Protein AF-A0A844XWA2-F1 (afdb_monomer)

Sequence (388 aa):
MDAYKNSPLNLEEAHKFVAALAAVVGSGAPRELLNRSEANLIAVPEGEELGLHEEGYTCERDVVAADLRPGADSADQAGHSSNRHDISSSEDRLRPEISSLKRAKARRLDQFYTRGDVVKALLDWYRVKRIEHDLCRFQRTRIIEPSAGTGAFLRMLPLGSVGYDLDPKASKIVQGDFLAMPLPADEPLLVIGNPPFGKNASMAIRFFNHAAAAASVIAFIVPLTFQKVSVQNRLDFSFYLLDEIPVPKDAFIFEGERKHVPAVFQIWVRQSSPRQKLTLPTSHPDFEFLPAGQANKANFAIQRVGANAGMVHRNFNLSSSSHYFIKATSTVEAIMRELDLASIARRTSGNPSLSKGELVESYAKAISGKRSSIRNHALNSGRLCDHG

InterPro domains:
  IPR029063 S-adenosyl-L-methionine-dependent methyltransferase superfamily [G3DSA:3.40.50.150] (112-269)
  IPR029063 S-adenosyl-L-methionine-dependent methyltransferase superfamily [SSF53335] (102-226)

pLDDT: mean 77.45, std 26.2, range [23.78, 98.81]

Organism: NCBI:txid291985

Foldseek 3Di:
DDDDPPDPCPLVNLVVLVVVLCVVQDPDDDPVVVPPLPPDDDDDDDDDDDDDDDDDDDDDDDDDDDDDDDDDDDDDDDDDDDPPPDPPVVVVVCVVVVLVVVQVVCVVQVVWDFDLVLLVSLVSNVVSLCVSVVVCVLVPEAEEAQACAAVSNVVVDDPNHAYEHCDHPDPRHHNDHSLPDDDDQPGAYEHEEEFRQPDQRVRVQSNQQSCVVHHQKYKYWYWLCCPPLVNVLSGWQQKDWDDKDWRHAQRTAGSNDGDGFGIMTTMIGGDPDGHDRDDFDLDDPQKDFDDPPCLVQAPWKAFFWAPRHLDIGNDSVDDPVGMTGMHGDPVLSVLSNVDPRQVVQPSGRDIRGDHSRNSVRSSVVSVVVVVVVVVVVVVVVVVPPPDD

Nearest PDB structures (foldseek):
  5dm4-assembly1_A  TM=4.636E-01  e=1.257E-01  Bacillus pumilus ATCC 7061
  5dm2-assembly1_A  TM=3.972E-01  e=7.240E-01  Bacillus pumilus ATCC 7061
  3ajv-assembly1_D  TM=3.657E-01  e=5.641E+00  Aeropyrum pernix

Structure (mmCIF, N/CA/C/O backbone):
data_AF-A0A844XWA2-F1
#
_entry.id   AF-A0A844XWA2-F1
#
loop_
_atom_site.group_PDB
_atom_site.id
_atom_site.type_symbol
_atom_site.label_atom_id
_atom_site.label_alt_id
_atom_site.label_comp_id
_atom_site.label_asym_id
_atom_site.label_entity_id
_atom_site.label_seq_id
_atom_site.pdbx_PDB_ins_code
_atom_site.Cartn_x
_atom_site.Cartn_y
_atom_site.Cartn_z
_atom_site.occupancy
_atom_site.B_iso_or_equiv
_atom_site.auth_seq_id
_atom_site.auth_comp_id
_atom_site.auth_asym_id
_atom_site.auth_atom_id
_atom_site.pdbx_PDB_model_num
ATOM 1 N N . MET A 1 1 ? -6.014 2.072 45.622 1.00 31.03 1 MET A N 1
ATOM 2 C CA . MET A 1 1 ? -5.111 0.901 45.642 1.00 31.03 1 MET A CA 1
ATOM 3 C C . MET A 1 1 ? -4.462 0.820 44.283 1.00 31.03 1 MET A C 1
ATOM 5 O O . MET A 1 1 ? -5.067 0.371 43.317 1.00 31.03 1 MET A O 1
ATOM 9 N N . ASP A 1 2 ? -3.276 1.402 44.239 1.00 32.50 2 ASP A N 1
ATOM 10 C CA . ASP A 1 2 ? -2.465 1.667 43.065 1.00 32.50 2 ASP A CA 1
ATOM 11 C C . ASP A 1 2 ? -1.896 0.390 42.455 1.00 32.50 2 ASP A C 1
ATOM 13 O O . ASP A 1 2 ? -1.192 -0.367 43.119 1.00 32.50 2 ASP A O 1
ATOM 17 N N . ALA A 1 3 ? -2.160 0.184 41.166 1.00 26.64 3 ALA A N 1
ATOM 18 C CA . ALA A 1 3 ? -1.445 -0.792 40.349 1.00 26.64 3 ALA A CA 1
ATOM 19 C C . ALA A 1 3 ? -1.490 -0.424 38.858 1.00 26.64 3 ALA A C 1
ATOM 21 O O . ALA A 1 3 ? -1.821 -1.253 38.024 1.00 26.64 3 ALA A O 1
ATOM 22 N N . TYR A 1 4 ? -1.151 0.818 38.508 1.00 28.36 4 TYR A N 1
ATOM 23 C CA . TYR A 1 4 ? -0.714 1.156 37.147 1.00 28.36 4 TYR A CA 1
ATOM 24 C C . TYR A 1 4 ? 0.455 2.139 37.208 1.00 28.36 4 TYR A C 1
ATOM 26 O O . TYR A 1 4 ? 0.414 3.250 36.687 1.00 28.36 4 TYR A O 1
ATOM 34 N N . LYS A 1 5 ? 1.554 1.692 37.823 1.00 29.06 5 LYS A N 1
ATOM 35 C CA . LYS A 1 5 ? 2.864 2.116 37.335 1.00 29.06 5 LYS A CA 1
ATOM 36 C C . LYS A 1 5 ? 3.010 1.464 35.965 1.00 29.06 5 LYS A C 1
ATOM 38 O O . LYS A 1 5 ? 3.179 0.250 35.884 1.00 29.06 5 LYS A O 1
ATOM 43 N N . ASN A 1 6 ? 2.887 2.256 34.902 1.00 34.34 6 ASN A N 1
ATOM 44 C CA . ASN A 1 6 ? 3.457 1.894 33.611 1.00 34.34 6 ASN A CA 1
ATOM 45 C C . ASN A 1 6 ? 4.923 1.556 33.879 1.00 34.34 6 ASN A C 1
ATOM 47 O O . ASN A 1 6 ? 5.735 2.449 34.111 1.00 34.34 6 ASN A O 1
ATOM 51 N N . SER A 1 7 ? 5.235 0.264 33.952 1.00 33.88 7 SER A N 1
ATOM 52 C CA . SER A 1 7 ? 6.616 -0.180 33.965 1.00 33.88 7 SER A CA 1
ATOM 53 C C . SER A 1 7 ? 7.214 0.312 32.647 1.00 33.88 7 SER A C 1
ATOM 55 O O . SER A 1 7 ? 6.617 0.042 31.596 1.00 33.88 7 SER A O 1
ATOM 57 N N . PRO A 1 8 ? 8.300 1.104 32.664 1.00 39.12 8 PRO A N 1
ATOM 58 C CA . PRO A 1 8 ? 8.988 1.439 31.436 1.00 39.12 8 PRO A CA 1
ATOM 59 C C . PRO A 1 8 ? 9.454 0.110 30.851 1.00 39.12 8 PRO A C 1
ATOM 61 O O . PRO A 1 8 ? 10.333 -0.538 31.413 1.00 39.12 8 PRO A O 1
ATOM 64 N N . LEU A 1 9 ? 8.818 -0.325 29.760 1.00 47.38 9 LEU A N 1
ATOM 65 C CA . LEU A 1 9 ? 9.377 -1.369 28.913 1.00 47.38 9 LEU A CA 1
ATOM 66 C C . LEU A 1 9 ? 10.792 -0.904 28.591 1.00 47.38 9 LEU A C 1
ATOM 68 O O . LEU A 1 9 ? 10.972 0.126 27.938 1.00 47.38 9 LEU A O 1
ATOM 72 N N . ASN A 1 10 ? 11.775 -1.609 29.149 1.00 48.31 10 ASN A N 1
ATOM 73 C CA . ASN A 1 10 ? 13.174 -1.289 28.961 1.00 48.31 10 ASN A CA 1
ATOM 74 C C . ASN A 1 10 ? 13.417 -1.278 27.446 1.00 48.31 10 ASN A C 1
ATOM 76 O O . ASN A 1 10 ? 13.049 -2.224 26.746 1.00 48.31 10 ASN A O 1
ATOM 80 N N . LEU A 1 11 ? 14.007 -0.202 26.925 1.00 44.97 11 LEU A N 1
ATOM 81 C CA . LEU A 1 11 ? 14.340 -0.067 25.507 1.00 44.97 11 LEU A CA 1
ATOM 82 C C . LEU A 1 11 ? 15.147 -1.286 25.006 1.00 44.97 11 LEU A C 1
ATOM 84 O O . LEU A 1 11 ? 15.016 -1.713 23.863 1.00 44.97 11 LEU A O 1
ATOM 88 N N . GLU A 1 12 ? 15.910 -1.920 25.898 1.00 45.53 12 GLU A N 1
ATOM 89 C CA . GLU A 1 12 ? 16.630 -3.168 25.661 1.00 45.53 12 GLU A CA 1
ATOM 90 C C . GLU A 1 12 ? 15.709 -4.391 25.470 1.00 45.53 12 GLU A C 1
ATOM 92 O O . GLU A 1 12 ? 15.981 -5.244 24.625 1.00 45.53 12 GLU A O 1
ATOM 97 N N . GLU A 1 13 ? 14.597 -4.486 26.204 1.00 47.88 13 GLU A N 1
ATOM 98 C CA . GLU A 1 13 ? 13.580 -5.534 26.019 1.00 47.88 13 GLU A CA 1
ATOM 99 C C . GLU A 1 13 ? 12.799 -5.323 24.719 1.00 47.88 13 GLU A C 1
ATOM 101 O O . GLU A 1 13 ? 12.552 -6.281 23.982 1.00 47.88 13 GLU A O 1
ATOM 106 N N . ALA A 1 14 ? 12.488 -4.066 24.389 1.00 46.69 14 ALA A N 1
ATOM 107 C CA . ALA A 1 14 ? 11.901 -3.682 23.109 1.00 46.69 14 ALA A CA 1
ATOM 108 C C . ALA A 1 14 ? 12.812 -4.066 21.926 1.00 46.69 14 ALA A C 1
ATOM 110 O O . ALA A 1 14 ? 12.354 -4.696 20.970 1.00 46.69 14 ALA A O 1
ATOM 111 N N . HIS A 1 15 ? 14.115 -3.778 22.007 1.00 52.34 15 HIS A N 1
ATOM 112 C CA . HIS A 1 15 ? 15.090 -4.157 20.979 1.00 52.34 15 HIS A CA 1
ATOM 113 C C . HIS A 1 15 ? 15.285 -5.676 20.865 1.00 52.34 15 HIS A C 1
ATOM 115 O O . HIS A 1 15 ? 15.299 -6.208 19.750 1.00 52.34 15 HIS A O 1
ATOM 121 N N . LYS A 1 16 ? 15.372 -6.404 21.990 1.00 53.75 16 LYS A N 1
ATOM 122 C CA . LYS A 1 16 ? 15.432 -7.881 21.996 1.00 53.75 16 LYS A CA 1
ATOM 123 C C . LYS A 1 16 ? 14.195 -8.492 21.333 1.00 53.75 16 LYS A C 1
ATOM 125 O O . LYS A 1 16 ? 14.308 -9.472 20.595 1.00 53.75 16 LYS A O 1
ATOM 130 N N . PHE A 1 17 ? 13.027 -7.884 21.530 1.00 49.28 17 PHE A N 1
ATOM 131 C CA . PHE A 1 17 ? 11.782 -8.319 20.910 1.00 49.28 17 PHE A CA 1
ATOM 132 C C . PHE A 1 17 ? 11.738 -8.047 19.395 1.00 49.28 17 PHE A C 1
ATOM 134 O O . PHE A 1 17 ? 11.340 -8.923 18.629 1.00 49.28 17 PHE A O 1
ATOM 141 N N . VAL A 1 18 ? 12.206 -6.881 18.931 1.00 50.59 18 VAL A N 1
ATOM 142 C CA . VAL A 1 18 ? 12.316 -6.566 17.490 1.00 50.59 18 VAL A CA 1
ATOM 143 C C . VAL A 1 18 ? 13.299 -7.507 16.787 1.00 50.59 18 VAL A C 1
ATOM 145 O O . VAL A 1 18 ? 13.008 -7.987 15.690 1.00 50.59 18 VAL A O 1
ATOM 148 N N . ALA A 1 19 ? 14.421 -7.843 17.429 1.00 52.91 19 ALA A N 1
ATOM 149 C CA . ALA A 1 19 ? 15.372 -8.829 16.915 1.00 52.91 19 ALA A CA 1
ATOM 150 C C . ALA A 1 19 ? 14.745 -10.232 16.796 1.00 52.91 19 ALA A C 1
ATOM 152 O O . ALA A 1 19 ? 14.939 -10.917 15.789 1.00 52.91 19 ALA A O 1
ATOM 153 N N . ALA A 1 20 ? 13.925 -10.637 17.772 1.00 47.94 20 ALA A N 1
ATOM 154 C CA . ALA A 1 20 ? 13.150 -11.874 17.696 1.00 47.94 20 ALA A CA 1
ATOM 155 C C . ALA A 1 20 ? 12.091 -11.827 16.575 1.00 47.94 20 ALA A C 1
ATOM 157 O O . ALA A 1 20 ? 11.886 -12.822 15.880 1.00 47.94 20 ALA A O 1
ATOM 158 N N . LEU A 1 21 ? 11.469 -10.668 16.328 1.00 46.19 21 LEU A N 1
ATOM 159 C CA . LEU A 1 21 ? 10.532 -10.478 15.218 1.00 46.19 21 LEU A CA 1
ATOM 160 C C . LEU A 1 21 ? 11.226 -10.610 13.856 1.00 46.19 21 LEU A C 1
ATOM 162 O O . LEU A 1 21 ? 10.720 -11.294 12.969 1.00 46.19 21 LEU A O 1
ATOM 166 N N . ALA A 1 22 ? 12.408 -10.010 13.702 1.00 48.91 22 ALA A N 1
ATOM 167 C CA . ALA A 1 22 ? 13.226 -10.132 12.496 1.00 48.91 22 ALA A CA 1
ATOM 168 C C . ALA A 1 22 ? 13.642 -11.591 12.224 1.00 48.91 22 ALA A C 1
ATOM 170 O O . ALA A 1 22 ? 13.708 -12.006 11.066 1.00 48.91 22 ALA A O 1
ATOM 171 N N . ALA A 1 23 ? 13.850 -12.388 13.278 1.00 42.59 23 ALA A N 1
ATOM 172 C CA . ALA A 1 23 ? 14.108 -13.823 13.168 1.00 42.59 23 ALA A CA 1
ATOM 173 C C . ALA A 1 23 ? 12.864 -14.631 12.737 1.00 42.59 23 ALA A C 1
ATOM 175 O O . ALA A 1 23 ? 12.996 -15.589 11.976 1.00 42.59 23 ALA A O 1
ATOM 176 N N . VAL A 1 24 ? 11.656 -14.232 13.157 1.00 40.31 24 VAL A N 1
ATOM 177 C CA . VAL A 1 24 ? 10.382 -14.885 12.781 1.00 40.31 24 VAL A CA 1
ATOM 178 C C . VAL A 1 24 ? 9.916 -14.504 11.367 1.00 40.31 24 VAL A C 1
ATOM 180 O O . VAL A 1 24 ? 9.304 -15.319 10.679 1.00 40.31 24 VAL A O 1
ATOM 183 N N . VAL A 1 25 ? 10.218 -13.289 10.899 1.00 44.78 25 VAL A N 1
ATOM 184 C CA . VAL A 1 25 ? 9.805 -12.780 9.573 1.00 44.78 25 VAL A CA 1
ATOM 185 C C . VAL A 1 25 ? 10.623 -13.389 8.416 1.00 44.78 25 VAL A C 1
ATOM 187 O O . VAL A 1 25 ? 10.232 -13.276 7.254 1.00 44.78 25 VAL A O 1
ATOM 190 N N . GLY A 1 26 ? 11.689 -14.136 8.718 1.00 35.25 26 GLY A N 1
ATOM 191 C CA . GLY A 1 26 ? 12.548 -14.771 7.722 1.00 35.25 26 GLY A CA 1
ATOM 192 C C . GLY A 1 26 ? 13.524 -13.770 7.104 1.00 35.25 26 GLY A C 1
ATOM 193 O O . GLY A 1 26 ? 13.165 -12.664 6.704 1.00 35.25 26 GLY A O 1
ATOM 194 N N . SER A 1 27 ? 14.793 -14.168 7.041 1.00 35.44 27 SER A N 1
ATOM 195 C CA . SER A 1 27 ? 15.925 -13.387 6.540 1.00 35.44 27 SER A CA 1
ATOM 196 C C . SER A 1 27 ? 15.689 -12.847 5.121 1.00 35.44 27 SER A C 1
ATOM 198 O O . SER A 1 27 ? 15.942 -13.530 4.128 1.00 35.44 27 SER A O 1
ATOM 200 N N . GLY A 1 28 ? 15.198 -11.614 5.022 1.00 33.69 28 GLY A N 1
ATOM 201 C CA . GLY A 1 28 ? 15.003 -10.920 3.747 1.00 33.69 28 GLY A CA 1
ATOM 202 C C . GLY A 1 28 ? 14.828 -9.404 3.858 1.00 33.69 28 GLY A C 1
ATOM 203 O O . GLY A 1 28 ? 14.548 -8.757 2.852 1.00 33.69 28 GLY A O 1
ATOM 204 N N . ALA A 1 29 ? 14.982 -8.819 5.050 1.00 34.22 29 ALA A N 1
ATOM 205 C CA . ALA A 1 29 ? 14.946 -7.370 5.219 1.00 34.22 29 ALA A CA 1
ATOM 206 C C . ALA A 1 29 ? 16.299 -6.750 4.797 1.00 34.22 29 ALA A C 1
ATOM 208 O O . ALA A 1 29 ? 17.346 -7.224 5.252 1.00 34.22 29 ALA A O 1
ATOM 209 N N . PRO A 1 30 ? 16.322 -5.709 3.942 1.00 34.28 30 PRO A N 1
ATOM 210 C CA . PRO A 1 30 ? 17.555 -5.027 3.563 1.00 34.28 30 PRO A CA 1
ATOM 211 C C . PRO A 1 30 ? 18.238 -4.397 4.785 1.00 34.28 30 PRO A C 1
ATOM 213 O O . PRO A 1 30 ? 17.600 -3.687 5.561 1.00 34.28 30 PRO A O 1
ATOM 216 N N . ARG A 1 31 ? 19.557 -4.600 4.908 1.00 31.28 31 ARG A N 1
ATOM 217 C CA . ARG A 1 31 ? 20.438 -4.037 5.956 1.00 31.28 31 ARG A CA 1
ATOM 218 C C . ARG A 1 31 ? 20.356 -2.506 6.122 1.00 31.28 31 ARG A C 1
ATOM 220 O O . ARG A 1 31 ? 20.836 -1.990 7.123 1.00 31.28 31 ARG A O 1
ATOM 227 N N . GLU A 1 32 ? 19.739 -1.777 5.193 1.00 34.09 32 GLU A N 1
ATOM 228 C CA . GLU A 1 32 ? 19.611 -0.312 5.238 1.00 34.09 32 GLU A CA 1
ATOM 229 C C . GLU A 1 32 ? 18.649 0.223 6.316 1.00 34.09 32 GLU A C 1
ATOM 231 O O . GLU A 1 32 ? 18.755 1.392 6.681 1.00 34.09 32 GLU A O 1
ATOM 236 N N . LEU A 1 33 ? 17.747 -0.601 6.868 1.00 35.47 33 LEU A N 1
ATOM 237 C CA . LEU A 1 33 ? 16.828 -0.180 7.942 1.00 35.47 33 LEU A CA 1
ATOM 238 C C . LEU A 1 33 ? 17.495 -0.079 9.327 1.00 35.47 33 LEU A C 1
ATOM 240 O O . LEU A 1 33 ? 16.961 0.594 10.200 1.00 35.47 33 LEU A O 1
ATOM 244 N N . LEU A 1 34 ? 18.666 -0.696 9.521 1.00 34.69 34 LEU A N 1
ATOM 245 C CA . LEU A 1 34 ? 19.387 -0.684 10.802 1.00 34.69 34 LEU A CA 1
ATOM 246 C C . LEU A 1 34 ? 20.281 0.555 10.984 1.00 34.69 34 LEU A C 1
ATOM 248 O O . LEU A 1 34 ? 20.520 0.966 12.109 1.00 34.69 34 LEU A O 1
ATOM 252 N N . ASN A 1 35 ? 20.731 1.197 9.901 1.00 30.64 35 ASN A N 1
ATOM 253 C CA . ASN A 1 35 ? 21.728 2.277 9.982 1.00 30.64 35 ASN A CA 1
ATOM 254 C C . ASN A 1 35 ? 21.138 3.687 10.170 1.00 30.64 35 ASN A C 1
ATOM 256 O O . ASN A 1 35 ? 21.888 4.657 10.235 1.00 30.64 35 ASN A O 1
ATOM 260 N N . ARG A 1 36 ? 19.808 3.845 10.220 1.00 34.16 36 ARG A N 1
ATOM 261 C CA . ARG A 1 36 ? 19.173 5.170 10.378 1.00 34.16 36 ARG A CA 1
ATOM 262 C C . ARG A 1 36 ? 18.931 5.582 11.835 1.00 34.16 36 ARG A C 1
ATOM 264 O O . ARG A 1 36 ? 18.615 6.746 12.060 1.00 34.16 36 ARG A O 1
ATOM 271 N N . SER A 1 37 ? 19.097 4.681 12.805 1.00 37.78 37 SER A N 1
ATOM 272 C CA . SER A 1 37 ? 18.830 4.952 14.227 1.00 37.78 37 SER A CA 1
ATOM 273 C C . SER A 1 37 ? 19.954 5.695 14.958 1.00 37.78 37 SER A C 1
ATOM 275 O O . SER A 1 37 ? 19.703 6.252 16.018 1.00 37.78 37 SER A O 1
ATOM 277 N N . GLU A 1 38 ? 21.174 5.746 14.416 1.00 30.81 38 GLU A N 1
ATOM 278 C CA . GLU A 1 38 ? 22.322 6.355 15.117 1.00 30.81 38 GLU A CA 1
ATOM 279 C C . GLU A 1 38 ? 22.514 7.856 14.831 1.00 30.81 38 GLU A C 1
ATOM 281 O O . GLU A 1 38 ? 23.256 8.529 15.540 1.00 30.81 38 GLU A O 1
ATOM 286 N N . ALA A 1 39 ? 21.847 8.416 13.817 1.00 29.67 39 ALA A N 1
ATOM 287 C CA . ALA A 1 39 ? 22.174 9.753 13.307 1.00 29.67 39 ALA A CA 1
ATOM 288 C C . ALA A 1 39 ? 21.398 10.928 13.943 1.00 29.67 39 ALA A C 1
ATOM 290 O O . ALA A 1 39 ? 21.670 12.071 13.591 1.00 29.67 39 ALA A O 1
ATOM 291 N N . ASN A 1 40 ? 20.459 10.689 14.866 1.00 30.69 40 ASN A N 1
ATOM 292 C CA . ASN A 1 40 ? 19.667 11.750 15.507 1.00 30.69 40 ASN A CA 1
ATOM 293 C C . ASN A 1 40 ? 19.758 11.674 17.039 1.00 30.69 40 ASN A C 1
ATOM 295 O O . ASN A 1 40 ? 18.784 11.383 17.726 1.00 30.69 40 ASN A O 1
ATOM 299 N N . LEU A 1 41 ? 20.939 11.974 17.575 1.00 27.31 41 LEU A N 1
ATOM 300 C CA . LEU A 1 41 ? 21.107 12.383 18.969 1.00 27.31 41 LEU A CA 1
ATOM 301 C C . LEU A 1 41 ? 21.506 13.861 18.964 1.00 27.31 41 LEU A C 1
ATOM 303 O O . LEU A 1 41 ? 22.679 14.199 18.830 1.00 27.31 41 LEU A O 1
ATOM 307 N N . ILE A 1 42 ? 20.514 14.749 19.058 1.00 29.91 42 ILE A N 1
ATOM 308 C CA . ILE A 1 42 ? 20.729 16.159 19.397 1.00 29.91 42 ILE A CA 1
ATOM 309 C C . ILE A 1 42 ? 20.273 16.344 20.845 1.00 29.91 42 ILE A C 1
ATOM 311 O O . ILE A 1 42 ? 19.183 15.920 21.222 1.00 29.91 42 ILE A O 1
ATOM 315 N N . ALA A 1 43 ? 21.172 16.924 21.635 1.00 26.22 43 ALA A N 1
ATOM 316 C CA . ALA A 1 43 ? 21.111 17.095 23.078 1.00 26.22 43 ALA A CA 1
ATOM 317 C C . ALA A 1 43 ? 19.858 17.842 23.571 1.00 26.22 43 ALA A C 1
ATOM 319 O O . ALA A 1 43 ? 19.448 18.843 22.983 1.00 26.22 43 ALA A O 1
ATOM 320 N N . VAL A 1 44 ? 19.307 17.382 24.699 1.00 27.03 44 VAL A N 1
ATOM 321 C CA . VAL A 1 44 ? 18.295 18.092 25.496 1.00 27.03 44 VAL A CA 1
ATOM 322 C C . VAL A 1 44 ? 19.023 18.793 26.653 1.00 27.03 44 VAL A C 1
ATOM 324 O O . VAL A 1 44 ? 19.792 18.117 27.339 1.00 27.03 44 VAL A O 1
ATOM 327 N N . PRO A 1 45 ? 18.842 20.107 26.885 1.00 27.25 45 PRO A N 1
ATOM 328 C CA . PRO A 1 45 ? 19.418 20.780 28.047 1.00 27.25 45 PRO A CA 1
ATOM 329 C C . PRO A 1 45 ? 18.665 20.400 29.329 1.00 27.25 45 PRO A C 1
ATOM 331 O O . PRO A 1 45 ? 17.436 20.334 29.336 1.00 27.25 45 PRO A O 1
ATOM 334 N N . GLU A 1 46 ? 19.413 20.173 30.407 1.00 28.20 46 GLU A N 1
ATOM 335 C CA . GLU A 1 46 ? 18.895 19.992 31.765 1.00 28.20 46 GLU A CA 1
ATOM 336 C C . GLU A 1 46 ? 18.402 21.319 32.366 1.00 28.20 46 GLU A C 1
ATOM 338 O O . GLU A 1 46 ? 19.059 22.350 32.220 1.00 28.20 46 GLU A O 1
ATOM 343 N N . GLY A 1 47 ? 17.303 21.247 33.125 1.00 27.09 47 GLY A N 1
ATOM 344 C CA . GLY A 1 47 ? 16.970 22.210 34.178 1.00 27.09 47 GLY A CA 1
ATOM 345 C C . GLY A 1 47 ? 15.692 23.019 33.955 1.00 27.09 47 GLY A C 1
ATOM 346 O O . GLY A 1 47 ? 15.681 23.948 33.161 1.00 27.09 47 GLY A O 1
ATOM 347 N N . GLU A 1 48 ? 14.641 22.691 34.712 1.00 26.34 48 GLU A N 1
ATOM 348 C CA . GLU A 1 48 ? 13.980 23.626 35.641 1.00 26.34 48 GLU A CA 1
ATOM 349 C C . GLU A 1 48 ? 12.917 22.869 36.458 1.00 26.34 48 GLU A C 1
ATOM 351 O O . GLU A 1 48 ? 11.899 22.407 35.940 1.00 26.34 48 GLU A O 1
ATOM 356 N N . GLU A 1 49 ? 13.188 22.709 37.757 1.00 29.98 49 GLU A N 1
ATOM 357 C CA . GLU A 1 49 ? 12.207 22.309 38.766 1.00 29.98 49 GLU A CA 1
ATOM 358 C C . GLU A 1 49 ? 11.222 23.459 38.998 1.00 29.98 49 GLU A C 1
ATOM 360 O O . GLU A 1 49 ? 11.606 24.540 39.439 1.00 29.98 49 GLU A O 1
ATOM 365 N N . LEU A 1 50 ? 9.934 23.201 38.781 1.00 29.05 50 LEU A N 1
ATOM 366 C CA . LEU A 1 50 ? 8.854 24.010 39.339 1.00 29.05 50 LEU A CA 1
ATOM 367 C C . LEU A 1 50 ? 7.895 23.073 40.070 1.00 29.05 50 LEU A C 1
ATOM 369 O O . LEU A 1 50 ? 7.077 22.380 39.466 1.00 29.05 50 LEU A O 1
ATOM 373 N N . GLY A 1 51 ? 8.056 23.022 41.391 1.00 24.69 51 GLY A N 1
ATOM 374 C CA . GLY A 1 51 ? 7.147 22.326 42.287 1.00 24.69 51 GLY A CA 1
ATOM 375 C C . GLY A 1 51 ? 5.829 23.073 42.422 1.00 24.69 51 GLY A C 1
ATOM 376 O O . GLY A 1 51 ? 5.835 24.292 42.536 1.00 24.69 51 GLY A O 1
ATOM 377 N N . LEU A 1 52 ? 4.716 22.339 42.473 1.00 27.05 52 LEU A N 1
ATOM 378 C CA . LEU A 1 52 ? 3.454 22.821 43.029 1.00 27.05 52 LEU A CA 1
ATOM 379 C C . LEU A 1 52 ? 2.668 21.656 43.656 1.00 27.05 52 LEU A C 1
ATOM 381 O O . LEU A 1 52 ? 2.207 20.754 42.965 1.00 27.05 52 LEU A O 1
ATOM 385 N N . HIS A 1 53 ? 2.576 21.742 44.984 1.00 27.31 53 HIS A N 1
ATOM 386 C CA . HIS A 1 53 ? 1.436 21.477 45.865 1.00 27.31 53 HIS A CA 1
ATOM 387 C C . HIS A 1 53 ? 0.595 20.199 45.706 1.00 27.31 53 HIS A C 1
ATOM 389 O O . HIS A 1 53 ? -0.214 20.040 44.795 1.00 27.31 53 HIS A O 1
ATOM 395 N N . GLU A 1 54 ? 0.711 19.362 46.741 1.00 28.36 54 GLU A N 1
ATOM 396 C CA . GLU A 1 54 ? -0.301 18.406 47.180 1.00 28.36 54 GLU A CA 1
ATOM 397 C C . GLU A 1 54 ? -1.592 19.131 47.590 1.00 28.36 54 GLU A C 1
ATOM 399 O O . GLU A 1 54 ? -1.568 19.996 48.465 1.00 28.36 54 GLU A O 1
ATOM 404 N N . GLU A 1 55 ? -2.730 18.709 47.039 1.00 27.98 55 GLU A N 1
ATOM 405 C CA . GLU A 1 55 ? -4.015 18.803 47.731 1.00 27.98 55 GLU A CA 1
ATOM 406 C C . GLU A 1 55 ? -4.717 17.447 47.651 1.00 27.98 55 GLU A C 1
ATOM 408 O O . GLU A 1 55 ? -5.034 16.927 46.579 1.00 27.98 55 GLU A O 1
ATOM 413 N N . GLY A 1 56 ? -4.898 16.845 48.825 1.00 23.78 56 GLY A N 1
ATOM 414 C CA . GLY A 1 56 ? -5.628 15.606 49.007 1.00 23.78 56 GLY A CA 1
ATOM 415 C C . GLY A 1 56 ? -7.134 15.833 48.980 1.00 23.78 56 GLY A C 1
ATOM 416 O O . GLY A 1 56 ? -7.639 16.784 49.563 1.00 23.78 56 GLY A O 1
ATOM 417 N N . TYR A 1 57 ? -7.849 14.890 48.376 1.00 26.28 57 TYR A N 1
ATOM 418 C CA . TYR A 1 57 ? -9.254 14.644 48.674 1.00 26.28 57 TYR A CA 1
ATOM 419 C C . TYR A 1 57 ? -9.469 13.139 48.804 1.00 26.28 57 TYR A C 1
ATOM 421 O O . TYR A 1 57 ? -9.350 12.374 47.847 1.00 26.28 57 TYR A O 1
ATOM 429 N N . THR A 1 58 ? -9.761 12.717 50.029 1.00 24.30 58 THR A N 1
ATOM 430 C CA . THR A 1 58 ? -10.347 11.422 50.351 1.00 24.30 58 THR A CA 1
ATOM 431 C C . THR A 1 58 ? -11.845 11.478 50.050 1.00 24.30 58 THR A C 1
ATOM 433 O O . THR A 1 58 ? -12.517 12.452 50.379 1.00 24.30 58 THR A O 1
ATOM 436 N N . CYS A 1 59 ? -12.396 10.424 49.450 1.00 25.52 59 CYS A N 1
ATOM 437 C CA . CYS A 1 59 ? -13.831 10.175 49.508 1.00 25.52 59 CYS A CA 1
ATOM 438 C C . CYS A 1 59 ? -14.067 8.681 49.720 1.00 25.52 59 CYS A C 1
ATOM 440 O O . CYS A 1 59 ? -13.552 7.830 48.988 1.00 25.52 59 CYS A O 1
ATOM 442 N N . GLU A 1 60 ? -14.766 8.407 50.813 1.00 27.23 60 GLU A N 1
ATOM 443 C CA . GLU A 1 60 ? -15.134 7.099 51.313 1.00 27.23 60 GLU A CA 1
ATOM 444 C C . GLU A 1 60 ? -16.245 6.445 50.484 1.00 27.23 60 GLU A C 1
ATOM 446 O O . GLU A 1 60 ? -16.947 7.054 49.683 1.00 27.23 60 GLU A O 1
ATOM 451 N N . ARG A 1 61 ? -16.324 5.138 50.719 1.00 27.30 61 ARG A N 1
ATOM 452 C CA . ARG A 1 61 ? -17.294 4.137 50.283 1.00 27.30 61 ARG A CA 1
ATOM 453 C C . ARG A 1 61 ? -18.743 4.629 50.314 1.00 27.30 61 ARG A C 1
ATOM 455 O O . ARG A 1 61 ? -19.148 5.228 51.295 1.00 27.30 61 ARG A O 1
ATOM 462 N N . ASP A 1 62 ? -19.539 4.134 49.366 1.00 26.48 62 ASP A N 1
ATOM 463 C CA . ASP A 1 62 ? -20.790 3.480 49.745 1.00 26.48 62 ASP A CA 1
ATOM 464 C C . ASP A 1 62 ? -21.125 2.294 48.839 1.00 26.48 62 ASP A C 1
ATOM 466 O O . ASP A 1 62 ? -20.972 2.305 47.617 1.00 26.48 62 ASP A O 1
ATOM 470 N N . VAL A 1 63 ? -21.512 1.224 49.523 1.00 25.81 63 VAL A N 1
ATOM 471 C CA . VAL A 1 63 ? -21.797 -0.120 49.043 1.00 25.81 63 VAL A CA 1
ATOM 472 C C . VAL A 1 63 ? -23.311 -0.264 49.048 1.00 25.81 63 VAL A C 1
ATOM 474 O O . VAL A 1 63 ? -23.920 -0.122 50.102 1.00 25.81 63 VAL A O 1
ATOM 477 N N . VAL A 1 64 ? -23.922 -0.624 47.920 1.00 27.88 64 VAL A N 1
ATOM 478 C CA . VAL A 1 64 ? -25.265 -1.220 47.934 1.00 27.88 64 VAL A CA 1
ATOM 479 C C . VAL A 1 64 ? -25.253 -2.433 47.013 1.00 27.88 64 VAL A C 1
ATOM 481 O O . VAL A 1 64 ? -25.423 -2.338 45.800 1.00 27.88 64 VAL A O 1
ATOM 484 N N . ALA A 1 65 ? -24.980 -3.588 47.616 1.00 27.11 65 ALA A N 1
ATOM 485 C CA . ALA A 1 65 ? -25.241 -4.891 47.032 1.00 27.11 65 ALA A CA 1
ATOM 486 C C . ALA A 1 65 ? -26.735 -5.200 47.209 1.00 27.11 65 ALA A C 1
ATOM 488 O O . ALA A 1 65 ? -27.238 -5.186 48.330 1.00 27.11 65 ALA A O 1
ATOM 489 N N . ALA A 1 66 ? -27.436 -5.470 46.109 1.00 28.66 66 ALA A N 1
ATOM 490 C CA . ALA A 1 66 ? -28.775 -6.042 46.143 1.00 28.66 66 ALA A CA 1
ATOM 491 C C . ALA A 1 66 ? -28.666 -7.555 45.919 1.00 28.66 66 ALA A C 1
ATOM 493 O O . ALA A 1 66 ? -28.303 -8.016 44.836 1.00 28.66 66 ALA A O 1
ATOM 494 N N . ASP A 1 67 ? -28.952 -8.295 46.987 1.00 28.61 67 ASP A N 1
ATOM 495 C CA . ASP A 1 67 ? -29.172 -9.736 47.025 1.00 28.61 67 ASP A CA 1
ATOM 496 C C . ASP A 1 67 ? -30.363 -10.130 46.136 1.00 28.61 67 ASP A C 1
ATOM 498 O O . ASP A 1 67 ? -31.482 -9.655 46.328 1.00 28.61 67 ASP A O 1
ATOM 502 N N . LEU A 1 68 ? -30.149 -11.073 45.217 1.00 29.77 68 LEU A N 1
ATOM 503 C CA . LEU A 1 68 ? -31.212 -11.893 44.638 1.00 29.77 68 LEU A CA 1
ATOM 504 C C . LEU A 1 68 ? -30.758 -13.352 44.697 1.00 29.77 68 LEU A C 1
ATOM 506 O O . LEU A 1 68 ? -29.896 -13.786 43.933 1.00 29.77 68 LEU A O 1
ATOM 510 N N . ARG A 1 69 ? -31.336 -14.109 45.634 1.00 31.19 69 ARG A N 1
ATOM 511 C CA . ARG A 1 69 ? -31.289 -15.577 45.641 1.00 31.19 69 ARG A CA 1
ATOM 512 C C . ARG A 1 69 ? -32.545 -16.154 44.974 1.00 31.19 69 ARG A C 1
ATOM 514 O O . ARG A 1 69 ? -33.573 -15.479 44.940 1.00 31.19 69 ARG A O 1
ATOM 521 N N . PRO A 1 70 ? -32.463 -17.384 44.435 1.00 33.62 70 PRO A N 1
ATOM 522 C CA . PRO A 1 70 ? -33.415 -17.908 43.466 1.00 33.62 70 PRO A CA 1
ATOM 523 C C . PRO A 1 70 ? -34.537 -18.718 44.125 1.00 33.62 70 PRO A C 1
ATOM 525 O O . PRO A 1 70 ? -34.299 -19.480 45.062 1.00 33.62 70 PRO A O 1
ATOM 528 N N . GLY A 1 71 ? -35.751 -18.589 43.586 1.00 28.70 71 GLY A N 1
ATOM 529 C CA . GLY A 1 71 ? -36.855 -19.507 43.851 1.00 28.70 71 GLY A CA 1
ATOM 530 C C . GLY A 1 71 ? -36.759 -20.729 42.940 1.00 28.70 71 GLY A C 1
ATOM 531 O O . GLY A 1 71 ? -36.712 -20.594 41.718 1.00 28.70 71 GLY A O 1
ATOM 532 N N . ALA A 1 72 ? -36.707 -21.907 43.552 1.00 30.20 72 ALA A N 1
ATOM 533 C CA . ALA A 1 72 ? -36.999 -23.182 42.918 1.00 30.20 72 ALA A CA 1
ATOM 534 C C . ALA A 1 72 ? -38.517 -23.404 42.946 1.00 30.20 72 ALA A C 1
ATOM 536 O O . ALA A 1 72 ? -39.133 -23.057 43.948 1.00 30.20 72 ALA A O 1
ATOM 537 N N . ASP A 1 73 ? -39.095 -23.980 41.887 1.00 30.59 73 ASP A N 1
ATOM 538 C CA . ASP A 1 73 ? -40.008 -25.118 42.042 1.00 30.59 73 ASP A CA 1
ATOM 539 C C . ASP A 1 73 ? -40.492 -25.732 40.722 1.00 30.59 73 ASP A C 1
ATOM 541 O O . ASP A 1 73 ? -40.720 -25.064 39.715 1.00 30.59 73 ASP A O 1
ATOM 545 N N . SER A 1 74 ? -40.739 -27.037 40.842 1.00 31.52 74 SER A N 1
ATOM 546 C CA . SER A 1 74 ? -41.554 -27.941 40.024 1.00 31.52 74 SER A CA 1
ATOM 547 C C . SER A 1 74 ? -40.984 -28.493 38.711 1.00 31.52 74 SER A C 1
ATOM 549 O O . SER A 1 74 ? -40.908 -27.859 37.661 1.00 31.52 74 SER A O 1
ATOM 551 N N . ALA A 1 75 ? -40.637 -29.775 38.821 1.00 31.19 75 ALA A N 1
ATOM 552 C CA . ALA A 1 75 ? -40.583 -30.742 37.748 1.00 31.19 75 ALA A CA 1
ATOM 553 C C . ALA A 1 75 ? -42.003 -31.090 37.283 1.00 31.19 75 ALA A C 1
ATOM 555 O O . ALA A 1 75 ? -42.878 -31.296 38.119 1.00 31.19 75 ALA A O 1
ATOM 556 N N . ASP A 1 76 ? -42.177 -31.263 35.975 1.00 33.16 76 ASP A N 1
ATOM 557 C CA . ASP A 1 76 ? -43.274 -32.050 35.425 1.00 33.16 76 ASP A CA 1
ATOM 558 C C . ASP A 1 76 ? -42.733 -32.964 34.320 1.00 33.16 76 ASP A C 1
ATOM 560 O O . ASP A 1 76 ? -42.121 -32.527 33.341 1.00 33.16 76 ASP A O 1
ATOM 564 N N . GLN A 1 77 ? -42.912 -34.266 34.533 1.00 31.22 77 GLN A N 1
ATOM 565 C CA . GLN A 1 77 ? -42.687 -35.323 33.557 1.00 31.22 77 GLN A CA 1
ATOM 566 C C . GLN A 1 77 ? -44.016 -35.633 32.868 1.00 31.22 77 GLN A C 1
ATOM 568 O O . GLN A 1 77 ? -44.960 -36.027 33.543 1.00 31.22 77 GLN A O 1
ATOM 573 N N . ALA A 1 78 ? -44.060 -35.596 31.535 1.00 31.48 78 ALA A N 1
ATOM 574 C CA . ALA A 1 78 ? -44.908 -36.487 30.739 1.00 31.48 78 ALA A CA 1
ATOM 575 C C . ALA A 1 78 ? -44.534 -36.423 29.250 1.00 31.48 78 ALA A C 1
ATOM 577 O O . ALA A 1 78 ? -44.325 -35.347 28.699 1.00 31.48 78 ALA A O 1
ATOM 578 N N . GLY A 1 79 ? -44.541 -37.582 28.584 1.00 30.05 79 GLY A N 1
ATOM 579 C CA . GLY A 1 79 ? -44.812 -37.654 27.144 1.00 30.05 79 GLY A CA 1
ATOM 580 C C . GLY A 1 79 ? -43.662 -38.090 26.242 1.00 30.05 79 GLY A C 1
ATOM 581 O O . GLY A 1 79 ? -43.199 -37.334 25.395 1.00 30.05 79 GLY A O 1
ATOM 582 N N . HIS A 1 80 ? -43.256 -39.355 26.354 1.00 37.09 80 HIS A N 1
ATOM 583 C CA . HIS A 1 80 ? -42.541 -40.062 25.293 1.00 37.09 80 HIS A CA 1
ATOM 584 C C . HIS A 1 80 ? -43.469 -40.202 24.068 1.00 37.09 80 HIS A C 1
ATOM 586 O O . HIS A 1 80 ? -44.430 -40.965 24.096 1.00 37.09 80 HIS A O 1
ATOM 592 N N . SER A 1 81 ? -43.185 -39.470 22.992 1.00 33.34 81 SER A N 1
ATOM 593 C CA . SER A 1 81 ? -43.739 -39.715 21.656 1.00 33.34 81 SER A CA 1
ATOM 594 C C . SER A 1 81 ? -42.603 -39.547 20.652 1.00 33.34 81 SER A C 1
ATOM 596 O O . SER A 1 81 ? -42.199 -38.442 20.286 1.00 33.34 81 SER A O 1
ATOM 598 N N . SER A 1 82 ? -42.037 -40.683 20.261 1.00 40.34 82 SER A N 1
ATOM 599 C CA . SER A 1 82 ? -41.005 -40.815 19.247 1.00 40.34 82 SER A CA 1
ATOM 600 C C . SER A 1 82 ? -41.554 -40.429 17.876 1.00 40.34 82 SER A C 1
ATOM 602 O O . SER A 1 82 ? -42.131 -41.260 17.183 1.00 40.34 82 SER A O 1
ATOM 604 N N . ASN A 1 83 ? -41.309 -39.188 17.461 1.00 34.53 83 ASN A N 1
ATOM 605 C CA . ASN A 1 83 ? -41.383 -38.790 16.060 1.00 34.53 83 ASN A CA 1
ATOM 606 C C . ASN A 1 83 ? -39.972 -38.406 15.591 1.00 34.53 83 ASN A C 1
ATOM 608 O O . ASN A 1 83 ? -39.630 -37.240 15.419 1.00 34.53 83 ASN A O 1
ATOM 612 N N . ARG A 1 84 ? -39.105 -39.417 15.434 1.00 38.75 84 ARG A N 1
ATOM 613 C CA . ARG A 1 84 ? -37.833 -39.275 14.709 1.00 38.75 84 ARG A CA 1
ATOM 614 C C . ARG A 1 84 ? -38.114 -39.400 13.213 1.00 38.75 84 ARG A C 1
ATOM 616 O O . ARG A 1 84 ? -37.757 -40.394 12.592 1.00 38.75 84 ARG A O 1
ATOM 623 N N . HIS A 1 85 ? -38.762 -38.389 12.648 1.00 41.56 85 HIS A N 1
ATOM 624 C CA . HIS A 1 85 ? -38.772 -38.181 11.207 1.00 41.56 85 HIS A CA 1
ATOM 625 C C . HIS A 1 85 ? -37.781 -37.060 10.863 1.00 41.56 85 HIS A C 1
ATOM 627 O O . HIS A 1 85 ? -38.030 -35.883 11.085 1.00 41.56 85 HIS A O 1
ATOM 633 N N . ASP A 1 86 ? -36.615 -37.488 10.378 1.00 47.28 86 ASP A N 1
ATOM 634 C CA . ASP A 1 86 ? -35.911 -36.897 9.233 1.00 47.28 86 ASP A CA 1
ATOM 635 C C . ASP A 1 86 ? -35.473 -35.409 9.280 1.00 47.28 86 ASP A C 1
ATOM 637 O O . ASP A 1 86 ? -35.405 -34.743 8.251 1.00 47.28 86 ASP A O 1
ATOM 641 N N . ILE A 1 87 ? -35.096 -34.877 10.450 1.00 46.00 87 ILE A N 1
ATOM 642 C CA . ILE A 1 87 ? -34.492 -33.525 10.563 1.00 46.00 87 ILE A CA 1
ATOM 643 C C . ILE A 1 87 ? -33.049 -33.488 10.003 1.00 46.00 87 ILE A C 1
ATOM 645 O O . ILE A 1 87 ? -32.579 -32.446 9.536 1.00 46.00 87 ILE A O 1
ATOM 649 N N . SER A 1 88 ? -32.340 -34.626 9.974 1.00 49.91 88 SER A N 1
ATOM 650 C CA . SER A 1 88 ? -30.947 -34.663 9.499 1.00 49.91 88 SER A CA 1
ATOM 651 C C . SER A 1 88 ? -30.825 -34.455 7.986 1.00 49.91 88 SER A C 1
ATOM 653 O O . SER A 1 88 ? -29.843 -33.874 7.529 1.00 49.91 88 SER A O 1
ATOM 655 N N . SER A 1 89 ? -31.824 -34.862 7.192 1.00 52.38 89 SER A N 1
ATOM 656 C CA . SER A 1 89 ? -31.753 -34.756 5.729 1.00 52.38 89 SER A CA 1
ATOM 657 C C . SER A 1 89 ? -32.067 -33.356 5.187 1.00 52.38 89 SER A C 1
ATOM 659 O O . SER A 1 89 ? -31.681 -33.046 4.054 1.00 52.38 89 SER A O 1
ATOM 661 N N . SER A 1 90 ? -32.718 -32.492 5.974 1.00 52.22 90 SER A N 1
ATOM 662 C CA . SER A 1 90 ? -32.878 -31.064 5.666 1.00 52.22 90 SER A CA 1
ATOM 663 C C . SER A 1 90 ? -31.640 -30.250 6.041 1.00 52.22 90 SER A C 1
ATOM 665 O O . SER A 1 90 ? -31.212 -29.399 5.260 1.00 52.22 90 SER A O 1
ATOM 667 N N . GLU A 1 91 ? -31.013 -30.535 7.189 1.00 54.31 91 GLU A N 1
ATOM 668 C CA . GLU A 1 91 ? -29.786 -29.843 7.604 1.00 54.31 91 GLU A CA 1
ATOM 669 C C . GLU A 1 91 ? -28.617 -30.140 6.657 1.00 54.31 91 GLU A C 1
ATOM 671 O O . GLU A 1 91 ? -27.905 -29.217 6.253 1.00 54.31 91 GLU A O 1
ATOM 676 N N . ASP A 1 92 ? -28.447 -31.395 6.232 1.00 59.47 92 ASP A N 1
ATOM 677 C CA . ASP A 1 92 ? -27.374 -31.772 5.304 1.00 59.47 92 ASP A CA 1
ATOM 678 C C . ASP A 1 92 ? -27.551 -31.189 3.896 1.00 59.47 92 ASP A C 1
ATOM 680 O O . ASP A 1 92 ? -26.558 -30.904 3.223 1.00 59.47 92 ASP A O 1
ATOM 684 N N . ARG A 1 93 ? -28.790 -30.918 3.462 1.00 60.47 93 ARG A N 1
ATOM 685 C CA . ARG A 1 93 ? -29.064 -30.233 2.185 1.00 60.47 93 ARG A CA 1
ATOM 686 C C . ARG A 1 93 ? -28.864 -28.719 2.250 1.00 60.47 93 ARG A C 1
ATOM 688 O O . ARG A 1 93 ? -28.477 -28.128 1.247 1.00 60.47 93 ARG A O 1
ATOM 695 N N . LEU A 1 94 ? -29.068 -28.097 3.413 1.00 63.25 94 LEU A N 1
ATOM 696 C CA . LEU A 1 94 ? -28.888 -26.652 3.621 1.00 63.25 94 LEU A CA 1
ATOM 697 C C . LEU A 1 94 ? -27.423 -26.261 3.892 1.00 63.25 94 LEU A C 1
ATOM 699 O O . LEU A 1 94 ? -27.012 -25.133 3.607 1.00 63.25 94 LEU A O 1
ATOM 703 N N . ARG A 1 95 ? -26.596 -27.182 4.406 1.00 67.56 95 ARG A N 1
ATOM 704 C CA . ARG A 1 95 ? -25.163 -26.950 4.694 1.00 67.56 95 ARG A CA 1
ATOM 705 C C . ARG A 1 95 ? -24.351 -26.418 3.497 1.00 67.56 95 ARG A C 1
ATOM 707 O O . ARG A 1 95 ? -23.616 -25.440 3.688 1.00 67.56 95 ARG A O 1
ATOM 714 N N . PRO A 1 96 ? -24.444 -26.989 2.278 1.00 73.06 96 PRO A N 1
ATOM 715 C CA . PRO A 1 96 ? -23.705 -26.501 1.113 1.00 73.06 96 PRO A CA 1
ATOM 716 C C . PRO A 1 96 ? -24.131 -25.090 0.698 1.00 73.06 96 PRO A C 1
ATOM 718 O O . PRO A 1 96 ? -23.282 -24.261 0.362 1.00 73.06 96 PRO A O 1
ATOM 721 N N . GLU A 1 97 ? -25.429 -24.798 0.766 1.00 73.31 97 GLU A N 1
ATOM 722 C CA . GLU A 1 97 ? -26.005 -23.509 0.385 1.00 73.31 97 GLU A CA 1
ATOM 723 C C . GLU A 1 97 ? -25.604 -22.401 1.370 1.00 73.31 97 GLU A C 1
ATOM 725 O O . GLU A 1 97 ? -25.077 -21.363 0.964 1.00 73.31 97 GLU A O 1
ATOM 730 N N . ILE A 1 98 ? -25.701 -22.667 2.679 1.00 74.62 98 ILE A N 1
ATOM 731 C CA . ILE A 1 98 ? -25.223 -21.761 3.736 1.00 74.62 98 ILE A CA 1
ATOM 732 C C . ILE A 1 98 ? -23.715 -21.499 3.594 1.00 74.62 98 ILE A C 1
ATOM 734 O O . ILE A 1 98 ? -23.257 -20.362 3.735 1.00 74.62 98 ILE A O 1
ATOM 738 N N . SER A 1 99 ? -22.923 -22.533 3.293 1.00 76.12 99 SER A N 1
ATOM 739 C CA . SER A 1 99 ? -21.478 -22.404 3.050 1.00 76.12 99 SER A CA 1
ATOM 740 C C . SER A 1 99 ? -21.167 -21.559 1.805 1.00 76.12 99 SER A C 1
ATOM 742 O O . SER A 1 99 ? -20.265 -20.716 1.822 1.00 76.12 99 SER A O 1
ATOM 744 N N . SER A 1 100 ? -21.938 -21.726 0.729 1.00 79.56 100 SER A N 1
ATOM 745 C CA . SER A 1 100 ? -21.837 -20.911 -0.487 1.00 79.56 100 SER A CA 1
ATOM 746 C C . SER A 1 100 ? -22.133 -19.431 -0.213 1.00 79.56 100 SER A C 1
ATOM 748 O O . SER A 1 100 ? -21.330 -18.561 -0.560 1.00 79.56 100 SER A O 1
ATOM 750 N N . LEU A 1 101 ? -23.223 -19.138 0.502 1.00 80.56 101 LEU A N 1
ATOM 751 C CA . LEU A 1 101 ? -23.613 -17.773 0.870 1.00 80.56 101 LEU A CA 1
ATOM 752 C C . LEU A 1 101 ? -22.578 -17.095 1.779 1.00 80.56 101 LEU A C 1
ATOM 754 O O . LEU A 1 101 ? -22.243 -15.926 1.572 1.00 80.56 101 LEU A O 1
ATOM 758 N N . LYS A 1 102 ? -22.012 -17.830 2.747 1.00 75.62 102 LYS A N 1
ATOM 759 C CA . LYS A 1 102 ? -20.920 -17.335 3.602 1.00 75.62 102 LYS A CA 1
ATOM 760 C C . LYS A 1 102 ? -19.689 -16.943 2.781 1.00 75.62 102 LYS A C 1
ATOM 762 O O . LYS A 1 102 ? -19.144 -15.861 2.993 1.00 75.62 102 LYS A O 1
ATOM 767 N N . ARG A 1 103 ? -19.288 -17.768 1.809 1.00 78.00 103 ARG A N 1
ATOM 768 C CA . ARG A 1 103 ? -18.169 -17.473 0.893 1.00 78.00 103 ARG A CA 1
ATOM 769 C C . ARG A 1 103 ? -18.445 -16.262 0.000 1.00 78.00 103 ARG A C 1
ATOM 771 O O . ARG A 1 103 ? -17.612 -15.364 -0.108 1.00 78.00 103 ARG A O 1
ATOM 778 N N . ALA A 1 104 ? -19.646 -16.164 -0.569 1.00 77.62 104 ALA A N 1
ATOM 779 C CA . ALA A 1 104 ? -20.054 -14.998 -1.355 1.00 77.62 104 ALA A CA 1
ATOM 780 C C . ALA A 1 104 ? -20.009 -13.697 -0.531 1.00 77.62 104 ALA A C 1
ATOM 782 O O . ALA A 1 104 ? -19.511 -12.674 -1.009 1.00 77.62 104 ALA A O 1
ATOM 783 N N . LYS A 1 105 ? -20.463 -13.741 0.730 1.00 83.00 105 LYS A N 1
ATOM 784 C CA . LYS A 1 105 ? -20.375 -12.610 1.663 1.00 83.00 105 LYS A CA 1
ATOM 785 C C . LYS A 1 105 ? -18.922 -12.243 1.972 1.00 83.00 105 LYS A C 1
ATOM 787 O O . LYS A 1 105 ? -18.584 -11.066 1.866 1.00 83.00 105 LYS A O 1
ATOM 792 N N . ALA A 1 106 ? -18.072 -13.228 2.269 1.00 75.06 106 ALA A N 1
ATOM 793 C CA . ALA A 1 106 ? -16.653 -13.014 2.553 1.00 75.06 106 ALA A CA 1
ATOM 794 C C . ALA A 1 106 ? -15.920 -12.341 1.384 1.00 75.06 106 ALA A C 1
ATOM 796 O O . ALA A 1 106 ? -15.147 -11.412 1.601 1.00 75.06 106 ALA A O 1
ATOM 797 N N . ARG A 1 107 ? -16.220 -12.737 0.140 1.00 82.12 107 ARG A N 1
ATOM 798 C CA . ARG A 1 107 ? -15.693 -12.087 -1.074 1.00 82.12 107 ARG A CA 1
ATOM 799 C C . ARG A 1 107 ? -16.203 -10.664 -1.245 1.00 82.12 107 ARG A C 1
ATOM 801 O O . ARG A 1 107 ? -15.423 -9.768 -1.545 1.00 82.12 107 ARG A O 1
ATOM 808 N N . ARG A 1 108 ? -17.510 -10.450 -1.067 1.00 83.44 108 ARG A N 1
ATOM 809 C CA . ARG A 1 108 ? -18.141 -9.133 -1.244 1.00 83.44 108 ARG A CA 1
ATOM 810 C C . ARG A 1 108 ? -17.642 -8.111 -0.224 1.00 83.44 108 ARG A C 1
ATOM 812 O O . ARG A 1 108 ? -17.504 -6.942 -0.564 1.00 83.44 108 ARG A O 1
ATOM 819 N N . LEU A 1 109 ? -17.418 -8.553 1.010 1.00 79.81 109 LEU A N 1
ATOM 820 C CA . LEU A 1 109 ? -16.985 -7.711 2.125 1.00 79.81 109 LEU A CA 1
ATOM 821 C C . LEU A 1 109 ? -15.467 -7.725 2.346 1.00 79.81 109 LEU A C 1
ATOM 823 O O . LEU A 1 109 ? -15.001 -7.061 3.263 1.00 79.81 109 LEU A O 1
ATOM 827 N N . ASP A 1 110 ? -14.709 -8.456 1.525 1.00 81.69 110 ASP A N 1
ATOM 828 C CA . ASP A 1 110 ? -13.251 -8.562 1.634 1.00 81.69 110 ASP A CA 1
ATOM 829 C C . ASP A 1 110 ? -12.789 -9.028 3.035 1.00 81.69 110 ASP A C 1
ATOM 831 O O . ASP A 1 110 ? -11.893 -8.449 3.646 1.00 81.69 110 ASP A O 1
ATOM 835 N N . GLN A 1 111 ? -13.441 -10.071 3.573 1.00 85.38 111 GLN A N 1
ATOM 836 C CA . GLN A 1 111 ? -13.255 -10.571 4.948 1.00 85.38 111 GLN A CA 1
ATOM 837 C C . GLN A 1 111 ? -11.955 -11.373 5.119 1.00 85.38 111 GLN A C 1
ATOM 839 O O . GLN A 1 111 ? -11.966 -12.584 5.345 1.00 85.38 111 GLN A O 1
ATOM 844 N N . PHE A 1 112 ? -10.822 -10.685 5.015 1.00 90.69 112 PHE A N 1
ATOM 845 C CA . PHE A 1 112 ? -9.503 -11.211 5.348 1.00 90.69 112 PHE A CA 1
ATOM 846 C C . PHE A 1 112 ? -9.217 -10.989 6.834 1.00 90.69 112 PHE A C 1
ATOM 848 O O . PHE A 1 112 ? -8.824 -9.902 7.255 1.00 90.69 112 PHE A O 1
ATOM 855 N N . TYR A 1 113 ? -9.403 -12.027 7.647 1.00 93.38 113 TYR A N 1
ATOM 856 C CA . TYR A 1 113 ? -9.163 -11.932 9.084 1.00 93.38 113 TYR A CA 1
ATOM 857 C C . TYR A 1 113 ? -7.680 -12.097 9.399 1.00 93.38 113 TYR A C 1
ATOM 859 O O . TYR A 1 113 ? -7.068 -13.105 9.045 1.00 93.38 113 TYR A O 1
ATOM 867 N N . THR A 1 114 ? -7.096 -11.131 10.102 1.00 95.44 114 THR A N 1
ATOM 868 C CA . THR A 1 114 ? -5.699 -11.212 10.538 1.00 95.44 114 THR A CA 1
ATOM 869 C C . THR A 1 114 ? -5.560 -12.199 11.691 1.00 95.44 114 THR A C 1
ATOM 871 O O . THR A 1 114 ? -6.345 -12.189 12.642 1.00 95.44 114 THR A O 1
ATOM 874 N N . ARG A 1 115 ? -4.539 -13.054 11.632 1.00 96.12 115 ARG A N 1
ATOM 875 C CA . ARG A 1 115 ? -4.231 -13.992 12.713 1.00 96.12 115 ARG A CA 1
ATOM 876 C C . ARG A 1 115 ? -3.750 -13.264 13.970 1.00 96.12 115 ARG A C 1
ATOM 878 O O . ARG A 1 115 ? -2.989 -12.303 13.886 1.00 96.12 115 ARG A O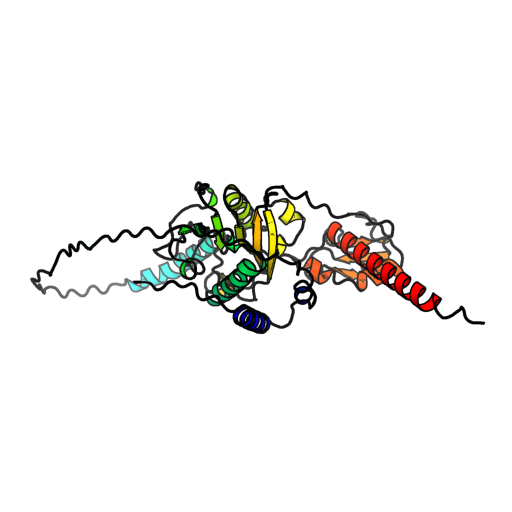 1
ATOM 885 N N . GLY A 1 116 ? -4.158 -13.756 15.140 1.00 96.00 116 GLY A N 1
ATOM 886 C CA . GLY A 1 116 ? -3.868 -13.110 16.424 1.00 96.00 116 GLY A CA 1
ATOM 887 C C . GLY A 1 116 ? -2.376 -12.991 16.752 1.00 96.00 116 GLY A C 1
ATOM 888 O O . GLY A 1 116 ? -1.956 -11.971 17.283 1.00 96.00 116 GLY A O 1
ATOM 889 N N . ASP A 1 117 ? -1.556 -13.980 16.394 1.00 95.81 117 ASP A N 1
ATOM 890 C CA . ASP A 1 117 ? -0.101 -13.918 16.586 1.00 95.81 117 ASP A CA 1
ATOM 891 C C . ASP A 1 117 ? 0.556 -12.837 15.715 1.00 95.81 117 ASP A C 1
ATOM 893 O O . ASP A 1 117 ? 1.443 -12.126 16.183 1.00 95.81 117 ASP A O 1
ATOM 897 N N . VAL A 1 118 ? 0.064 -12.646 14.486 1.00 96.81 118 VAL A N 1
ATOM 898 C CA . VAL A 1 118 ? 0.514 -11.555 13.610 1.00 96.81 118 VAL A CA 1
ATOM 899 C C . VAL A 1 118 ? 0.085 -10.202 14.167 1.00 96.81 118 VAL A C 1
ATOM 901 O O . VAL A 1 118 ? 0.895 -9.284 14.220 1.00 96.81 118 VAL A O 1
ATOM 904 N N . VAL A 1 119 ? -1.158 -10.075 14.638 1.00 97.81 119 VAL A N 1
ATOM 905 C CA . VAL A 1 119 ? -1.623 -8.845 15.299 1.00 97.81 119 VAL A CA 1
ATOM 906 C C . VAL A 1 119 ? -0.751 -8.503 16.504 1.00 97.81 119 VAL A C 1
ATOM 908 O O . VAL A 1 119 ? -0.320 -7.360 16.630 1.00 97.81 119 VAL A O 1
ATOM 911 N N . LYS A 1 120 ? -0.437 -9.487 17.356 1.00 97.06 120 LYS A N 1
ATOM 912 C CA . LYS A 1 120 ? 0.445 -9.288 18.511 1.00 97.06 120 LYS A CA 1
ATOM 913 C C . LYS A 1 120 ? 1.809 -8.744 18.077 1.00 97.06 120 LYS A C 1
ATOM 915 O O . LYS A 1 120 ? 2.242 -7.724 18.599 1.00 97.06 120 LYS A O 1
ATOM 920 N N . ALA A 1 121 ? 2.443 -9.385 17.095 1.00 96.88 121 ALA A N 1
ATOM 921 C CA . ALA A 1 121 ? 3.724 -8.954 16.537 1.00 96.88 121 ALA A CA 1
ATOM 922 C C . ALA A 1 121 ? 3.693 -7.502 16.026 1.00 96.88 121 ALA A C 1
ATOM 924 O O . ALA A 1 121 ? 4.593 -6.719 16.325 1.00 96.88 121 ALA A O 1
ATOM 925 N N . LEU A 1 122 ? 2.642 -7.132 15.288 1.00 97.69 122 LEU A N 1
ATOM 926 C CA . LEU A 1 122 ? 2.476 -5.782 14.747 1.00 97.69 122 LEU A CA 1
ATOM 927 C C . LEU A 1 122 ? 2.220 -4.738 15.839 1.00 97.69 122 LEU A C 1
ATOM 929 O O . LEU A 1 122 ? 2.764 -3.638 15.766 1.00 97.69 122 LEU A O 1
ATOM 933 N N . LEU A 1 123 ? 1.423 -5.069 16.859 1.00 96.94 123 LEU A N 1
ATOM 934 C CA . LEU A 1 123 ? 1.168 -4.180 17.994 1.00 96.94 123 LEU A CA 1
ATOM 935 C C . LEU A 1 123 ? 2.407 -3.988 18.867 1.00 96.94 123 LEU A C 1
ATOM 937 O O . LEU A 1 123 ? 2.655 -2.879 19.333 1.00 96.94 123 LEU A O 1
ATOM 941 N N . ASP A 1 124 ? 3.195 -5.039 19.072 1.00 95.56 124 ASP A N 1
ATOM 942 C CA . ASP A 1 124 ? 4.457 -4.941 19.799 1.00 95.56 124 ASP A CA 1
ATOM 943 C C . ASP A 1 124 ? 5.459 -4.070 19.030 1.00 95.56 124 ASP A C 1
ATOM 945 O O . ASP A 1 124 ? 6.023 -3.142 19.605 1.00 95.56 124 ASP A O 1
ATOM 949 N N . TRP A 1 125 ? 5.594 -4.268 17.714 1.00 96.56 125 TRP A N 1
ATOM 950 C CA . TRP A 1 125 ? 6.396 -3.381 16.867 1.00 96.56 125 TRP A CA 1
ATOM 951 C C . TRP A 1 125 ? 5.892 -1.927 16.908 1.00 96.56 125 TRP A C 1
ATOM 953 O O . TRP A 1 125 ? 6.682 -1.006 17.109 1.00 96.56 125 TRP A O 1
ATOM 963 N N . TYR A 1 126 ? 4.575 -1.707 16.817 1.00 95.69 126 TYR A N 1
ATOM 964 C CA . TYR A 1 126 ? 3.969 -0.377 16.942 1.00 95.69 126 TYR A CA 1
ATOM 965 C C . TYR A 1 126 ? 4.317 0.300 18.272 1.00 95.69 126 TYR A C 1
ATOM 967 O O . TYR A 1 126 ? 4.618 1.490 18.283 1.00 95.69 126 TYR A O 1
ATOM 975 N N . ARG A 1 127 ? 4.298 -0.433 19.395 1.00 93.31 127 ARG A N 1
ATOM 976 C CA . ARG A 1 127 ? 4.646 0.109 20.721 1.00 93.31 127 ARG A CA 1
ATOM 977 C C . ARG A 1 127 ? 6.079 0.632 20.763 1.00 93.31 127 ARG A C 1
ATOM 979 O O . ARG A 1 127 ? 6.295 1.704 21.318 1.00 93.31 127 ARG A O 1
ATOM 986 N N . VAL A 1 128 ? 7.022 -0.076 20.141 1.00 93.56 128 VAL A N 1
ATOM 987 C CA . VAL A 1 128 ? 8.415 0.382 20.018 1.00 93.56 128 VAL A CA 1
ATOM 988 C C . VAL A 1 128 ? 8.482 1.666 19.193 1.00 93.56 128 VAL A C 1
ATOM 990 O O . VAL A 1 128 ? 8.988 2.680 19.668 1.00 93.56 128 VAL A O 1
ATOM 993 N N . LYS A 1 129 ? 7.863 1.675 18.007 1.00 94.31 129 LYS A N 1
ATOM 994 C CA . LYS A 1 129 ? 7.832 2.855 17.125 1.00 94.31 129 LYS A CA 1
ATOM 995 C C . LYS A 1 129 ? 7.139 4.060 17.743 1.00 94.31 129 LYS A C 1
ATOM 997 O O . LYS A 1 129 ? 7.530 5.198 17.499 1.00 94.31 129 LYS A O 1
ATOM 1002 N N . ARG A 1 130 ? 6.138 3.824 18.588 1.00 90.44 130 ARG A N 1
ATOM 1003 C CA . ARG A 1 130 ? 5.458 4.873 19.347 1.00 90.44 130 ARG A CA 1
ATOM 1004 C C . ARG A 1 130 ? 6.422 5.607 20.284 1.00 90.44 130 ARG A C 1
ATOM 1006 O O . ARG A 1 130 ? 6.280 6.816 20.432 1.00 90.44 130 ARG A O 1
ATOM 1013 N N . ILE A 1 131 ? 7.372 4.896 20.892 1.00 90.38 131 ILE A N 1
ATOM 1014 C CA . ILE A 1 131 ? 8.395 5.476 21.772 1.00 90.38 131 ILE A CA 1
ATOM 1015 C C . ILE A 1 131 ? 9.472 6.172 20.933 1.00 90.38 131 ILE A C 1
ATOM 1017 O O . ILE A 1 131 ? 9.736 7.348 21.159 1.00 90.38 131 ILE A O 1
ATOM 1021 N N . GLU A 1 132 ? 10.032 5.485 19.931 1.00 92.44 132 GLU A N 1
ATOM 1022 C CA . GLU A 1 132 ? 11.106 6.017 19.069 1.00 92.44 132 GLU A CA 1
ATOM 1023 C C . GLU A 1 132 ? 10.734 7.340 18.385 1.00 92.44 132 GLU A C 1
ATOM 1025 O O . GLU A 1 132 ? 11.584 8.204 18.181 1.00 92.44 132 GLU A O 1
ATOM 1030 N N . HIS A 1 133 ? 9.459 7.507 18.032 1.00 89.69 133 HIS A N 1
ATOM 1031 C CA . HIS A 1 133 ? 8.964 8.686 17.327 1.00 89.69 133 HIS A CA 1
ATOM 1032 C C . HIS A 1 133 ? 8.176 9.663 18.209 1.00 89.69 133 HIS A C 1
ATOM 1034 O O . HIS A 1 133 ? 7.452 10.503 17.672 1.00 89.69 133 HIS A O 1
ATOM 1040 N N . ASP A 1 134 ? 8.265 9.535 19.537 1.00 88.19 134 ASP A N 1
ATOM 1041 C CA . ASP A 1 134 ? 7.541 10.376 20.502 1.00 88.19 134 ASP A CA 1
ATOM 1042 C C . ASP A 1 134 ? 6.038 10.531 20.173 1.00 88.19 134 ASP A C 1
ATOM 1044 O O . ASP A 1 134 ? 5.407 11.584 20.279 1.00 88.19 134 ASP A O 1
ATOM 1048 N N . LEU A 1 135 ? 5.401 9.432 19.766 1.00 87.06 135 LEU A N 1
ATOM 1049 C CA . LEU A 1 135 ? 3.943 9.379 19.634 1.00 87.06 135 LEU A CA 1
ATOM 1050 C C . LEU A 1 135 ? 3.267 9.235 21.008 1.00 87.06 135 LEU A C 1
ATOM 1052 O O . LEU A 1 135 ? 2.039 9.199 21.110 1.00 87.06 135 LEU A O 1
ATOM 1056 N N . CYS A 1 136 ? 4.052 9.161 22.085 1.00 78.19 136 CYS A N 1
ATOM 1057 C CA . CYS A 1 136 ? 3.581 9.251 23.462 1.00 78.19 136 CYS A CA 1
ATOM 1058 C C . CYS A 1 136 ? 2.945 10.608 23.772 1.00 78.19 136 CYS A C 1
ATOM 1060 O O . CYS A 1 136 ? 2.035 10.637 24.597 1.00 78.19 136 CYS A O 1
ATOM 1062 N N . ARG A 1 137 ? 3.302 11.682 23.047 1.00 78.38 137 ARG A N 1
ATOM 1063 C CA . ARG A 1 137 ? 2.645 13.001 23.131 1.00 78.38 137 ARG A CA 1
ATOM 1064 C C . ARG A 1 137 ? 1.117 12.955 23.005 1.00 78.38 137 ARG A C 1
ATOM 1066 O O . ARG A 1 137 ? 0.424 13.829 23.515 1.00 78.38 137 ARG A O 1
ATOM 1073 N N . PHE A 1 138 ? 0.567 11.900 22.405 1.00 75.75 138 PHE A N 1
ATOM 1074 C CA . PHE A 1 138 ? -0.866 11.618 22.391 1.00 75.75 138 PHE A CA 1
ATOM 1075 C C . PHE A 1 138 ? -1.296 10.816 23.647 1.00 75.75 138 PHE A C 1
ATOM 1077 O O . PHE A 1 138 ? -1.801 9.696 23.561 1.00 75.75 138 PHE A O 1
ATOM 1084 N N . GLN A 1 139 ? -1.064 11.358 24.849 1.00 58.50 139 GLN A N 1
ATOM 1085 C CA . GLN A 1 139 ? -1.203 10.629 26.128 1.00 58.50 139 GLN A CA 1
ATOM 1086 C C . GLN A 1 139 ? -2.639 10.154 26.441 1.00 58.50 139 GLN A C 1
ATOM 1088 O O . GLN A 1 139 ? -2.816 9.173 27.160 1.00 58.50 139 GLN A O 1
ATOM 1093 N N . ARG A 1 140 ? -3.660 10.799 25.857 1.00 68.88 140 ARG A N 1
ATOM 1094 C CA . ARG A 1 140 ? -5.093 10.467 25.990 1.00 68.88 140 ARG A CA 1
ATOM 1095 C C . ARG A 1 140 ? -5.700 10.114 24.635 1.00 68.88 140 ARG A C 1
ATOM 1097 O O . ARG A 1 140 ? -6.606 10.778 24.149 1.00 68.88 140 ARG A O 1
ATOM 1104 N N . THR A 1 141 ? -5.116 9.116 23.979 1.00 80.25 141 THR A N 1
ATOM 1105 C CA . THR A 1 141 ? -5.556 8.729 22.640 1.00 80.25 141 THR A CA 1
ATOM 1106 C C . THR A 1 141 ? -6.770 7.819 22.707 1.00 80.25 141 THR A C 1
ATOM 1108 O O . THR A 1 141 ? -6.672 6.697 23.208 1.00 80.25 141 THR A O 1
ATOM 1111 N N . ARG A 1 142 ? -7.886 8.257 22.126 1.00 92.31 142 ARG A N 1
ATOM 1112 C CA . ARG A 1 142 ? -8.998 7.360 21.810 1.00 92.31 142 ARG A CA 1
ATOM 1113 C C . ARG A 1 142 ? -8.564 6.407 20.703 1.00 92.31 142 ARG A C 1
ATOM 1115 O O . ARG A 1 142 ? -7.894 6.823 19.761 1.00 92.31 142 ARG A O 1
ATOM 1122 N N . ILE A 1 143 ? -8.932 5.132 20.803 1.00 95.50 143 ILE A N 1
ATOM 1123 C CA . ILE A 1 143 ? -8.516 4.109 19.836 1.00 95.50 143 ILE A CA 1
ATOM 1124 C C . ILE A 1 143 ? -9.744 3.508 19.160 1.00 95.50 143 ILE A C 1
ATOM 1126 O O . ILE A 1 143 ? -10.656 3.022 19.833 1.00 95.50 143 ILE A O 1
ATOM 1130 N N . ILE A 1 144 ? -9.742 3.523 17.827 1.00 97.12 144 ILE A N 1
ATOM 1131 C CA . ILE A 1 144 ? -10.779 2.911 16.997 1.00 97.12 144 ILE A CA 1
ATOM 1132 C C . ILE A 1 144 ? -10.172 1.820 16.110 1.00 97.12 144 ILE A C 1
ATOM 1134 O O . ILE A 1 144 ? -9.216 2.070 15.374 1.00 97.12 144 ILE A O 1
ATOM 1138 N N . GLU A 1 145 ? -10.776 0.631 16.128 1.00 97.62 145 GLU A N 1
ATOM 1139 C CA . GLU A 1 145 ? -10.606 -0.381 15.083 1.00 97.62 145 GLU A CA 1
ATOM 1140 C C . GLU A 1 145 ? -11.788 -0.295 14.098 1.00 97.62 145 GLU A C 1
ATOM 1142 O O . GLU A 1 145 ? -12.920 -0.588 14.481 1.00 97.62 145 GLU A O 1
ATOM 1147 N N . PRO A 1 146 ? -11.575 0.111 12.833 1.00 97.19 146 PRO A N 1
ATOM 1148 C CA . PRO A 1 146 ? -12.669 0.508 11.940 1.00 97.19 146 PRO A CA 1
ATOM 1149 C C . PRO A 1 146 ? -13.380 -0.658 11.225 1.00 97.19 146 PRO A C 1
ATOM 1151 O O . PRO A 1 146 ? -14.396 -0.451 10.567 1.00 97.19 146 PRO A O 1
ATOM 1154 N N . SER A 1 147 ? -12.826 -1.867 11.288 1.00 96.75 147 SER A N 1
ATOM 1155 C CA . SER A 1 147 ? -13.326 -3.066 10.596 1.00 96.75 147 SER A CA 1
ATOM 1156 C C . SER A 1 147 ? -12.903 -4.316 11.364 1.00 96.75 147 SER A C 1
ATOM 1158 O O . SER A 1 147 ? -12.055 -5.098 10.925 1.00 96.75 147 SER A O 1
ATOM 1160 N N . ALA A 1 148 ? -13.414 -4.429 12.585 1.00 96.56 148 ALA A N 1
ATOM 1161 C CA . ALA A 1 148 ? -12.852 -5.294 13.607 1.00 96.56 148 ALA A CA 1
ATOM 1162 C C . ALA A 1 148 ? -13.004 -6.791 13.321 1.00 96.56 148 ALA A C 1
ATOM 1164 O O . ALA A 1 148 ? -12.241 -7.600 13.844 1.00 96.56 148 ALA A O 1
ATOM 1165 N N . GLY A 1 149 ? -13.959 -7.195 12.485 1.00 94.19 149 GLY A N 1
ATOM 1166 C CA . GLY A 1 149 ? -14.168 -8.571 12.056 1.00 94.19 149 GLY A CA 1
ATOM 1167 C C . GLY A 1 149 ? -14.302 -9.535 13.233 1.00 94.19 149 GLY A C 1
ATOM 1168 O O . GLY A 1 149 ? -15.312 -9.553 13.937 1.00 94.19 149 GLY A O 1
ATOM 1169 N N . THR A 1 150 ? -13.271 -10.357 13.450 1.00 94.31 150 THR A N 1
ATOM 1170 C CA . THR A 1 150 ? -13.180 -11.289 14.588 1.00 94.31 150 THR A CA 1
ATOM 1171 C C . THR A 1 150 ? -12.669 -10.662 15.878 1.00 94.31 150 THR A C 1
ATOM 1173 O O . THR A 1 150 ? -12.618 -11.363 16.881 1.00 94.31 150 THR A O 1
ATOM 1176 N N . GLY A 1 151 ? -12.298 -9.384 15.891 1.00 95.75 151 GLY A N 1
ATOM 1177 C CA . GLY A 1 151 ? -11.801 -8.629 17.045 1.00 95.75 151 GLY A CA 1
ATOM 1178 C C . GLY A 1 151 ? -10.349 -8.938 17.402 1.00 95.75 151 GLY A C 1
ATOM 1179 O O . GLY A 1 151 ? -9.989 -8.892 18.579 1.00 95.75 151 GLY A O 1
ATOM 1180 N N . ALA A 1 152 ? -9.535 -9.345 16.422 1.00 96.31 152 ALA A N 1
ATOM 1181 C CA . ALA A 1 152 ? -8.150 -9.745 16.657 1.00 96.31 152 ALA A CA 1
ATOM 1182 C C . ALA A 1 152 ? -7.296 -8.590 17.205 1.00 96.31 152 ALA A C 1
ATOM 1184 O O . ALA A 1 152 ? -6.595 -8.807 18.191 1.00 96.31 152 ALA A O 1
ATOM 1185 N N . PHE A 1 153 ? -7.402 -7.382 16.631 1.00 97.31 153 PHE A N 1
ATOM 1186 C CA . PHE A 1 153 ? -6.791 -6.182 17.213 1.00 97.31 153 PHE A CA 1
ATOM 1187 C C . PHE A 1 153 ? -7.524 -5.765 18.484 1.00 97.31 153 PHE A C 1
ATOM 1189 O O . PHE A 1 153 ? -6.874 -5.679 19.520 1.00 97.31 153 PHE A O 1
ATOM 1196 N N . LEU A 1 154 ? -8.852 -5.585 18.450 1.00 96.50 154 LEU A N 1
ATOM 1197 C CA . LEU A 1 154 ? -9.636 -5.044 19.567 1.00 96.50 154 LEU A CA 1
ATOM 1198 C C . LEU A 1 154 ? -9.328 -5.702 20.913 1.00 96.50 154 LEU A C 1
ATOM 1200 O O . LEU A 1 154 ? -9.175 -5.011 21.913 1.00 96.50 154 LEU A O 1
ATOM 1204 N N . ARG A 1 155 ? -9.197 -7.035 20.951 1.00 95.69 155 ARG A N 1
ATOM 1205 C CA . ARG A 1 155 ? -8.893 -7.770 22.192 1.00 95.69 155 ARG A CA 1
ATOM 1206 C C . ARG A 1 155 ? -7.504 -7.492 22.774 1.00 95.69 155 ARG A C 1
ATOM 1208 O O . ARG A 1 155 ? -7.285 -7.795 23.941 1.00 95.69 155 ARG A O 1
ATOM 1215 N N . MET A 1 156 ? -6.569 -7.005 21.964 1.00 95.81 156 MET A N 1
ATOM 1216 C CA . MET A 1 156 ? -5.183 -6.710 22.346 1.00 95.81 156 MET A CA 1
ATOM 1217 C C . MET A 1 156 ? -4.917 -5.207 22.504 1.00 95.81 156 MET A C 1
ATOM 1219 O O . MET A 1 156 ? -3.826 -4.816 22.929 1.00 95.81 156 MET A O 1
ATOM 1223 N N . LEU A 1 157 ? -5.892 -4.368 22.147 1.00 94.31 157 LEU A N 1
ATOM 1224 C CA . LEU A 1 157 ? -5.844 -2.928 22.356 1.00 94.31 157 LEU A CA 1
ATOM 1225 C C . LEU A 1 157 ? -6.230 -2.577 23.808 1.00 94.31 157 LEU A C 1
ATOM 1227 O O . LEU A 1 157 ? -6.899 -3.368 24.478 1.00 94.31 157 LEU A O 1
ATOM 1231 N N . PRO A 1 158 ? -5.807 -1.405 24.317 1.00 92.06 158 PRO A N 1
ATOM 1232 C CA . PRO A 1 158 ? -6.184 -0.928 25.646 1.00 92.06 158 PRO A CA 1
ATOM 1233 C C . PRO A 1 158 ? -7.697 -0.936 25.900 1.00 92.06 158 PRO A C 1
ATOM 1235 O O . PRO A 1 158 ? -8.502 -0.742 24.984 1.00 92.06 158 PRO A O 1
ATOM 1238 N N . LEU A 1 159 ? -8.084 -1.097 27.168 1.00 89.12 159 LEU A N 1
ATOM 1239 C CA . LEU A 1 159 ? -9.474 -0.937 27.597 1.00 89.12 159 LEU A CA 1
ATOM 1240 C C . LEU A 1 159 ? -10.008 0.444 27.186 1.00 89.12 159 LEU A C 1
ATOM 1242 O O . LEU A 1 159 ? -9.286 1.436 27.238 1.00 89.12 159 LEU A O 1
ATOM 1246 N N . GLY A 1 160 ? -11.270 0.491 26.757 1.00 90.31 160 GLY A N 1
ATOM 1247 C CA . GLY A 1 160 ? -11.893 1.697 26.199 1.00 90.31 160 GLY A CA 1
ATOM 1248 C C . GLY A 1 160 ? -11.721 1.861 24.683 1.00 90.31 160 GLY A C 1
ATOM 1249 O O . GLY A 1 160 ? -12.356 2.736 24.102 1.00 90.31 160 GLY A O 1
ATOM 1250 N N . SER A 1 161 ? -10.929 1.007 24.022 1.00 94.88 161 SER A N 1
ATOM 1251 C CA . SER A 1 161 ? -10.895 0.948 22.553 1.00 94.88 161 SER A CA 1
ATOM 1252 C C . SER A 1 161 ? -12.245 0.497 21.992 1.00 94.88 161 SER A C 1
ATOM 1254 O O . SER A 1 161 ? -12.881 -0.404 22.544 1.00 94.88 161 SER A O 1
ATOM 1256 N N . VAL A 1 162 ? -12.662 1.083 20.868 1.00 95.62 162 VAL A N 1
ATOM 1257 C CA . VAL A 1 162 ? -13.939 0.767 20.211 1.00 95.62 162 VAL A CA 1
ATOM 1258 C C . VAL A 1 162 ? -13.679 0.103 18.865 1.00 95.62 162 VAL A C 1
ATOM 1260 O O . VAL A 1 162 ? -12.925 0.622 18.047 1.00 95.62 162 VAL A O 1
ATOM 1263 N N . GLY A 1 163 ? -14.305 -1.047 18.625 1.00 96.88 163 GLY A N 1
ATOM 1264 C CA . GLY A 1 163 ? -14.268 -1.717 17.328 1.00 96.88 163 GLY A CA 1
ATOM 1265 C C . GLY A 1 163 ? -15.601 -1.588 16.609 1.00 96.88 163 GLY A C 1
ATOM 1266 O O . GLY A 1 163 ? -16.636 -1.865 17.214 1.00 96.88 163 GLY A O 1
ATOM 1267 N N . TYR A 1 164 ? -15.564 -1.233 15.328 1.00 97.38 164 TYR A N 1
ATOM 1268 C CA . TYR A 1 164 ? -16.720 -1.218 14.434 1.00 97.38 164 TYR A CA 1
ATOM 1269 C C . TYR A 1 164 ? -16.586 -2.306 13.376 1.00 97.38 164 TYR A C 1
ATOM 1271 O O . TYR A 1 164 ? -15.482 -2.582 12.914 1.00 97.38 164 TYR A O 1
ATOM 1279 N N . ASP A 1 165 ? -17.692 -2.923 12.973 1.00 97.38 165 ASP A N 1
ATOM 1280 C CA . ASP A 1 165 ? -17.718 -3.804 11.804 1.00 97.38 165 ASP A CA 1
ATOM 1281 C C . ASP A 1 165 ? -19.118 -3.863 11.177 1.00 97.38 165 ASP A C 1
ATOM 1283 O O . ASP A 1 165 ? -20.126 -3.794 11.878 1.00 97.38 165 ASP A O 1
ATOM 1287 N N . LEU A 1 166 ? -19.205 -4.039 9.856 1.00 94.81 166 LEU A N 1
ATOM 1288 C CA . LEU A 1 166 ? -20.488 -4.228 9.162 1.00 94.81 166 LEU A CA 1
ATOM 1289 C C . LEU A 1 166 ? -21.141 -5.584 9.484 1.00 94.81 166 LEU A C 1
ATOM 1291 O O . LEU A 1 166 ? -22.354 -5.748 9.349 1.00 94.81 166 LEU A O 1
ATOM 1295 N N . ASP A 1 167 ? -20.334 -6.576 9.849 1.00 93.06 167 ASP A N 1
ATOM 1296 C CA . ASP A 1 167 ? -20.709 -7.964 10.089 1.00 93.06 167 ASP A CA 1
ATOM 1297 C C . ASP A 1 167 ? -19.869 -8.556 11.242 1.00 93.06 167 ASP A C 1
ATOM 1299 O O . ASP A 1 167 ? -19.084 -9.494 11.025 1.00 93.06 167 ASP A O 1
ATOM 1303 N N . PRO A 1 168 ? -20.015 -8.017 12.469 1.00 93.31 168 PRO A N 1
ATOM 1304 C CA . PRO A 1 168 ? -19.160 -8.356 13.600 1.00 93.31 168 PRO A CA 1
ATOM 1305 C C . PRO A 1 168 ? -19.204 -9.851 13.925 1.00 93.31 168 PRO A C 1
ATOM 1307 O O . PRO A 1 168 ? -20.252 -10.497 13.866 1.00 93.31 168 PRO A O 1
ATOM 1310 N N . LYS A 1 169 ? -18.051 -10.414 14.303 1.00 91.81 169 LYS A N 1
ATOM 1311 C CA . LYS A 1 169 ? -17.915 -11.823 14.728 1.00 91.81 169 LYS A CA 1
ATOM 1312 C C . LYS A 1 169 ? -17.616 -11.975 16.218 1.00 91.81 169 LYS A C 1
ATOM 1314 O O . LYS A 1 169 ? -17.294 -13.072 16.667 1.00 91.81 169 LYS A O 1
ATOM 1319 N N . ALA A 1 170 ? -17.717 -10.889 16.981 1.00 90.81 170 ALA A N 1
ATOM 1320 C CA . ALA A 1 170 ? -17.589 -10.882 18.432 1.00 90.81 170 ALA A CA 1
ATOM 1321 C C . ALA A 1 170 ? -18.568 -9.871 19.048 1.00 90.81 170 ALA A C 1
ATOM 1323 O O . ALA A 1 170 ? -18.780 -8.797 18.494 1.00 90.81 170 ALA A O 1
ATOM 1324 N N . SER A 1 171 ? -19.122 -10.197 20.217 1.00 87.44 171 SER A N 1
ATOM 1325 C CA . SER A 1 171 ? -20.183 -9.419 20.880 1.00 87.44 171 SER A CA 1
ATOM 1326 C C . SER A 1 171 ? -19.769 -8.021 21.351 1.00 87.44 171 SER A C 1
ATOM 1328 O O . SER A 1 171 ? -20.627 -7.172 21.551 1.00 87.44 171 SER A O 1
ATOM 1330 N N . LYS A 1 172 ? -18.467 -7.767 21.530 1.00 90.94 172 LYS A N 1
ATOM 1331 C CA . LYS A 1 172 ? -17.931 -6.457 21.946 1.00 90.94 172 LYS A CA 1
ATOM 1332 C C . LYS A 1 172 ? -17.694 -5.489 20.779 1.00 90.94 172 LYS A C 1
ATOM 1334 O O . LYS A 1 172 ? -17.221 -4.381 21.006 1.00 90.94 172 LYS A O 1
ATOM 1339 N N . ILE A 1 173 ? -17.954 -5.919 19.544 1.00 96.75 173 ILE A N 1
ATOM 1340 C CA . ILE A 1 173 ? -17.782 -5.095 18.346 1.00 96.75 173 ILE A CA 1
ATOM 1341 C C . ILE A 1 173 ? -19.118 -4.429 18.032 1.00 96.75 173 ILE A C 1
ATOM 1343 O O . ILE A 1 173 ? -20.144 -5.101 17.928 1.00 96.75 173 ILE A O 1
ATOM 1347 N N . VAL A 1 174 ? -19.091 -3.113 17.858 1.00 96.50 174 VAL A N 1
ATOM 1348 C CA . VAL A 1 174 ? -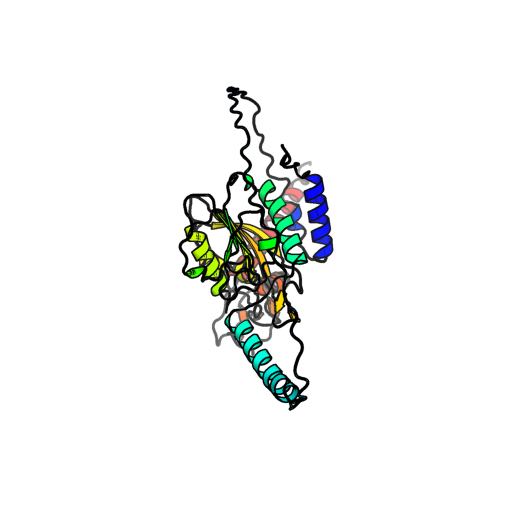20.258 -2.329 17.469 1.00 96.50 174 VAL A CA 1
ATOM 1349 C C . VAL A 1 174 ? -20.565 -2.605 16.001 1.00 96.50 174 VAL A C 1
ATOM 1351 O O . VAL A 1 174 ? -19.716 -2.413 15.130 1.00 96.50 174 VAL A O 1
ATOM 1354 N N . GLN A 1 175 ? -21.784 -3.053 15.706 1.00 97.00 175 GLN A N 1
ATOM 1355 C CA . GLN A 1 175 ? -22.213 -3.202 14.321 1.00 97.00 175 GLN A CA 1
ATOM 1356 C C . GLN A 1 175 ? -22.442 -1.817 13.700 1.00 97.00 175 GLN A C 1
ATOM 1358 O O . GLN A 1 175 ? -23.279 -1.059 14.185 1.00 97.00 175 GLN A O 1
ATOM 1363 N N . GLY A 1 176 ? -21.726 -1.483 12.628 1.00 95.25 176 GLY A N 1
ATOM 1364 C CA . GLY A 1 176 ? -21.838 -0.176 11.983 1.00 95.25 176 GLY A CA 1
ATOM 1365 C C . GLY A 1 176 ? -20.947 -0.017 10.755 1.00 95.25 176 GLY A C 1
ATOM 1366 O O . GLY A 1 176 ? -19.975 -0.749 10.573 1.00 95.25 176 GLY A O 1
ATOM 1367 N N . ASP A 1 177 ? -21.292 0.948 9.900 1.00 96.81 177 ASP A N 1
ATOM 1368 C CA . ASP A 1 177 ? -20.453 1.349 8.769 1.00 96.81 177 ASP A CA 1
ATOM 1369 C C . ASP A 1 177 ? -19.479 2.446 9.208 1.00 96.81 177 ASP A C 1
ATOM 1371 O O . ASP A 1 177 ? -19.869 3.605 9.373 1.00 96.81 177 ASP A O 1
ATOM 1375 N N . PHE A 1 178 ? -18.202 2.087 9.359 1.00 97.56 178 PHE A N 1
ATOM 1376 C CA . PHE A 1 178 ? -17.154 3.047 9.697 1.00 97.56 178 PHE A CA 1
ATOM 1377 C C . PHE A 1 178 ? -17.065 4.203 8.696 1.00 97.56 178 PHE A C 1
ATOM 1379 O O . PHE A 1 178 ? -16.737 5.308 9.088 1.00 97.56 178 PHE A O 1
ATOM 1386 N N . LEU A 1 179 ? -17.382 3.998 7.414 1.00 97.44 179 LEU A N 1
ATOM 1387 C CA . LEU A 1 179 ? -17.301 5.074 6.421 1.00 97.44 179 LEU A CA 1
ATOM 1388 C C . LEU A 1 179 ? -18.470 6.067 6.499 1.00 97.44 179 LEU A C 1
ATOM 1390 O O . LEU A 1 179 ? -18.404 7.112 5.848 1.00 97.44 179 LEU A O 1
ATOM 1394 N N . ALA A 1 180 ? -19.528 5.742 7.247 1.00 96.12 180 ALA A N 1
ATOM 1395 C CA . ALA A 1 180 ? -20.725 6.568 7.393 1.00 96.12 180 ALA A CA 1
ATOM 1396 C C . ALA A 1 180 ? -20.861 7.203 8.785 1.00 96.12 180 ALA A C 1
ATOM 1398 O O . ALA A 1 180 ? -21.678 8.106 8.965 1.00 96.12 180 ALA A O 1
ATOM 1399 N N . MET A 1 181 ? -20.094 6.740 9.773 1.00 91.12 181 MET A N 1
ATOM 1400 C CA . MET A 1 181 ? -20.171 7.272 11.129 1.00 91.12 181 MET A CA 1
ATOM 1401 C C . MET A 1 181 ? -19.397 8.593 11.270 1.00 91.12 181 MET A C 1
ATOM 1403 O O . MET A 1 181 ? -18.344 8.765 10.657 1.00 91.12 181 MET A O 1
ATOM 1407 N N . PRO A 1 182 ? -19.875 9.538 12.095 1.00 90.69 182 PRO A N 1
ATOM 1408 C CA . PRO A 1 182 ? -19.075 10.693 12.474 1.00 90.69 182 PRO A CA 1
ATOM 1409 C C . PRO A 1 182 ? -17.921 10.251 13.379 1.00 90.69 182 PRO A C 1
ATOM 1411 O O . PRO A 1 182 ? -18.106 9.436 14.288 1.00 90.69 182 PRO A O 1
ATOM 1414 N N . LEU A 1 183 ? -16.730 10.803 13.144 1.00 92.25 183 LEU A N 1
ATOM 1415 C CA . LEU A 1 183 ? -15.571 10.552 13.993 1.00 92.25 183 LEU A CA 1
ATOM 1416 C C . LEU A 1 183 ? -15.438 11.628 15.076 1.00 92.25 183 LEU A C 1
ATOM 1418 O O . LEU A 1 183 ? -15.694 12.803 14.805 1.00 92.25 183 LEU A O 1
ATOM 1422 N N . PRO A 1 184 ? -15.016 11.245 16.290 1.00 86.00 184 PRO A N 1
ATOM 1423 C CA . PRO A 1 184 ? -14.769 12.195 17.365 1.00 86.00 184 PRO A CA 1
ATOM 1424 C C . PRO A 1 184 ? -13.585 13.113 17.048 1.00 86.00 184 PRO A C 1
ATOM 1426 O O . PRO A 1 184 ? -12.558 12.631 16.579 1.00 86.00 184 PRO A O 1
ATOM 1429 N N . ALA A 1 185 ? -13.720 14.408 17.339 1.00 80.81 185 ALA A N 1
ATOM 1430 C CA . ALA A 1 185 ? -12.697 15.431 17.083 1.00 80.81 185 ALA A CA 1
ATOM 1431 C C . ALA A 1 185 ? -12.172 16.112 18.365 1.00 80.81 185 ALA A C 1
ATOM 1433 O O . ALA A 1 185 ? -11.390 17.054 18.292 1.00 80.81 185 ALA A O 1
ATOM 1434 N N . ASP A 1 186 ? -12.632 15.655 19.529 1.00 78.75 186 ASP A N 1
ATOM 1435 C CA . ASP A 1 186 ? -12.362 16.211 20.858 1.00 78.75 186 ASP A CA 1
ATOM 1436 C C . ASP A 1 186 ? -10.992 15.807 21.423 1.00 78.75 186 ASP A C 1
ATOM 1438 O O . ASP A 1 186 ? -10.382 16.560 22.180 1.00 78.75 186 ASP A O 1
ATOM 1442 N N . GLU A 1 187 ? -10.490 14.635 21.038 1.00 79.56 187 GLU A N 1
ATOM 1443 C CA . GLU A 1 187 ? -9.252 14.055 21.559 1.00 79.56 187 GLU A CA 1
ATOM 1444 C C . GLU A 1 187 ? -8.363 13.538 20.422 1.00 79.56 187 GLU A C 1
ATOM 1446 O O . GLU A 1 187 ? -8.870 13.180 19.352 1.00 79.56 187 GLU A O 1
ATOM 1451 N N . PRO A 1 188 ? -7.037 13.427 20.641 1.00 89.56 188 PRO A N 1
ATOM 1452 C CA . PRO A 1 188 ? -6.178 12.686 19.732 1.00 89.56 188 PRO A CA 1
ATOM 1453 C C . PRO A 1 188 ? -6.744 11.289 19.469 1.00 89.56 188 PRO A C 1
ATOM 1455 O O . PRO A 1 188 ? -7.046 10.534 20.393 1.00 89.56 188 PRO A O 1
ATOM 1458 N N . LEU A 1 189 ? -6.883 10.940 18.194 1.00 95.00 189 LEU A N 1
ATOM 1459 C CA . LEU A 1 189 ? -7.487 9.682 17.766 1.00 95.00 189 LEU A CA 1
ATOM 1460 C C . LEU A 1 189 ? -6.447 8.812 17.047 1.00 95.00 189 LEU A C 1
ATOM 1462 O O . LEU A 1 189 ? -5.810 9.249 16.085 1.00 95.00 189 LEU A O 1
ATOM 1466 N N . LEU A 1 190 ? -6.304 7.566 17.498 1.00 96.50 190 LEU A N 1
ATOM 1467 C CA . LEU A 1 190 ? -5.614 6.497 16.783 1.00 96.50 190 LEU A CA 1
ATOM 1468 C C . LEU A 1 190 ? -6.654 5.621 16.099 1.00 96.50 190 LEU A C 1
ATOM 1470 O O . LEU A 1 190 ? -7.509 5.029 16.758 1.00 96.50 190 LEU A O 1
ATOM 1474 N N . VAL A 1 191 ? -6.532 5.475 14.785 1.00 98.06 191 VAL A N 1
ATOM 1475 C CA . VAL A 1 191 ? -7.296 4.474 14.039 1.00 98.06 191 VAL A CA 1
ATOM 1476 C C . VAL A 1 191 ? -6.339 3.367 13.620 1.00 98.06 191 VAL A C 1
ATOM 1478 O O . VAL A 1 191 ? -5.385 3.618 12.883 1.00 98.06 191 VAL A O 1
ATOM 1481 N N . ILE A 1 192 ? -6.553 2.154 14.129 1.00 98.38 192 ILE A N 1
ATOM 1482 C CA . ILE A 1 192 ? -5.630 1.024 13.974 1.00 98.38 192 ILE A CA 1
ATOM 1483 C C . ILE A 1 192 ? -6.372 -0.259 13.612 1.00 98.38 192 ILE A C 1
ATOM 1485 O O . ILE A 1 192 ? -7.423 -0.546 14.173 1.00 98.38 192 ILE A O 1
ATOM 1489 N N . GLY A 1 193 ? -5.837 -1.048 12.682 1.00 98.19 193 GLY A N 1
ATOM 1490 C CA . GLY A 1 193 ? -6.432 -2.337 12.324 1.00 98.19 193 GLY A CA 1
ATOM 1491 C C . GLY A 1 193 ? -6.124 -2.798 10.904 1.00 98.19 193 GLY A C 1
ATOM 1492 O O . GLY A 1 193 ? -5.136 -2.386 10.294 1.00 98.19 193 GLY A O 1
ATOM 1493 N N . ASN A 1 194 ? -6.985 -3.669 10.378 1.00 98.19 194 ASN A N 1
ATOM 1494 C CA . ASN A 1 194 ? -6.907 -4.200 9.018 1.00 98.19 194 ASN A CA 1
ATOM 1495 C C . ASN A 1 194 ? -8.167 -3.819 8.217 1.00 98.19 194 ASN A C 1
ATOM 1497 O O . ASN A 1 194 ? -9.127 -4.594 8.227 1.00 98.19 194 ASN A O 1
ATOM 1501 N N . PRO A 1 195 ? -8.210 -2.636 7.569 1.00 97.56 195 PRO A N 1
ATOM 1502 C CA . PRO A 1 195 ? -9.329 -2.259 6.708 1.00 97.56 195 PRO A CA 1
ATOM 1503 C C . PRO A 1 195 ? -9.491 -3.232 5.531 1.00 97.56 195 PRO A C 1
ATOM 1505 O O . PRO A 1 195 ? -8.496 -3.782 5.054 1.00 97.56 195 PRO A O 1
ATOM 1508 N N . PRO A 1 196 ? -10.710 -3.399 4.982 1.00 96.38 196 PRO A N 1
ATOM 1509 C CA . PRO A 1 196 ? -10.889 -4.103 3.717 1.00 96.38 196 PRO A CA 1
ATOM 1510 C C . PRO A 1 196 ? -10.056 -3.423 2.622 1.00 96.38 196 PRO A C 1
ATOM 1512 O O . PRO A 1 196 ? -10.022 -2.195 2.509 1.00 96.38 196 PRO A O 1
ATOM 1515 N N . PHE A 1 197 ? -9.377 -4.209 1.792 1.00 95.00 197 PHE A N 1
ATOM 1516 C CA . PHE A 1 197 ? -8.436 -3.707 0.794 1.00 95.00 197 PHE A CA 1
ATOM 1517 C C . PHE A 1 197 ? -9.167 -3.160 -0.431 1.00 95.00 197 PHE A C 1
ATOM 1519 O O . PHE A 1 197 ? -8.891 -2.045 -0.891 1.00 95.00 197 PHE A O 1
ATOM 1526 N N . GLY A 1 198 ? -10.137 -3.915 -0.940 1.00 92.88 198 GLY A N 1
ATOM 1527 C CA . GLY A 1 198 ? -10.873 -3.598 -2.156 1.00 92.88 198 GLY A CA 1
ATOM 1528 C C . GLY A 1 198 ? -10.016 -3.653 -3.426 1.00 92.88 198 GLY A C 1
ATOM 1529 O O . GLY A 1 198 ? -8.783 -3.744 -3.414 1.00 92.88 198 GLY A O 1
ATOM 1530 N N . LYS A 1 199 ? -10.681 -3.569 -4.583 1.00 87.88 199 LYS A N 1
ATOM 1531 C CA . LYS A 1 199 ? -10.008 -3.602 -5.889 1.00 87.88 199 LYS A CA 1
ATOM 1532 C C . LYS A 1 199 ? -9.035 -2.427 -6.016 1.00 87.88 199 LYS A C 1
ATOM 1534 O O . LYS A 1 199 ? -9.428 -1.273 -5.873 1.00 87.88 199 LYS A O 1
ATOM 1539 N N . ASN A 1 200 ? -7.773 -2.712 -6.340 1.00 86.19 200 ASN A N 1
ATOM 1540 C CA . ASN A 1 200 ? -6.715 -1.700 -6.464 1.00 86.19 200 ASN A CA 1
ATOM 1541 C C . ASN A 1 200 ? -6.585 -0.806 -5.214 1.00 86.19 200 ASN A C 1
ATOM 1543 O O . ASN A 1 200 ? -6.396 0.408 -5.337 1.00 86.19 200 ASN A O 1
ATOM 1547 N N . ALA A 1 201 ? -6.716 -1.412 -4.027 1.00 93.88 201 ALA A N 1
ATOM 1548 C CA . ALA A 1 201 ? -6.609 -0.741 -2.733 1.00 93.88 201 ALA A CA 1
ATOM 1549 C C . ALA A 1 201 ? -7.692 0.331 -2.472 1.00 93.88 201 ALA A C 1
ATOM 1551 O O . ALA A 1 201 ? -7.529 1.190 -1.607 1.00 93.88 201 ALA A O 1
ATOM 1552 N N . SER A 1 202 ? -8.788 0.328 -3.242 1.00 95.94 202 SER A N 1
ATOM 1553 C CA . SER A 1 202 ? -9.806 1.381 -3.194 1.00 95.94 202 SER A CA 1
ATOM 1554 C C . SER A 1 202 ? -10.481 1.515 -1.832 1.00 95.94 202 SER A C 1
ATOM 1556 O O . SER A 1 202 ? -10.740 2.640 -1.407 1.00 95.94 202 SER A O 1
ATOM 1558 N N . MET A 1 203 ? -10.751 0.403 -1.146 1.00 97.38 203 MET A N 1
ATOM 1559 C CA . MET A 1 203 ? -11.420 0.424 0.152 1.00 97.38 203 MET A CA 1
ATOM 1560 C C . MET A 1 203 ? -10.466 0.883 1.248 1.00 97.38 203 MET A C 1
ATOM 1562 O O . MET A 1 203 ? -10.810 1.808 1.976 1.00 97.38 203 MET A O 1
ATOM 1566 N N . ALA A 1 204 ? -9.238 0.365 1.281 1.00 98.06 204 ALA A N 1
ATOM 1567 C CA . ALA A 1 204 ? -8.237 0.799 2.251 1.00 98.06 204 ALA A CA 1
ATOM 1568 C C . ALA A 1 204 ? -7.953 2.311 2.146 1.00 98.06 204 ALA A C 1
ATOM 1570 O O . ALA A 1 204 ? -7.832 2.985 3.163 1.00 98.06 204 ALA A O 1
ATOM 1571 N N . ILE A 1 205 ? -7.932 2.877 0.930 1.00 98.62 205 ILE A N 1
ATOM 1572 C CA . ILE A 1 205 ? -7.783 4.330 0.717 1.00 98.62 205 ILE A CA 1
ATOM 1573 C C . ILE A 1 205 ? -8.991 5.109 1.258 1.00 98.62 205 ILE A C 1
ATOM 1575 O O . ILE A 1 205 ? -8.814 6.161 1.867 1.00 98.62 205 ILE A O 1
ATOM 1579 N N . ARG A 1 206 ? -10.221 4.608 1.069 1.00 98.50 206 ARG A N 1
ATOM 1580 C CA . ARG A 1 206 ? -11.431 5.241 1.631 1.00 98.50 206 ARG A CA 1
ATOM 1581 C C . ARG A 1 206 ? -11.415 5.224 3.157 1.00 98.50 206 ARG A C 1
ATOM 1583 O O . ARG A 1 206 ? -11.700 6.250 3.760 1.00 98.50 206 ARG A O 1
ATOM 1590 N N . PHE A 1 207 ? -11.047 4.094 3.759 1.00 98.69 207 PHE A N 1
ATOM 1591 C CA . PHE A 1 207 ? -10.897 3.961 5.211 1.00 98.69 207 PHE A CA 1
ATOM 1592 C C . PHE A 1 207 ? -9.825 4.907 5.751 1.00 98.69 207 PHE A C 1
ATOM 1594 O O . PHE A 1 207 ? -10.071 5.600 6.734 1.00 98.69 207 PHE A O 1
ATOM 1601 N N . PHE A 1 208 ? -8.675 4.991 5.077 1.00 98.81 208 PHE A N 1
ATOM 1602 C CA . PHE A 1 208 ? -7.610 5.927 5.430 1.00 98.81 208 PHE A CA 1
ATOM 1603 C C . PHE A 1 208 ? -8.103 7.374 5.409 1.00 98.81 208 PHE A C 1
ATOM 1605 O O . PHE A 1 208 ? -7.955 8.085 6.395 1.00 98.81 208 PHE A O 1
ATOM 1612 N N . ASN A 1 209 ? -8.723 7.809 4.311 1.00 98.56 209 ASN A N 1
ATOM 1613 C CA . ASN A 1 209 ? -9.155 9.199 4.168 1.00 98.56 209 ASN A CA 1
ATOM 1614 C C . ASN A 1 209 ? -10.329 9.548 5.092 1.00 98.56 209 ASN A C 1
ATOM 1616 O O . ASN A 1 209 ? -10.399 10.673 5.572 1.00 98.56 209 ASN A O 1
ATOM 1620 N N . HIS A 1 210 ? -11.221 8.597 5.384 1.00 98.50 210 HIS A N 1
ATOM 1621 C CA . HIS A 1 210 ? -12.257 8.796 6.394 1.00 98.50 210 HIS A CA 1
ATOM 1622 C C . HIS A 1 210 ? -11.636 8.949 7.792 1.00 98.50 210 HIS A C 1
ATOM 1624 O O . HIS A 1 210 ? -11.921 9.922 8.482 1.00 98.50 210 HIS A O 1
ATOM 1630 N N . ALA A 1 211 ? -10.708 8.063 8.178 1.00 98.00 211 ALA A N 1
ATOM 1631 C CA . ALA A 1 211 ? -9.955 8.190 9.428 1.00 98.00 211 ALA A CA 1
ATOM 1632 C C . ALA A 1 211 ? -9.202 9.530 9.513 1.00 98.00 211 ALA A C 1
ATOM 1634 O O . ALA A 1 211 ? -9.192 10.179 10.559 1.00 98.00 211 ALA A O 1
ATOM 1635 N N . ALA A 1 212 ? -8.633 9.987 8.396 1.00 97.44 212 ALA A N 1
ATOM 1636 C CA . ALA A 1 212 ? -7.923 11.254 8.286 1.00 97.44 212 ALA A CA 1
ATOM 1637 C C . ALA A 1 212 ? -8.808 12.498 8.484 1.00 97.44 212 ALA A C 1
ATOM 1639 O O . ALA A 1 212 ? -8.267 13.598 8.571 1.00 97.44 212 ALA A O 1
ATOM 1640 N N . ALA A 1 213 ? -10.129 12.367 8.637 1.00 95.44 213 ALA A N 1
ATOM 1641 C CA . ALA A 1 213 ? -10.981 13.479 9.056 1.00 95.44 213 ALA A CA 1
ATOM 1642 C C . ALA A 1 213 ? -10.745 13.889 10.523 1.00 95.44 213 ALA A C 1
ATOM 1644 O O . ALA A 1 213 ? -10.913 15.056 10.858 1.00 95.44 213 ALA A O 1
ATOM 1645 N N . ALA A 1 214 ? -10.310 12.959 11.383 1.00 94.94 214 ALA A N 1
ATOM 1646 C CA . ALA A 1 214 ? -10.177 13.206 12.824 1.00 94.94 214 ALA A CA 1
ATOM 1647 C C . ALA A 1 214 ? -8.901 12.629 13.461 1.00 94.94 214 ALA A C 1
ATOM 1649 O O . ALA A 1 214 ? -8.406 13.153 14.453 1.00 94.94 214 ALA A O 1
ATOM 1650 N N . ALA A 1 215 ? -8.320 11.573 12.885 1.00 96.06 215 ALA A N 1
ATOM 1651 C CA . ALA A 1 215 ? -7.186 10.873 13.482 1.00 96.06 215 ALA A CA 1
ATOM 1652 C C . ALA A 1 215 ? -5.947 11.768 13.633 1.00 96.06 215 ALA A C 1
ATOM 1654 O O . ALA A 1 215 ? -5.655 12.596 12.773 1.00 96.06 215 ALA A O 1
ATOM 1655 N N . SER A 1 216 ? -5.171 11.574 14.693 1.00 96.00 216 SER A N 1
ATOM 1656 C CA . SER A 1 216 ? -3.792 12.071 14.786 1.00 96.00 216 SER A CA 1
ATOM 1657 C C . SER A 1 216 ? -2.803 11.035 14.253 1.00 96.00 216 SER A C 1
ATOM 1659 O O . SER A 1 216 ? -1.771 11.394 13.687 1.00 96.00 216 SER A O 1
ATOM 1661 N N . VAL A 1 217 ? -3.137 9.749 14.405 1.00 97.12 217 VAL A N 1
ATOM 1662 C CA . VAL A 1 217 ? -2.329 8.614 13.953 1.00 97.12 217 VAL A CA 1
ATOM 1663 C C . VAL A 1 217 ? -3.229 7.589 13.265 1.00 97.12 217 VAL A C 1
ATOM 1665 O O . VAL A 1 217 ? -4.302 7.253 13.764 1.00 97.12 217 VAL A O 1
ATOM 1668 N N . ILE A 1 218 ? -2.781 7.068 12.126 1.00 98.50 218 ILE A N 1
ATOM 1669 C CA . ILE A 1 218 ? -3.426 5.960 11.417 1.00 98.50 218 ILE A CA 1
ATOM 1670 C C . ILE A 1 218 ? -2.402 4.833 11.302 1.00 98.50 218 ILE A C 1
ATOM 1672 O O . ILE A 1 218 ? -1.325 5.036 10.746 1.00 98.50 218 ILE A O 1
ATOM 1676 N N . ALA A 1 219 ? -2.724 3.653 11.825 1.00 98.44 219 ALA A N 1
ATOM 1677 C CA . ALA A 1 219 ? -1.845 2.490 11.798 1.00 98.44 219 ALA A CA 1
ATOM 1678 C C . ALA A 1 219 ? -2.563 1.300 11.149 1.00 98.44 219 ALA A C 1
ATOM 1680 O O . ALA A 1 219 ? -3.327 0.590 11.798 1.00 98.44 219 ALA A O 1
ATOM 1681 N N . PHE A 1 220 ? -2.362 1.080 9.853 1.00 98.81 220 PHE A N 1
ATOM 1682 C CA . PHE A 1 220 ? -3.135 0.086 9.105 1.00 98.81 220 PHE A CA 1
ATOM 1683 C C . PHE A 1 220 ? -2.279 -1.010 8.501 1.00 98.81 220 PHE A C 1
ATOM 1685 O O . PHE A 1 220 ? -1.200 -0.755 7.971 1.00 98.81 220 PHE A O 1
ATOM 1692 N N . ILE A 1 221 ? -2.824 -2.229 8.512 1.00 98.56 221 ILE A N 1
ATOM 1693 C CA . ILE A 1 221 ? -2.449 -3.248 7.538 1.00 98.56 221 ILE A CA 1
ATOM 1694 C C . ILE A 1 221 ? -3.076 -2.836 6.207 1.00 98.56 221 ILE A C 1
ATOM 1696 O O . ILE A 1 221 ? -4.288 -2.669 6.107 1.00 98.56 221 ILE A O 1
ATOM 1700 N N . VAL A 1 222 ? -2.252 -2.652 5.184 1.00 98.25 222 VAL A N 1
ATOM 1701 C CA . VAL A 1 222 ? -2.681 -2.203 3.858 1.00 98.25 222 VAL A CA 1
ATOM 1702 C C . VAL A 1 222 ? -2.026 -3.044 2.758 1.00 98.25 222 VAL A C 1
ATOM 1704 O O . VAL A 1 222 ? -0.977 -3.657 2.984 1.00 98.25 222 VAL A O 1
ATOM 1707 N N . PRO A 1 223 ? -2.604 -3.086 1.541 1.00 96.56 223 PRO A N 1
ATOM 1708 C CA . PRO A 1 223 ? -1.954 -3.690 0.383 1.00 96.56 223 PRO A CA 1
ATOM 1709 C C . PRO A 1 223 ? -0.552 -3.112 0.175 1.00 96.56 223 PRO A C 1
ATOM 1711 O O . PRO A 1 223 ? -0.383 -1.897 0.244 1.00 96.56 223 PRO A O 1
ATOM 1714 N N . LEU A 1 224 ? 0.426 -3.936 -0.212 1.00 95.38 224 LEU A N 1
ATOM 1715 C CA . LEU A 1 224 ? 1.789 -3.487 -0.536 1.00 95.38 224 LEU A CA 1
ATOM 1716 C C . LEU A 1 224 ? 1.822 -2.360 -1.590 1.00 95.38 224 LEU A C 1
ATOM 1718 O O . LEU A 1 224 ? 2.729 -1.533 -1.607 1.00 95.38 224 LEU A O 1
ATOM 1722 N N . THR A 1 225 ? 0.784 -2.266 -2.428 1.00 95.38 225 THR A N 1
ATOM 1723 C CA . THR A 1 225 ? 0.571 -1.157 -3.373 1.00 95.38 225 THR A CA 1
ATOM 1724 C C . THR A 1 225 ? 0.549 0.230 -2.698 1.00 95.38 225 THR A C 1
ATOM 1726 O O . THR A 1 225 ? 0.796 1.219 -3.380 1.00 95.38 225 THR A O 1
ATOM 1729 N N . PHE A 1 226 ? 0.301 0.347 -1.387 1.00 97.06 226 PHE A N 1
ATOM 1730 C CA . PHE A 1 226 ? 0.410 1.615 -0.641 1.00 97.06 226 PHE A CA 1
ATOM 1731 C C . PHE A 1 226 ? 1.820 2.227 -0.668 1.00 97.06 226 PHE A C 1
ATOM 1733 O O . PHE A 1 226 ? 1.967 3.437 -0.504 1.00 97.06 226 PHE A O 1
ATOM 1740 N N . GLN A 1 227 ? 2.856 1.436 -0.960 1.00 95.31 227 GLN A N 1
ATOM 1741 C CA . GLN A 1 227 ? 4.210 1.948 -1.195 1.00 95.31 227 GLN A CA 1
ATOM 1742 C C . GLN A 1 227 ? 4.343 2.712 -2.524 1.00 95.31 227 GLN A C 1
ATOM 1744 O O . GLN A 1 227 ? 5.319 3.429 -2.737 1.00 95.31 227 GLN A O 1
ATOM 1749 N N . LYS A 1 228 ? 3.387 2.570 -3.453 1.00 94.38 228 LYS A N 1
ATOM 1750 C CA . LYS A 1 228 ? 3.436 3.247 -4.752 1.00 94.38 228 LYS A CA 1
ATOM 1751 C C . LYS A 1 228 ? 3.051 4.717 -4.595 1.00 94.38 228 LYS A C 1
ATOM 1753 O O . LYS A 1 228 ? 1.989 5.039 -4.064 1.00 94.38 228 LYS A O 1
ATOM 1758 N N . VAL A 1 229 ? 3.843 5.606 -5.198 1.00 94.81 229 VAL A N 1
ATOM 1759 C CA . VAL A 1 229 ? 3.588 7.061 -5.249 1.00 94.81 229 VAL A CA 1
ATOM 1760 C C . VAL A 1 229 ? 2.171 7.396 -5.738 1.00 94.81 229 VAL A C 1
ATOM 1762 O O . VAL A 1 229 ? 1.521 8.299 -5.216 1.00 94.81 229 VAL A O 1
ATOM 1765 N N . SER A 1 230 ? 1.654 6.642 -6.712 1.00 94.25 230 SER A N 1
ATOM 1766 C CA . SER A 1 230 ? 0.293 6.822 -7.237 1.00 94.25 230 SER A CA 1
ATOM 1767 C C . SER A 1 230 ? -0.804 6.570 -6.197 1.00 94.25 230 SER A C 1
ATOM 1769 O O . SER A 1 230 ? -1.848 7.217 -6.257 1.00 94.25 230 SER A O 1
ATOM 1771 N N . VAL A 1 231 ? -0.580 5.657 -5.247 1.00 96.44 231 VAL A N 1
ATOM 1772 C CA . VAL A 1 231 ? -1.494 5.407 -4.128 1.00 96.44 231 VAL A CA 1
ATOM 1773 C C . VAL A 1 231 ? -1.292 6.444 -3.038 1.00 96.44 231 VAL A C 1
ATOM 1775 O O . VAL A 1 231 ? -2.276 7.035 -2.607 1.00 96.44 231 VAL A O 1
ATOM 1778 N N . GLN A 1 232 ? -0.046 6.739 -2.658 1.00 97.19 232 GLN A N 1
ATOM 1779 C CA . GLN A 1 232 ? 0.235 7.761 -1.645 1.00 97.19 232 GLN A CA 1
ATOM 1780 C C . GLN A 1 232 ? -0.370 9.118 -2.022 1.00 97.19 232 GLN A C 1
ATOM 1782 O O . GLN A 1 232 ? -0.964 9.780 -1.185 1.00 97.19 232 GLN A O 1
ATOM 1787 N N . ASN A 1 233 ? -0.335 9.519 -3.293 1.00 97.62 233 ASN A N 1
ATOM 1788 C CA . ASN A 1 233 ? -0.969 10.759 -3.762 1.00 97.62 233 ASN A CA 1
ATOM 1789 C C . ASN A 1 233 ? -2.511 10.773 -3.710 1.00 97.62 233 ASN A C 1
ATOM 1791 O O . ASN A 1 233 ? -3.107 11.796 -4.034 1.00 97.62 233 ASN A O 1
ATOM 1795 N N . ARG A 1 234 ? -3.159 9.657 -3.356 1.00 98.12 234 ARG A N 1
ATOM 1796 C CA . ARG A 1 234 ? -4.613 9.562 -3.128 1.00 98.12 234 ARG A CA 1
ATOM 1797 C C . ARG A 1 234 ? -4.978 9.569 -1.641 1.00 98.12 234 ARG A C 1
ATOM 1799 O O . ARG A 1 234 ? -6.164 9.620 -1.323 1.00 98.12 234 ARG A O 1
ATOM 1806 N N . LEU A 1 235 ? -3.982 9.462 -0.764 1.00 98.62 235 LEU A N 1
ATOM 1807 C CA . LEU A 1 235 ? -4.149 9.584 0.679 1.00 98.62 235 LEU A CA 1
ATOM 1808 C C . LEU A 1 235 ? -4.188 11.061 1.067 1.00 98.62 235 LEU A C 1
ATOM 1810 O O . LEU A 1 235 ? -3.585 11.891 0.383 1.00 98.62 235 LEU A O 1
ATOM 1814 N N . ASP A 1 236 ? -4.849 11.369 2.177 1.00 98.44 236 ASP A N 1
ATOM 1815 C CA . ASP A 1 236 ? -4.899 12.716 2.736 1.00 98.44 236 ASP A CA 1
ATOM 1816 C C . ASP A 1 236 ? -3.492 13.338 2.856 1.00 98.44 236 ASP A C 1
ATOM 1818 O O . ASP A 1 236 ? -2.522 12.692 3.273 1.00 98.44 236 ASP A O 1
ATOM 1822 N N . PHE A 1 237 ? -3.353 14.593 2.423 1.00 98.38 237 PHE A N 1
ATOM 1823 C CA . PHE A 1 237 ? -2.057 15.271 2.383 1.00 98.38 237 PHE A CA 1
ATOM 1824 C C . PHE A 1 237 ? -1.590 15.754 3.758 1.00 98.38 237 PHE A C 1
ATOM 1826 O O . PHE A 1 237 ? -0.423 16.087 3.895 1.00 98.38 237 PHE A O 1
ATOM 1833 N N . SER A 1 238 ? -2.430 15.766 4.791 1.00 98.12 238 SER A N 1
ATOM 1834 C CA . SER A 1 238 ? -1.982 16.090 6.151 1.00 98.12 238 SER A CA 1
ATOM 1835 C C . SER A 1 238 ? -1.215 14.947 6.822 1.00 98.12 238 SER A C 1
ATOM 1837 O O . SER A 1 238 ? -0.619 15.159 7.872 1.00 98.12 238 SER A O 1
ATOM 1839 N N . PHE A 1 239 ? -1.177 13.747 6.233 1.00 98.25 239 PHE A N 1
ATOM 1840 C CA . PHE A 1 239 ? -0.507 12.586 6.817 1.00 98.25 239 PHE A CA 1
ATOM 1841 C C . PHE A 1 239 ? 0.827 12.260 6.153 1.00 98.25 239 PHE A C 1
ATOM 1843 O O . PHE A 1 239 ? 0.937 12.211 4.926 1.00 98.25 239 PHE A O 1
ATOM 1850 N N . TYR A 1 240 ? 1.819 11.953 6.988 1.00 98.06 240 TYR A N 1
ATOM 1851 C CA . TYR A 1 240 ? 3.159 11.536 6.586 1.00 98.06 240 TYR A CA 1
ATOM 1852 C C . TYR A 1 240 ? 3.400 10.100 7.044 1.00 98.06 240 TYR A C 1
ATOM 1854 O O . TYR A 1 240 ? 3.085 9.755 8.185 1.00 98.06 240 TYR A O 1
ATOM 1862 N N . LEU A 1 241 ? 3.949 9.273 6.151 1.00 97.88 241 LEU A N 1
ATOM 1863 C CA . LEU A 1 241 ? 4.389 7.923 6.489 1.00 97.88 241 LEU A CA 1
ATOM 1864 C C . LEU A 1 241 ? 5.584 8.039 7.429 1.00 97.88 241 LEU A C 1
ATOM 1866 O O . LEU A 1 241 ? 6.607 8.613 7.056 1.00 97.88 241 LEU A O 1
ATOM 1870 N N . LEU A 1 242 ? 5.423 7.516 8.636 1.00 97.00 242 LEU A N 1
ATOM 1871 C CA . LEU A 1 242 ? 6.436 7.555 9.676 1.00 9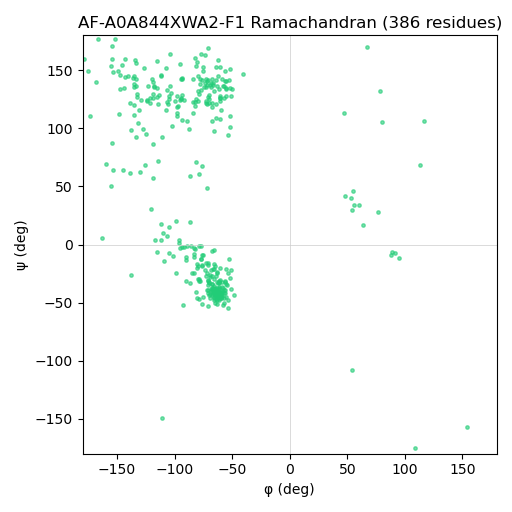7.00 242 LEU A CA 1
ATOM 1872 C C . LEU A 1 242 ? 7.306 6.301 9.636 1.00 97.00 242 LEU A C 1
ATOM 1874 O O . LEU A 1 242 ? 8.525 6.405 9.569 1.00 97.00 242 LEU A O 1
ATOM 1878 N N . ASP A 1 243 ? 6.671 5.130 9.640 1.00 98.06 243 ASP A N 1
ATOM 1879 C CA . ASP A 1 243 ? 7.364 3.845 9.601 1.00 98.06 243 ASP A CA 1
ATOM 1880 C C . ASP A 1 243 ? 6.464 2.763 8.983 1.00 98.06 243 ASP A C 1
ATOM 1882 O O . ASP A 1 243 ? 5.234 2.899 8.937 1.00 98.06 243 ASP A O 1
ATOM 1886 N N . GLU A 1 244 ? 7.070 1.680 8.505 1.00 98.06 244 GLU A N 1
ATOM 1887 C CA . GLU A 1 244 ? 6.374 0.522 7.965 1.00 98.06 244 GLU A CA 1
ATOM 1888 C C . GLU A 1 244 ? 7.130 -0.795 8.182 1.00 98.06 244 GLU A C 1
ATOM 1890 O O . GLU A 1 244 ? 8.357 -0.848 8.160 1.00 98.06 244 GLU A O 1
ATOM 1895 N N . ILE A 1 245 ? 6.385 -1.893 8.322 1.00 97.62 245 ILE A N 1
ATOM 1896 C CA . ILE A 1 245 ? 6.943 -3.247 8.411 1.00 97.62 245 ILE A CA 1
ATOM 1897 C C . ILE A 1 245 ? 6.184 -4.213 7.488 1.00 97.62 245 ILE A C 1
ATOM 1899 O O . ILE A 1 245 ? 4.947 -4.181 7.443 1.00 97.62 245 ILE A O 1
ATOM 1903 N N . PRO A 1 246 ? 6.877 -5.090 6.731 1.00 96.31 246 PRO A N 1
ATOM 1904 C CA . PRO A 1 246 ? 6.213 -6.119 5.940 1.00 96.31 246 PRO A CA 1
ATOM 1905 C C . PRO A 1 246 ? 5.344 -7.028 6.812 1.00 96.31 246 PRO A C 1
ATOM 1907 O O . PRO A 1 246 ? 5.773 -7.492 7.868 1.00 96.31 246 PRO A O 1
ATOM 1910 N N . VAL A 1 247 ? 4.133 -7.331 6.345 1.00 95.81 247 VAL A N 1
ATOM 1911 C CA . VAL A 1 247 ? 3.290 -8.341 6.992 1.00 95.81 247 VAL A CA 1
ATOM 1912 C C . VAL A 1 247 ? 3.780 -9.726 6.551 1.00 95.81 247 VAL A C 1
ATOM 1914 O O . VAL A 1 247 ? 3.991 -9.934 5.350 1.00 95.81 247 VAL A O 1
ATOM 1917 N N . PRO A 1 248 ? 3.981 -10.681 7.479 1.00 92.00 248 PRO A N 1
ATOM 1918 C CA . PRO A 1 248 ? 4.497 -11.999 7.138 1.00 92.00 248 PRO A CA 1
ATOM 1919 C C . PRO A 1 248 ? 3.563 -12.758 6.189 1.00 92.00 248 PRO A C 1
ATOM 1921 O O . PRO A 1 248 ? 2.357 -12.505 6.103 1.00 92.00 248 PRO A O 1
ATOM 1924 N N . LYS A 1 249 ? 4.132 -13.748 5.495 1.00 89.25 249 LYS A N 1
ATOM 1925 C CA . LYS A 1 249 ? 3.356 -14.702 4.697 1.00 89.25 249 LYS A CA 1
ATOM 1926 C C . LYS A 1 249 ? 2.314 -15.404 5.578 1.00 89.25 249 LYS A C 1
ATOM 1928 O O . LYS A 1 249 ? 2.524 -15.591 6.774 1.00 89.25 249 LYS A O 1
ATOM 1933 N N . ASP A 1 250 ? 1.183 -15.780 4.982 1.00 88.19 250 ASP A N 1
ATOM 1934 C CA . ASP A 1 250 ? 0.092 -16.505 5.656 1.00 88.19 250 ASP A CA 1
ATOM 1935 C C . ASP A 1 250 ? -0.457 -15.809 6.915 1.00 88.19 250 ASP A C 1
ATOM 1937 O O . ASP A 1 250 ? -0.868 -16.453 7.888 1.00 88.19 250 ASP A O 1
ATOM 1941 N N . ALA A 1 251 ? -0.463 -14.474 6.897 1.00 93.31 251 ALA A N 1
ATOM 1942 C CA . ALA A 1 251 ? -1.008 -13.643 7.964 1.00 93.31 251 ALA A CA 1
ATOM 1943 C C . ALA A 1 251 ? -2.540 -13.624 8.027 1.00 93.31 251 ALA A C 1
ATOM 1945 O O . ALA A 1 251 ? -3.102 -13.312 9.080 1.00 93.31 251 ALA A O 1
ATOM 1946 N N . PHE A 1 252 ? -3.211 -13.956 6.923 1.00 95.06 252 PHE A N 1
ATOM 1947 C CA . PHE A 1 252 ? -4.654 -13.806 6.786 1.00 95.06 252 PHE A CA 1
ATOM 1948 C C . PHE A 1 252 ? -5.362 -15.154 6.712 1.00 95.06 252 PHE A C 1
ATOM 1950 O O . PHE A 1 252 ? -4.850 -16.112 6.130 1.00 95.06 252 PHE A O 1
ATOM 1957 N N . ILE A 1 253 ? -6.569 -15.196 7.267 1.00 93.25 253 ILE A N 1
ATOM 1958 C CA . ILE A 1 253 ? -7.547 -16.262 7.085 1.00 93.25 253 ILE A CA 1
ATOM 1959 C C . ILE A 1 253 ? -8.652 -15.729 6.175 1.00 93.25 253 ILE A C 1
ATOM 1961 O O . ILE A 1 253 ? -9.286 -14.721 6.488 1.00 93.25 253 ILE A O 1
ATOM 1965 N N . PHE A 1 254 ? -8.886 -16.410 5.057 1.00 90.06 254 PHE A N 1
ATOM 1966 C CA . PHE A 1 254 ? -9.923 -16.079 4.086 1.00 90.06 254 PHE A CA 1
ATOM 1967 C C . PHE A 1 254 ? -10.700 -17.343 3.730 1.00 90.06 254 PHE A C 1
ATOM 1969 O O . PHE A 1 254 ? -10.106 -18.356 3.377 1.00 90.06 254 PHE A O 1
ATOM 1976 N N . GLU A 1 255 ? -12.028 -17.299 3.856 1.00 87.88 255 GLU A N 1
ATOM 1977 C CA . GLU A 1 255 ? -12.899 -18.472 3.648 1.00 87.88 255 GLU A CA 1
ATOM 1978 C C . GLU A 1 255 ? -12.500 -19.700 4.501 1.00 87.88 255 GLU A C 1
ATOM 1980 O O . GLU A 1 255 ? -12.741 -20.835 4.109 1.00 87.88 255 GLU A O 1
ATOM 1985 N N . GLY A 1 256 ? -11.913 -19.469 5.684 1.00 85.25 256 GLY A N 1
ATOM 1986 C CA . GLY A 1 256 ? -11.449 -20.518 6.606 1.00 85.25 256 GLY A CA 1
ATOM 1987 C C . GLY A 1 256 ? -10.018 -21.002 6.358 1.00 85.25 256 GLY A C 1
ATOM 1988 O O . GLY A 1 256 ? -9.455 -21.675 7.215 1.00 85.25 256 GLY A O 1
ATOM 1989 N N . GLU A 1 257 ? -9.401 -20.595 5.251 1.00 87.62 257 GLU A N 1
ATOM 1990 C CA . GLU A 1 257 ? -8.077 -21.049 4.834 1.00 87.62 257 GLU A CA 1
ATOM 1991 C C . GLU A 1 257 ? -7.014 -19.969 5.019 1.00 87.62 257 GLU A C 1
ATOM 1993 O O . GLU A 1 257 ? -7.284 -18.767 4.924 1.00 87.62 257 GLU A O 1
ATOM 1998 N N . ARG A 1 258 ? -5.766 -20.395 5.235 1.00 91.25 258 ARG A N 1
ATOM 1999 C CA . ARG A 1 258 ? -4.622 -19.476 5.233 1.00 91.25 258 ARG A CA 1
ATOM 2000 C C . ARG A 1 258 ? -4.432 -18.897 3.837 1.00 91.25 258 ARG A C 1
ATOM 2002 O O . ARG A 1 258 ? -4.405 -19.622 2.843 1.00 91.25 258 ARG A O 1
ATOM 2009 N N . LYS A 1 259 ? -4.270 -17.578 3.762 1.00 89.50 259 LYS A N 1
ATOM 2010 C CA . LYS A 1 259 ? -4.065 -16.875 2.501 1.00 89.50 259 LYS A CA 1
ATOM 2011 C C . LYS A 1 259 ? -2.908 -15.895 2.592 1.00 89.50 259 LYS A C 1
ATOM 2013 O O . LYS A 1 259 ? -2.858 -15.026 3.461 1.00 89.50 259 LYS A O 1
ATOM 2018 N N . HIS A 1 260 ? -2.014 -15.995 1.617 1.00 89.94 260 HIS A N 1
ATOM 2019 C CA . HIS A 1 260 ? -1.006 -14.981 1.371 1.00 89.94 260 HIS A CA 1
ATOM 2020 C C . HIS A 1 260 ? -1.596 -13.831 0.550 1.00 89.94 260 HIS A C 1
ATOM 2022 O O . HIS A 1 260 ? -2.015 -14.018 -0.595 1.00 89.94 260 HIS A O 1
ATOM 2028 N N . VAL A 1 261 ? -1.522 -12.620 1.097 1.00 90.31 261 VAL A N 1
ATOM 2029 C CA . VAL A 1 261 ? -1.763 -11.365 0.379 1.00 90.31 261 VAL A CA 1
ATOM 2030 C C . VAL A 1 261 ? -0.567 -10.451 0.654 1.00 90.31 261 VAL A C 1
ATOM 2032 O O . VAL A 1 261 ? -0.274 -10.226 1.825 1.00 90.31 261 VAL A O 1
ATOM 2035 N N . PRO A 1 262 ? 0.153 -9.935 -0.366 1.00 92.69 262 PRO A N 1
ATOM 2036 C CA . PRO A 1 262 ? 1.243 -8.994 -0.122 1.00 92.69 262 PRO A CA 1
ATOM 2037 C C . PRO A 1 262 ? 0.707 -7.748 0.586 1.00 92.69 262 PRO A C 1
ATOM 2039 O O . PRO A 1 262 ? -0.106 -7.012 0.017 1.00 92.69 262 PRO A O 1
ATOM 2042 N N . ALA A 1 263 ? 1.148 -7.520 1.817 1.00 96.38 263 ALA A N 1
ATOM 2043 C CA . ALA A 1 263 ? 0.663 -6.451 2.674 1.00 96.38 263 ALA A CA 1
ATOM 2044 C C . ALA A 1 263 ? 1.804 -5.865 3.511 1.00 96.38 263 ALA A C 1
ATOM 2046 O O . ALA A 1 263 ? 2.848 -6.488 3.712 1.00 96.38 263 ALA A O 1
ATOM 2047 N N . VAL A 1 264 ? 1.583 -4.652 3.992 1.00 97.88 264 VAL A N 1
ATOM 2048 C CA . VAL A 1 264 ? 2.500 -3.901 4.844 1.00 97.88 264 VAL A CA 1
ATOM 2049 C C . VAL A 1 264 ? 1.688 -3.269 5.969 1.00 97.88 264 VAL A C 1
ATOM 2051 O O . VAL A 1 264 ? 0.541 -2.878 5.759 1.00 97.88 264 VAL A O 1
ATOM 2054 N N . PHE A 1 265 ? 2.253 -3.211 7.169 1.00 98.62 265 PHE A N 1
ATOM 2055 C CA . PHE A 1 265 ? 1.684 -2.455 8.273 1.00 98.62 265 PHE A CA 1
ATOM 2056 C C . PHE A 1 265 ? 2.379 -1.099 8.329 1.00 98.62 265 PHE A C 1
ATOM 2058 O O . PHE A 1 265 ? 3.598 -1.048 8.468 1.00 98.62 265 PHE A O 1
ATOM 2065 N N . GLN A 1 266 ? 1.622 -0.018 8.163 1.00 98.69 266 GLN A N 1
ATOM 2066 C CA . GLN A 1 266 ? 2.158 1.340 8.065 1.00 98.69 266 GLN A CA 1
ATOM 2067 C C . GLN A 1 266 ? 1.637 2.216 9.195 1.00 98.69 266 GLN A C 1
ATOM 2069 O O . GLN A 1 266 ? 0.447 2.170 9.503 1.00 98.69 266 GLN A O 1
ATOM 2074 N N . ILE A 1 267 ? 2.509 3.063 9.741 1.00 98.56 267 ILE A N 1
ATOM 2075 C CA . ILE A 1 267 ? 2.173 4.115 10.701 1.00 98.56 267 ILE A CA 1
ATOM 2076 C C . ILE A 1 267 ? 2.228 5.455 9.978 1.00 98.56 267 ILE A C 1
ATOM 2078 O O . ILE A 1 267 ? 3.270 5.858 9.465 1.00 98.56 267 ILE A O 1
ATOM 2082 N N . TRP A 1 268 ? 1.110 6.165 9.975 1.00 98.50 268 TRP A N 1
ATOM 2083 C CA . TRP A 1 268 ? 0.978 7.499 9.412 1.00 98.50 268 TRP A CA 1
ATOM 2084 C C . TRP A 1 268 ? 0.599 8.483 10.508 1.00 98.50 268 TRP A C 1
ATOM 2086 O O . TRP A 1 268 ? -0.282 8.204 11.322 1.00 98.50 268 TRP A O 1
ATOM 2096 N N . VAL A 1 269 ? 1.232 9.652 10.510 1.00 97.31 269 VAL A N 1
ATOM 2097 C CA . VAL A 1 269 ? 1.008 10.687 11.526 1.00 97.31 269 VAL A CA 1
ATOM 2098 C C . VAL A 1 269 ? 0.591 11.984 10.858 1.00 97.31 269 VAL A C 1
ATOM 2100 O O . VAL A 1 269 ? 1.172 12.385 9.845 1.00 97.31 269 VAL A O 1
ATOM 2103 N N . ARG A 1 270 ? -0.420 12.637 11.433 1.00 96.06 270 ARG A N 1
ATOM 2104 C CA . ARG A 1 270 ? -0.863 13.954 10.988 1.00 96.06 270 ARG A CA 1
ATOM 2105 C C . ARG A 1 270 ? 0.199 15.003 11.302 1.00 96.06 270 ARG A C 1
ATOM 2107 O O . ARG A 1 270 ? 0.726 15.057 12.411 1.00 96.06 270 ARG A O 1
ATOM 2114 N N . GLN A 1 271 ? 0.451 15.869 10.335 1.00 95.12 271 GLN A N 1
ATOM 2115 C CA . GLN A 1 271 ? 1.259 17.071 10.466 1.00 95.12 271 GLN A CA 1
ATOM 2116 C C . GLN A 1 271 ? 0.392 18.311 10.247 1.00 95.12 271 GLN A C 1
ATOM 2118 O O . GLN A 1 271 ? -0.667 18.250 9.620 1.00 95.12 271 GLN A O 1
ATOM 2123 N N . SER A 1 272 ? 0.860 19.446 10.764 1.00 94.38 272 SER A N 1
ATOM 2124 C CA . SER A 1 272 ? 0.198 20.743 10.593 1.00 94.38 272 SER A CA 1
ATOM 2125 C C . SER A 1 272 ? 0.247 21.237 9.146 1.00 94.38 272 SER A C 1
ATOM 2127 O O . SER A 1 272 ? -0.697 21.870 8.681 1.00 94.38 272 SER A O 1
ATOM 2129 N N . SER A 1 273 ? 1.328 20.933 8.421 1.00 96.06 273 SER A N 1
ATOM 2130 C CA . SER A 1 273 ? 1.504 21.313 7.023 1.00 96.06 273 SER A CA 1
ATOM 2131 C C . SER A 1 273 ? 1.259 20.126 6.084 1.00 96.06 273 SER A C 1
ATOM 2133 O O . SER A 1 273 ? 1.840 19.050 6.269 1.00 96.06 273 SER A O 1
ATOM 2135 N N . PRO A 1 274 ? 0.427 20.293 5.040 1.00 97.38 274 PRO A N 1
ATOM 2136 C CA . PRO A 1 274 ? 0.190 19.225 4.087 1.00 97.38 274 PRO A CA 1
ATOM 2137 C C . PRO A 1 274 ? 1.459 18.919 3.283 1.00 97.38 274 PRO A C 1
ATOM 2139 O O . PRO A 1 274 ? 2.169 19.826 2.841 1.00 97.38 274 PRO A O 1
ATOM 2142 N N . ARG A 1 275 ? 1.736 17.633 3.053 1.00 97.00 275 ARG A N 1
ATOM 2143 C CA . ARG A 1 275 ? 2.796 17.197 2.135 1.00 97.00 275 ARG A CA 1
ATOM 2144 C C . ARG A 1 275 ? 2.481 17.618 0.705 1.00 97.00 275 ARG A C 1
ATOM 2146 O O . ARG A 1 275 ? 1.328 17.711 0.2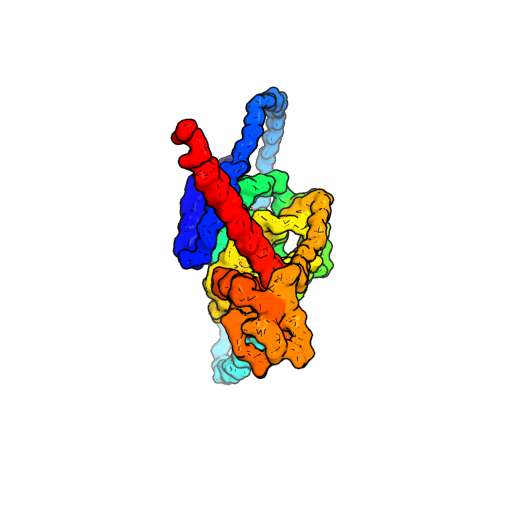89 1.00 97.00 275 ARG A O 1
ATOM 2153 N N . GLN A 1 276 ? 3.535 17.804 -0.079 1.00 96.56 276 GLN A N 1
ATOM 2154 C CA . GLN A 1 276 ? 3.409 18.057 -1.508 1.00 96.56 276 GLN A CA 1
ATOM 2155 C C . GLN A 1 276 ? 3.059 16.777 -2.273 1.00 96.56 276 GLN A C 1
ATOM 2157 O O . GLN A 1 276 ? 3.414 15.659 -1.884 1.00 96.56 276 GLN A O 1
ATOM 2162 N N . LYS A 1 277 ? 2.383 16.949 -3.411 1.00 96.31 277 LYS A N 1
ATOM 2163 C CA . LYS A 1 277 ? 2.132 15.857 -4.349 1.00 96.31 277 LYS A CA 1
ATOM 2164 C C . LYS A 1 277 ? 3.453 15.345 -4.913 1.00 96.31 277 LYS A C 1
ATOM 2166 O O . LYS A 1 277 ? 4.184 16.072 -5.582 1.00 96.31 277 LYS A O 1
ATOM 2171 N N . LEU A 1 278 ? 3.720 14.063 -4.693 1.00 94.75 278 LEU A N 1
ATOM 2172 C CA . LEU A 1 278 ? 4.923 13.406 -5.180 1.00 94.75 278 LEU A CA 1
ATOM 2173 C C . LEU A 1 278 ? 4.845 13.251 -6.703 1.00 94.75 278 LEU A C 1
ATOM 2175 O O . LEU A 1 278 ? 3.879 12.694 -7.227 1.00 94.75 278 LEU A O 1
ATOM 2179 N N . THR A 1 279 ? 5.867 13.713 -7.417 1.00 95.19 279 THR A N 1
ATOM 2180 C CA . THR A 1 279 ? 5.964 13.572 -8.875 1.00 95.19 279 THR A CA 1
ATOM 2181 C C . THR A 1 279 ? 7.271 12.879 -9.219 1.00 95.19 279 THR A C 1
ATOM 2183 O O . THR A 1 279 ? 8.335 13.333 -8.812 1.00 95.19 279 THR A O 1
ATOM 2186 N N . LEU A 1 280 ? 7.187 11.771 -9.958 1.00 94.62 280 LEU A N 1
ATOM 2187 C CA . LEU A 1 280 ? 8.363 11.043 -10.429 1.00 94.62 280 LEU A CA 1
ATOM 2188 C C . LEU A 1 280 ? 8.742 11.500 -11.845 1.00 94.62 280 LEU A C 1
ATOM 2190 O O . LEU A 1 280 ? 7.843 11.721 -12.664 1.00 94.62 280 LEU A O 1
ATOM 2194 N N . PRO A 1 281 ? 10.044 11.608 -12.163 1.00 95.50 281 PRO A N 1
ATOM 2195 C CA . PRO A 1 281 ? 10.495 11.935 -13.512 1.00 95.50 281 PRO A CA 1
ATOM 2196 C C . PRO A 1 281 ? 10.069 10.837 -14.488 1.00 95.50 281 PRO A C 1
ATOM 2198 O O . PRO A 1 281 ? 10.195 9.660 -14.185 1.00 95.50 281 PRO A O 1
ATOM 2201 N N . THR A 1 282 ? 9.566 11.192 -15.670 1.00 96.50 282 THR A N 1
ATOM 2202 C CA . THR A 1 282 ? 9.092 10.202 -16.665 1.00 96.50 282 THR A CA 1
ATOM 2203 C C . THR A 1 282 ? 9.958 10.124 -17.922 1.00 96.50 282 THR A C 1
ATOM 2205 O O . THR A 1 282 ? 9.662 9.343 -18.828 1.00 96.50 282 THR A O 1
ATOM 2208 N N . SER A 1 283 ? 11.057 10.877 -17.945 1.00 97.19 283 SER A N 1
ATOM 2209 C CA . SER A 1 283 ? 12.041 10.948 -19.024 1.00 97.19 283 SER A CA 1
ATOM 2210 C C . SER A 1 283 ? 13.444 11.165 -18.456 1.00 97.19 283 SER A C 1
ATOM 2212 O O . SER A 1 283 ? 13.590 11.755 -17.386 1.00 97.19 283 SER A O 1
ATOM 2214 N N . HIS A 1 284 ? 14.470 10.740 -19.192 1.00 97.94 284 HIS A N 1
ATOM 2215 C CA . HIS A 1 284 ? 15.873 10.981 -18.859 1.00 97.94 284 HIS A CA 1
ATOM 2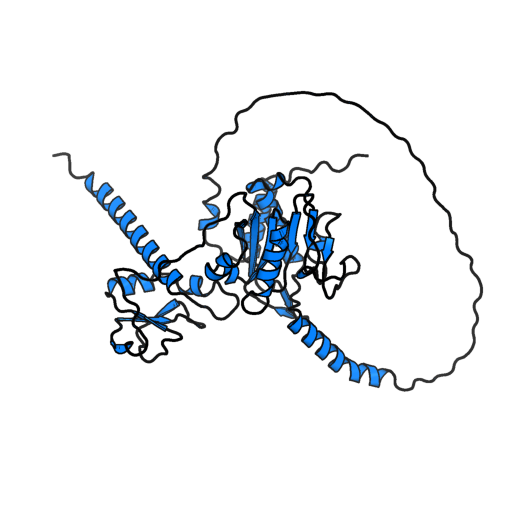216 C C . HIS A 1 284 ? 16.666 11.295 -20.140 1.00 97.94 284 HIS A C 1
ATOM 2218 O O . HIS A 1 284 ? 16.366 10.684 -21.160 1.00 97.94 284 HIS A O 1
ATOM 2224 N N . PRO A 1 285 ? 17.679 12.184 -20.126 1.00 97.62 285 PRO A N 1
ATOM 2225 C CA . PRO A 1 285 ? 18.469 12.496 -21.326 1.00 97.62 285 PRO A CA 1
ATOM 2226 C C . PRO A 1 285 ? 19.172 11.285 -21.959 1.00 97.62 285 PRO A C 1
ATOM 2228 O O . PRO A 1 285 ? 19.333 11.225 -23.172 1.00 97.62 285 PRO A O 1
ATOM 2231 N N . ASP A 1 286 ? 19.574 10.312 -21.141 1.00 98.06 286 ASP A N 1
ATOM 2232 C CA . ASP A 1 286 ? 20.343 9.144 -21.599 1.00 98.06 286 ASP A CA 1
ATOM 2233 C C . ASP A 1 286 ? 19.529 8.125 -22.418 1.00 98.06 286 ASP A C 1
ATOM 2235 O O . ASP A 1 286 ? 20.118 7.242 -23.047 1.00 98.06 286 ASP A O 1
ATOM 2239 N N . PHE A 1 287 ? 18.192 8.179 -22.382 1.00 98.25 287 PHE A N 1
ATOM 2240 C CA . PHE A 1 287 ? 17.361 7.196 -23.075 1.00 98.25 287 PHE A CA 1
ATOM 2241 C C . PHE A 1 287 ? 15.963 7.700 -23.428 1.00 98.25 287 PHE A C 1
ATOM 2243 O O . PHE A 1 287 ? 15.363 8.525 -22.745 1.00 98.25 287 PHE A O 1
ATOM 2250 N N . GLU A 1 288 ? 15.395 7.108 -24.473 1.00 98.19 288 GLU A N 1
ATOM 2251 C CA . GLU A 1 288 ? 14.060 7.423 -24.969 1.00 98.19 288 GLU A CA 1
ATOM 2252 C C . GLU A 1 288 ? 13.139 6.199 -24.866 1.00 98.19 288 GLU A C 1
ATOM 2254 O O . GLU A 1 288 ? 13.512 5.086 -25.246 1.00 98.19 288 GLU A O 1
ATOM 2259 N N . PHE A 1 289 ? 11.909 6.406 -24.383 1.00 98.06 289 PHE A N 1
ATOM 2260 C CA . PHE A 1 289 ? 10.846 5.405 -24.475 1.00 98.06 289 PHE A CA 1
ATOM 2261 C C . PHE A 1 289 ? 10.164 5.492 -25.837 1.00 98.06 289 PHE A C 1
ATOM 2263 O O . PHE A 1 289 ? 9.437 6.449 -26.106 1.00 98.06 289 PHE A O 1
ATOM 2270 N N . LEU A 1 290 ? 10.324 4.462 -26.658 1.00 97.44 290 LEU A N 1
ATOM 2271 C CA . LEU A 1 290 ? 9.727 4.422 -27.984 1.00 97.44 290 LEU A CA 1
ATOM 2272 C C . LEU A 1 290 ? 8.217 4.120 -27.919 1.00 97.44 290 LEU A C 1
ATOM 2274 O O . LEU A 1 290 ? 7.780 3.300 -27.100 1.00 97.44 290 LEU A O 1
ATOM 2278 N N . PRO A 1 291 ? 7.399 4.762 -28.774 1.00 93.19 291 PRO A N 1
ATOM 2279 C CA . PRO A 1 291 ? 5.964 4.512 -28.840 1.00 93.19 291 PRO A CA 1
ATOM 2280 C C . PRO A 1 291 ? 5.640 3.143 -29.457 1.00 93.19 291 PRO A C 1
ATOM 2282 O O . PRO A 1 291 ? 6.488 2.466 -30.049 1.00 93.19 291 PRO A O 1
ATOM 2285 N N . ALA A 1 292 ? 4.368 2.747 -29.349 1.00 83.69 292 ALA A N 1
ATOM 2286 C CA . ALA A 1 292 ? 3.852 1.561 -30.025 1.00 83.69 292 ALA A CA 1
ATOM 2287 C C . ALA A 1 292 ? 4.120 1.648 -31.543 1.00 83.69 292 ALA A C 1
ATOM 2289 O O . ALA A 1 292 ? 3.925 2.698 -32.149 1.00 83.69 292 ALA A O 1
ATOM 2290 N N . GLY A 1 293 ? 4.607 0.556 -32.139 1.00 89.12 293 GLY A N 1
ATOM 2291 C CA . GLY A 1 293 ? 4.975 0.492 -33.562 1.00 89.12 293 GLY A CA 1
ATOM 2292 C C . GLY A 1 293 ? 6.434 0.838 -33.881 1.00 89.12 293 GLY A C 1
ATOM 2293 O O . GLY A 1 293 ? 6.861 0.633 -35.010 1.00 89.12 293 GLY A O 1
ATOM 2294 N N . GLN A 1 294 ? 7.223 1.305 -32.906 1.00 94.69 294 GLN A N 1
ATOM 2295 C CA . GLN A 1 294 ? 8.656 1.589 -33.095 1.00 94.69 294 GLN A CA 1
ATOM 2296 C C . GLN A 1 294 ? 9.573 0.627 -32.327 1.00 94.69 294 GLN A C 1
ATOM 2298 O O . GLN A 1 294 ? 10.753 0.911 -32.138 1.00 94.69 294 GLN A O 1
ATOM 2303 N N . ALA A 1 295 ? 9.057 -0.526 -31.892 1.00 93.69 295 ALA A N 1
ATOM 2304 C CA . ALA A 1 295 ? 9.820 -1.519 -31.131 1.00 93.69 295 ALA A CA 1
ATOM 2305 C C . ALA A 1 295 ? 11.090 -1.994 -31.863 1.00 93.69 295 ALA A C 1
ATOM 2307 O O . ALA A 1 295 ? 12.108 -2.245 -31.229 1.00 93.69 295 ALA A O 1
ATOM 2308 N N . ASN A 1 296 ? 11.057 -2.041 -33.197 1.00 93.44 296 ASN A N 1
ATOM 2309 C CA . ASN A 1 296 ? 12.191 -2.399 -34.051 1.00 93.44 296 ASN A CA 1
ATOM 2310 C C . ASN A 1 296 ? 13.361 -1.398 -34.006 1.00 93.44 296 ASN A C 1
ATOM 2312 O O . ASN A 1 296 ? 14.456 -1.734 -34.443 1.00 93.44 296 ASN A O 1
ATOM 2316 N N . LYS A 1 297 ? 13.144 -0.176 -33.506 1.00 96.31 297 LYS A N 1
ATOM 2317 C CA . LYS A 1 297 ? 14.193 0.841 -33.324 1.00 96.31 297 LYS A CA 1
ATOM 2318 C C . LYS A 1 297 ? 14.803 0.820 -31.917 1.00 96.31 297 LYS A C 1
ATOM 2320 O O . LYS A 1 297 ? 15.671 1.640 -31.624 1.00 96.31 297 LYS A O 1
ATOM 2325 N N . ALA A 1 298 ? 14.314 -0.049 -31.034 1.00 97.62 298 ALA A N 1
ATOM 2326 C CA . ALA A 1 298 ? 14.795 -0.152 -29.664 1.00 97.62 298 ALA A CA 1
ATOM 2327 C C . ALA A 1 298 ? 16.148 -0.867 -29.602 1.00 97.62 298 ALA A C 1
ATOM 2329 O O . ALA A 1 298 ? 16.428 -1.771 -30.384 1.00 97.62 298 ALA A O 1
ATOM 2330 N N . ASN A 1 299 ? 16.965 -0.504 -28.616 1.00 98.38 299 ASN A N 1
ATOM 2331 C CA . ASN A 1 299 ? 18.199 -1.222 -28.301 1.00 98.38 299 ASN A CA 1
ATOM 2332 C C . ASN A 1 299 ? 17.932 -2.382 -27.329 1.00 98.38 299 ASN A C 1
ATOM 2334 O O . ASN A 1 299 ? 18.555 -3.438 -27.426 1.00 98.38 299 ASN A O 1
ATOM 2338 N N . PHE A 1 300 ? 16.967 -2.208 -26.423 1.00 98.31 300 PHE A N 1
ATOM 2339 C CA . PHE A 1 300 ? 16.479 -3.244 -25.517 1.00 98.31 300 PHE A CA 1
ATOM 2340 C C . PHE A 1 300 ? 15.036 -2.954 -25.082 1.00 98.31 300 PHE A C 1
ATOM 2342 O O . PHE A 1 300 ? 14.473 -1.891 -25.354 1.00 98.31 300 PHE A O 1
ATOM 2349 N N . ALA A 1 301 ? 14.425 -3.926 -24.416 1.00 98.06 301 ALA A N 1
ATOM 2350 C CA . ALA A 1 301 ? 13.090 -3.837 -23.854 1.00 98.06 301 ALA A CA 1
ATOM 2351 C C . ALA A 1 301 ? 13.102 -4.200 -22.366 1.00 98.06 301 ALA A C 1
ATOM 2353 O O . ALA A 1 301 ? 13.939 -4.980 -21.906 1.00 98.06 301 ALA A O 1
ATOM 2354 N N . ILE A 1 302 ? 12.155 -3.633 -21.621 1.00 98.31 302 ILE A N 1
ATOM 2355 C CA . ILE A 1 302 ? 11.915 -3.958 -20.215 1.00 98.31 302 ILE A CA 1
ATOM 2356 C C . ILE A 1 302 ? 10.464 -4.377 -20.050 1.00 98.31 302 ILE A C 1
ATOM 2358 O O . ILE A 1 302 ? 9.552 -3.607 -20.362 1.00 98.31 302 ILE A O 1
ATOM 2362 N N . GLN A 1 303 ? 10.233 -5.575 -19.521 1.00 98.25 303 GLN A N 1
ATOM 2363 C CA . GLN A 1 303 ? 8.883 -6.000 -19.179 1.00 98.25 303 GLN A CA 1
ATOM 2364 C C . GLN A 1 303 ? 8.363 -5.152 -18.016 1.00 98.25 303 GLN A C 1
ATOM 2366 O O . GLN A 1 303 ? 8.952 -5.105 -16.940 1.00 98.25 303 GLN A O 1
ATOM 2371 N N . ARG A 1 304 ? 7.246 -4.457 -18.226 1.00 97.00 304 ARG A N 1
ATOM 2372 C CA . ARG A 1 304 ? 6.681 -3.506 -17.262 1.00 97.00 304 ARG A CA 1
ATOM 2373 C C . ARG A 1 304 ? 5.540 -4.089 -16.431 1.00 97.00 304 ARG A C 1
ATOM 2375 O O . ARG A 1 304 ? 5.297 -3.574 -15.346 1.00 97.00 304 ARG A O 1
ATOM 2382 N N . VAL A 1 305 ? 4.833 -5.114 -16.915 1.00 96.69 305 VAL A N 1
ATOM 2383 C CA . VAL A 1 305 ? 3.731 -5.790 -16.199 1.00 96.69 305 VAL A CA 1
ATOM 2384 C C . VAL A 1 305 ? 3.866 -7.303 -16.316 1.00 96.69 305 VAL A C 1
ATOM 2386 O O . VAL A 1 305 ? 4.250 -7.819 -17.367 1.00 96.69 305 VAL A O 1
ATOM 2389 N N . GLY A 1 306 ? 3.484 -8.012 -15.256 1.00 94.88 306 GLY A N 1
ATOM 2390 C CA . GL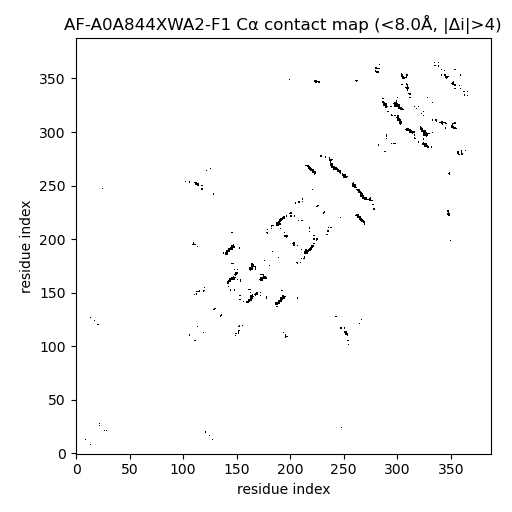Y A 1 306 ? 3.385 -9.470 -15.221 1.00 94.88 306 GLY A CA 1
ATOM 2391 C C . GLY A 1 306 ? 4.474 -10.106 -14.365 1.00 94.88 306 GLY A C 1
ATOM 2392 O O . GLY A 1 306 ? 5.254 -9.410 -13.723 1.00 94.88 306 GLY A O 1
ATOM 2393 N N . ALA A 1 307 ? 4.525 -11.439 -14.347 1.00 94.12 307 ALA A N 1
ATOM 2394 C CA . ALA A 1 307 ? 5.418 -12.196 -13.464 1.00 94.12 307 ALA A CA 1
ATOM 2395 C C . ALA A 1 307 ? 6.902 -11.790 -13.591 1.00 94.12 307 ALA A C 1
ATOM 2397 O O . ALA A 1 307 ? 7.610 -11.725 -12.587 1.00 94.12 307 ALA A O 1
ATOM 2398 N N . ASN A 1 308 ? 7.331 -11.435 -14.807 1.00 96.25 308 ASN A N 1
ATOM 2399 C CA . ASN A 1 308 ? 8.702 -11.024 -15.118 1.00 96.25 308 ASN A CA 1
ATOM 2400 C C . ASN A 1 308 ? 8.867 -9.494 -15.193 1.00 96.25 308 ASN A C 1
ATOM 2402 O O . ASN A 1 308 ? 9.796 -9.007 -15.835 1.00 96.25 308 ASN A O 1
ATOM 2406 N N . ALA A 1 309 ? 7.965 -8.707 -14.595 1.00 97.62 309 ALA A N 1
ATOM 2407 C CA . ALA A 1 309 ? 8.127 -7.256 -14.562 1.00 97.62 309 ALA A CA 1
ATOM 2408 C C . ALA A 1 309 ? 9.485 -6.869 -13.941 1.00 97.62 309 ALA A C 1
ATOM 2410 O O . ALA A 1 309 ? 9.885 -7.414 -12.914 1.00 97.62 309 ALA A O 1
ATOM 2411 N N . GLY A 1 310 ? 10.186 -5.938 -14.589 1.00 97.69 310 GLY A N 1
ATOM 2412 C CA . GLY A 1 310 ? 11.570 -5.560 -14.301 1.00 97.69 310 GLY A CA 1
ATOM 2413 C C . GLY A 1 310 ? 12.620 -6.279 -15.157 1.00 97.69 310 GLY A C 1
ATOM 2414 O O . GLY A 1 310 ? 13.766 -5.848 -15.179 1.00 97.69 310 GLY A O 1
ATOM 2415 N N . MET A 1 311 ? 12.260 -7.332 -15.900 1.00 98.00 311 MET A N 1
ATOM 2416 C CA . MET A 1 311 ? 13.207 -8.067 -16.744 1.00 98.00 311 MET A CA 1
ATOM 2417 C C . MET A 1 311 ? 13.651 -7.244 -17.960 1.00 98.00 311 MET A C 1
ATOM 2419 O O . MET A 1 311 ? 12.812 -6.786 -18.736 1.00 98.00 311 MET A O 1
ATOM 2423 N N . VAL A 1 312 ? 14.967 -7.135 -18.161 1.00 98.19 312 VAL A N 1
ATOM 2424 C CA . VAL A 1 312 ? 15.601 -6.508 -19.334 1.00 98.19 312 VAL A CA 1
ATOM 2425 C C . VAL A 1 312 ? 15.932 -7.575 -20.387 1.00 98.19 312 VAL A C 1
ATOM 2427 O O . VAL A 1 312 ? 16.643 -8.541 -20.100 1.00 98.19 312 VAL A O 1
ATOM 2430 N N . HIS A 1 313 ? 15.464 -7.416 -21.626 1.00 97.62 313 HIS A N 1
ATOM 2431 C CA . HIS A 1 313 ? 15.655 -8.389 -22.715 1.00 97.62 313 HIS A CA 1
ATOM 2432 C C . HIS A 1 313 ? 15.661 -7.715 -24.104 1.00 97.62 313 HIS A C 1
ATOM 2434 O O . HIS A 1 313 ? 15.476 -6.508 -24.218 1.00 97.62 313 HIS A O 1
ATOM 2440 N N . ARG A 1 314 ? 15.884 -8.487 -25.178 1.00 96.94 314 ARG A N 1
ATOM 2441 C CA . ARG A 1 314 ? 15.932 -7.998 -26.580 1.00 96.94 314 ARG A CA 1
ATOM 2442 C C . ARG A 1 314 ? 14.884 -8.653 -27.489 1.00 96.94 314 ARG A C 1
ATOM 2444 O O . ARG A 1 314 ? 15.099 -8.850 -28.676 1.00 96.94 314 ARG A O 1
ATOM 2451 N N . ASN A 1 315 ? 13.746 -9.028 -26.908 1.00 94.94 315 ASN A N 1
ATOM 2452 C CA . ASN A 1 315 ? 12.609 -9.539 -27.677 1.00 94.94 315 ASN A CA 1
ATOM 2453 C C . ASN A 1 315 ? 11.671 -8.373 -28.004 1.00 94.94 315 ASN A C 1
ATOM 2455 O O . ASN A 1 315 ? 10.983 -7.868 -27.116 1.00 94.94 315 ASN A O 1
ATOM 2459 N N . PHE A 1 316 ? 11.670 -7.954 -29.268 1.00 95.19 316 PHE A N 1
ATOM 2460 C CA . PHE A 1 316 ? 10.928 -6.786 -29.748 1.00 95.19 316 PHE A CA 1
ATOM 2461 C C . PHE A 1 316 ? 9.556 -7.125 -30.345 1.00 95.19 316 PHE A C 1
ATOM 2463 O O . PHE A 1 316 ? 8.795 -6.220 -30.670 1.00 95.19 316 PHE A O 1
ATOM 2470 N N . ASN A 1 317 ? 9.203 -8.412 -30.423 1.00 92.69 317 ASN A N 1
ATOM 2471 C CA . ASN A 1 317 ? 7.924 -8.891 -30.961 1.00 92.69 317 ASN A CA 1
ATOM 2472 C C . ASN A 1 317 ? 6.809 -8.931 -29.898 1.00 92.69 317 ASN A C 1
ATOM 2474 O O . ASN A 1 317 ? 5.828 -9.657 -30.038 1.00 92.69 317 ASN A O 1
ATOM 2478 N N . LEU A 1 318 ? 6.978 -8.198 -28.795 1.00 92.88 318 LEU A N 1
ATOM 2479 C CA . LEU A 1 318 ? 6.069 -8.213 -27.651 1.00 92.88 318 LEU A CA 1
ATOM 2480 C C . LEU A 1 318 ? 5.177 -6.966 -27.617 1.00 92.88 318 LEU A C 1
ATOM 2482 O O . LEU A 1 318 ? 5.443 -5.956 -28.261 1.00 92.88 318 LEU A O 1
ATOM 2486 N N . SER A 1 319 ? 4.098 -7.025 -26.836 1.00 92.81 319 SER A N 1
ATOM 2487 C CA . SER A 1 319 ? 3.157 -5.904 -26.726 1.00 92.81 319 SER A CA 1
ATOM 2488 C C . SER A 1 319 ? 3.730 -4.732 -25.921 1.00 92.81 319 SER A C 1
ATOM 2490 O O . SER A 1 319 ? 4.228 -4.923 -24.805 1.00 92.81 319 SER A O 1
ATOM 2492 N N . SER A 1 320 ? 3.534 -3.509 -26.427 1.00 91.06 320 SER A N 1
ATOM 2493 C CA . SER A 1 320 ? 3.827 -2.240 -25.738 1.00 91.06 320 SER A CA 1
ATOM 2494 C C . SER A 1 320 ? 2.962 -2.007 -24.492 1.00 91.06 320 SER A C 1
ATOM 2496 O O . SER A 1 320 ? 3.335 -1.229 -23.615 1.00 91.06 320 SER A O 1
ATOM 2498 N N . SER A 1 321 ? 1.832 -2.712 -24.354 1.00 92.50 321 SER A N 1
ATOM 2499 C CA . SER A 1 321 ? 1.021 -2.675 -23.127 1.00 92.50 321 SER A CA 1
ATOM 2500 C C . SER A 1 321 ? 1.762 -3.272 -21.925 1.00 92.50 321 SER A C 1
ATOM 2502 O O . SER A 1 321 ? 1.542 -2.858 -20.785 1.00 92.50 321 SER A O 1
ATOM 2504 N N . SER A 1 322 ? 2.654 -4.232 -22.187 1.00 95.62 322 SER A N 1
ATOM 2505 C CA . SER A 1 322 ? 3.387 -4.994 -21.172 1.00 95.62 322 SER A CA 1
ATOM 2506 C C . SER A 1 322 ? 4.893 -4.747 -21.202 1.00 95.62 322 SER A C 1
ATOM 2508 O O . SER A 1 322 ? 5.571 -5.203 -20.285 1.00 95.62 322 SER A O 1
ATOM 2510 N N . HIS A 1 323 ? 5.414 -3.995 -22.180 1.00 97.62 323 HIS A N 1
ATOM 2511 C CA . HIS A 1 323 ? 6.846 -3.722 -22.338 1.00 97.62 323 HIS A CA 1
ATOM 2512 C C . HIS A 1 323 ? 7.132 -2.246 -22.603 1.00 97.62 323 HIS A C 1
ATOM 2514 O O . HIS A 1 323 ? 6.407 -1.570 -23.329 1.00 97.62 323 HIS A O 1
ATOM 2520 N N . TYR A 1 324 ? 8.231 -1.764 -22.033 1.00 98.12 324 TYR A N 1
ATOM 2521 C CA . TYR A 1 324 ? 8.879 -0.530 -22.447 1.00 98.12 324 TYR A CA 1
ATOM 2522 C C . TYR A 1 324 ? 9.948 -0.852 -23.486 1.00 98.12 324 TYR A C 1
ATOM 2524 O O . TYR A 1 324 ? 10.845 -1.643 -23.211 1.00 98.12 324 TYR A O 1
ATOM 2532 N N . PHE A 1 325 ? 9.861 -0.225 -24.656 1.00 98.25 325 PHE A N 1
ATOM 2533 C CA . PHE A 1 325 ? 10.891 -0.278 -25.690 1.00 98.25 325 PHE A CA 1
ATOM 2534 C C . PHE A 1 325 ? 11.799 0.933 -25.541 1.00 98.25 325 PHE A C 1
ATOM 2536 O O . PHE A 1 325 ? 11.305 2.059 -25.502 1.00 98.25 325 PHE A O 1
ATOM 2543 N N . ILE A 1 326 ? 13.103 0.704 -25.400 1.00 98.31 326 ILE A N 1
ATOM 2544 C CA . ILE A 1 326 ? 14.048 1.748 -25.010 1.00 98.31 326 ILE A CA 1
ATOM 2545 C C . ILE A 1 326 ? 15.123 1.900 -26.082 1.00 98.31 326 ILE A C 1
ATOM 2547 O O . ILE A 1 32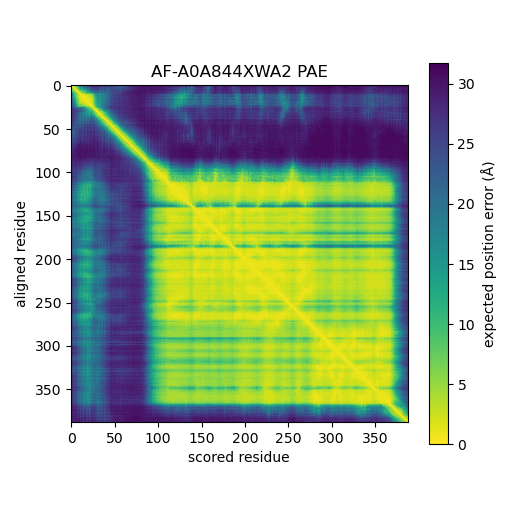6 ? 15.788 0.932 -26.460 1.00 98.31 326 ILE A O 1
ATOM 2551 N N . LYS A 1 327 ? 15.294 3.135 -26.556 1.00 98.38 327 LYS A N 1
ATOM 2552 C CA . LYS A 1 327 ? 16.420 3.552 -27.392 1.00 98.38 327 LYS A CA 1
ATOM 2553 C C . LYS A 1 327 ? 17.462 4.225 -26.507 1.00 98.38 327 LYS A C 1
ATOM 2555 O O . LYS A 1 327 ? 17.158 5.225 -25.860 1.00 98.38 327 LYS A O 1
ATOM 2560 N N . ALA A 1 328 ? 18.659 3.654 -26.448 1.00 97.69 328 ALA A N 1
ATOM 2561 C CA . ALA A 1 328 ? 19.749 4.113 -25.593 1.00 97.69 328 ALA A CA 1
ATOM 2562 C C . ALA A 1 328 ? 21.088 3.471 -25.992 1.00 97.69 328 ALA A C 1
ATOM 2564 O O . ALA A 1 328 ? 21.151 2.601 -26.859 1.00 97.69 328 ALA A O 1
ATOM 2565 N N . THR A 1 329 ? 22.170 3.860 -25.320 1.00 96.00 329 THR A N 1
ATOM 2566 C CA . THR A 1 329 ? 23.479 3.210 -25.485 1.00 96.00 329 THR A CA 1
ATOM 2567 C C . THR A 1 329 ? 23.546 1.862 -24.751 1.00 96.00 329 THR A C 1
ATOM 2569 O O . THR A 1 329 ? 22.747 1.576 -23.855 1.00 96.00 329 THR A O 1
ATOM 2572 N N . SER A 1 330 ? 24.538 1.033 -25.089 1.00 93.75 330 SER A N 1
ATOM 2573 C CA . SER A 1 330 ? 24.811 -0.234 -24.388 1.00 93.75 330 SER A CA 1
ATOM 2574 C C . SER A 1 330 ? 25.151 -0.035 -22.905 1.00 93.75 330 SER A C 1
ATOM 2576 O O . SER A 1 330 ? 24.799 -0.876 -22.080 1.00 93.75 330 SER A O 1
ATOM 2578 N N . THR A 1 331 ? 25.766 1.096 -22.545 1.00 96.69 331 THR A N 1
ATOM 2579 C CA . THR A 1 331 ? 26.039 1.471 -21.149 1.00 96.69 331 THR A CA 1
ATOM 2580 C C . THR A 1 331 ? 24.752 1.621 -20.340 1.00 96.69 331 THR A C 1
ATOM 2582 O O . THR A 1 331 ? 24.677 1.135 -19.212 1.00 96.69 331 THR A O 1
ATOM 2585 N N . VAL A 1 332 ? 23.716 2.245 -20.916 1.00 97.56 332 VAL A N 1
ATOM 2586 C CA . VAL A 1 332 ? 22.404 2.369 -20.260 1.00 97.56 332 VAL A CA 1
ATOM 2587 C C . VAL A 1 332 ? 21.788 0.991 -20.040 1.00 97.56 332 VAL A C 1
ATOM 2589 O O . VAL A 1 332 ? 21.291 0.715 -18.951 1.00 97.56 332 VAL A O 1
ATOM 2592 N N . GLU A 1 333 ? 21.850 0.107 -21.042 1.00 98.00 333 GLU A N 1
ATOM 2593 C CA . GLU A 1 333 ? 21.340 -1.262 -20.908 1.00 98.00 333 GLU A CA 1
ATOM 2594 C C . GLU A 1 333 ? 22.045 -2.021 -19.774 1.00 98.00 333 GLU A C 1
ATOM 2596 O O . GLU A 1 333 ? 21.376 -2.666 -18.967 1.00 98.00 333 GLU A O 1
ATOM 2601 N N . ALA A 1 334 ? 23.376 -1.922 -19.681 1.00 97.44 334 ALA A N 1
ATOM 2602 C CA . ALA A 1 334 ? 24.152 -2.567 -18.623 1.00 97.44 334 ALA A CA 1
ATOM 2603 C C . ALA A 1 334 ? 23.724 -2.082 -17.229 1.00 97.44 334 ALA A C 1
ATOM 2605 O O . ALA A 1 334 ? 23.442 -2.899 -16.357 1.00 97.44 334 ALA A O 1
ATOM 2606 N N . ILE A 1 335 ? 23.565 -0.766 -17.046 1.00 97.31 335 ILE A N 1
ATOM 2607 C CA . ILE A 1 335 ? 23.078 -0.194 -15.782 1.00 97.31 335 ILE A CA 1
ATOM 2608 C C . ILE A 1 335 ? 21.668 -0.703 -15.463 1.00 97.31 335 ILE A C 1
ATOM 2610 O O . ILE A 1 335 ? 21.413 -1.123 -14.340 1.00 97.31 335 ILE A O 1
ATOM 2614 N N . MET A 1 336 ? 20.754 -0.713 -16.439 1.00 97.56 336 MET A N 1
ATOM 2615 C CA . MET A 1 336 ? 19.382 -1.196 -16.228 1.00 97.56 336 MET A CA 1
ATOM 2616 C C . MET A 1 336 ? 19.332 -2.672 -15.811 1.00 97.56 336 MET A C 1
ATOM 2618 O O . MET A 1 336 ? 18.432 -3.053 -15.068 1.00 97.56 336 MET A O 1
ATOM 2622 N N . ARG A 1 337 ? 20.283 -3.502 -16.264 1.00 97.44 337 ARG A N 1
ATOM 2623 C CA . ARG A 1 337 ? 20.399 -4.919 -15.871 1.00 97.44 337 ARG A CA 1
ATOM 2624 C C . ARG A 1 337 ? 20.895 -5.117 -14.440 1.00 97.44 337 ARG A C 1
ATOM 2626 O O . ARG A 1 337 ? 20.575 -6.139 -13.844 1.00 97.44 337 ARG A O 1
ATOM 2633 N N . GLU A 1 338 ? 21.662 -4.170 -13.910 1.00 96.81 338 GLU A N 1
ATOM 2634 C CA . GLU A 1 338 ? 22.160 -4.196 -12.529 1.00 96.81 338 GLU A CA 1
ATOM 2635 C C . GLU A 1 338 ? 21.106 -3.730 -11.511 1.00 96.81 338 GLU A C 1
ATOM 2637 O O . GLU A 1 338 ? 21.218 -4.024 -10.323 1.00 96.81 338 GLU A O 1
ATOM 2642 N N . LEU A 1 339 ? 20.080 -2.995 -11.955 1.00 96.31 339 LEU A N 1
ATOM 2643 C CA . LEU A 1 339 ? 19.006 -2.517 -11.088 1.00 96.31 339 LEU A CA 1
ATOM 2644 C C . LEU A 1 339 ? 18.080 -3.661 -10.652 1.00 96.31 339 LEU A C 1
ATOM 2646 O O . LEU A 1 339 ? 17.597 -4.439 -11.475 1.00 96.31 339 LEU A O 1
ATOM 2650 N N . ASP A 1 340 ? 17.691 -3.672 -9.375 1.00 95.62 340 ASP A N 1
ATOM 2651 C CA . ASP A 1 340 ? 16.633 -4.556 -8.864 1.00 95.62 340 ASP A CA 1
ATOM 2652 C C . ASP A 1 340 ? 15.225 -4.023 -9.207 1.00 95.62 340 ASP A C 1
ATOM 2654 O O . ASP A 1 340 ? 14.387 -3.702 -8.357 1.00 95.62 340 ASP A O 1
ATOM 2658 N N . LEU A 1 341 ? 14.952 -3.906 -10.509 1.00 96.56 341 LEU A N 1
ATOM 2659 C CA . LEU A 1 341 ? 13.662 -3.448 -11.033 1.00 96.56 341 LEU A CA 1
ATOM 2660 C C . LEU A 1 341 ? 12.523 -4.407 -10.674 1.00 96.56 341 LEU A C 1
ATOM 2662 O O . LEU A 1 341 ? 11.365 -3.995 -10.577 1.00 96.56 341 LEU A O 1
ATOM 2666 N N . ALA A 1 342 ? 12.842 -5.685 -10.475 1.00 95.50 342 ALA A N 1
ATOM 2667 C CA . ALA A 1 342 ? 1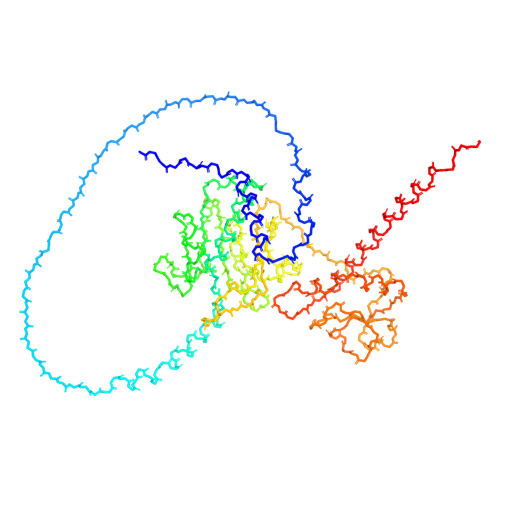1.856 -6.706 -10.177 1.00 95.50 342 ALA A CA 1
ATOM 2668 C C . ALA A 1 342 ? 11.299 -6.560 -8.752 1.00 95.50 342 ALA A C 1
ATOM 2670 O O . ALA A 1 342 ? 10.090 -6.701 -8.556 1.00 95.50 342 ALA A O 1
ATOM 2671 N N . SER A 1 343 ? 12.135 -6.212 -7.768 1.00 93.25 343 SER A N 1
ATOM 2672 C CA . SER A 1 343 ? 11.671 -5.859 -6.419 1.00 93.25 343 SER A CA 1
ATOM 2673 C C . SER A 1 343 ? 10.745 -4.643 -6.434 1.00 93.25 343 SER A C 1
ATOM 2675 O O . SER A 1 343 ? 9.650 -4.690 -5.872 1.00 93.25 343 SER A O 1
ATOM 2677 N N . ILE A 1 344 ? 11.102 -3.589 -7.176 1.00 93.81 344 ILE A N 1
ATOM 2678 C CA . ILE A 1 344 ? 10.264 -2.386 -7.317 1.00 93.81 344 ILE A CA 1
ATOM 2679 C C . ILE A 1 344 ? 8.917 -2.729 -7.965 1.00 93.81 344 ILE A C 1
ATOM 2681 O O . ILE A 1 344 ? 7.860 -2.286 -7.500 1.00 93.81 344 ILE A O 1
ATOM 2685 N N . ALA A 1 345 ? 8.934 -3.549 -9.017 1.00 94.81 345 ALA A N 1
ATOM 2686 C CA . ALA A 1 345 ? 7.725 -3.988 -9.700 1.00 94.81 345 ALA A CA 1
ATOM 2687 C C . ALA A 1 345 ? 6.800 -4.804 -8.785 1.00 94.81 345 ALA A C 1
ATOM 2689 O O . ALA A 1 345 ? 5.578 -4.711 -8.904 1.00 94.81 345 ALA A O 1
ATOM 2690 N N . ARG A 1 346 ? 7.375 -5.573 -7.853 1.00 93.75 346 ARG A N 1
ATOM 2691 C CA . ARG A 1 346 ? 6.657 -6.417 -6.889 1.00 93.75 346 ARG A CA 1
ATOM 2692 C C . ARG A 1 346 ? 6.078 -5.670 -5.689 1.00 93.75 346 ARG A C 1
ATOM 2694 O O . ARG A 1 346 ? 5.374 -6.299 -4.906 1.00 93.75 346 ARG A O 1
ATOM 2701 N N . ARG A 1 347 ? 6.273 -4.350 -5.564 1.00 91.25 347 ARG A N 1
ATOM 2702 C CA . ARG A 1 347 ? 5.624 -3.500 -4.538 1.00 91.25 347 ARG A CA 1
ATOM 2703 C C . ARG A 1 347 ? 4.127 -3.283 -4.803 1.00 91.25 347 ARG A C 1
ATOM 2705 O O . ARG A 1 347 ? 3.631 -2.160 -4.850 1.00 91.25 347 ARG A O 1
ATOM 2712 N N . THR A 1 348 ? 3.405 -4.362 -5.076 1.00 88.88 348 THR A N 1
ATOM 2713 C CA . THR A 1 348 ? 1.985 -4.390 -5.423 1.00 88.88 348 THR A CA 1
ATOM 2714 C C . THR A 1 348 ? 1.358 -5.668 -4.891 1.00 88.88 348 THR A C 1
ATOM 2716 O O . THR A 1 348 ? 1.980 -6.723 -4.945 1.00 88.88 348 THR A O 1
ATOM 2719 N N . SER A 1 349 ? 0.095 -5.616 -4.475 1.00 82.56 349 SER A N 1
ATOM 2720 C CA . SER A 1 349 ? -0.645 -6.825 -4.066 1.00 82.56 349 SER A CA 1
ATOM 2721 C C . SER A 1 349 ? -1.262 -7.604 -5.235 1.00 82.56 349 SER A C 1
ATOM 2723 O O . SER A 1 349 ? -1.793 -8.689 -5.028 1.00 82.56 349 SER A O 1
ATOM 2725 N N . GLY A 1 350 ? -1.214 -7.046 -6.449 1.00 84.88 350 GLY A N 1
ATOM 2726 C CA . GLY A 1 350 ? -1.684 -7.676 -7.684 1.00 84.88 350 GLY A CA 1
ATOM 2727 C C . GLY A 1 350 ? -0.537 -8.035 -8.627 1.00 84.88 350 GLY A C 1
ATOM 2728 O O . GLY A 1 350 ? 0.582 -8.301 -8.193 1.00 84.88 350 GLY A O 1
ATOM 2729 N N . ASN A 1 351 ? -0.816 -8.010 -9.933 1.00 89.75 351 ASN A N 1
ATOM 2730 C CA . ASN A 1 351 ? 0.204 -8.257 -10.950 1.00 89.75 351 ASN A CA 1
ATOM 2731 C C . ASN A 1 351 ? 1.370 -7.266 -10.790 1.00 89.75 351 ASN A C 1
ATOM 2733 O O . ASN A 1 351 ? 1.115 -6.055 -10.819 1.00 89.75 351 ASN A O 1
ATOM 2737 N N . PRO A 1 352 ? 2.623 -7.754 -10.678 1.00 94.75 352 PRO A N 1
ATOM 2738 C CA . PRO A 1 352 ? 3.785 -6.887 -10.575 1.00 94.75 352 PRO A CA 1
ATOM 2739 C C . PRO A 1 352 ? 3.790 -5.862 -11.701 1.00 94.75 352 PRO A C 1
ATOM 2741 O O . PRO A 1 352 ? 3.510 -6.186 -12.862 1.00 94.75 352 PRO A O 1
ATOM 2744 N N . SER A 1 353 ? 4.067 -4.612 -11.344 1.00 95.94 353 SER A N 1
ATOM 2745 C CA . SER A 1 353 ? 4.058 -3.513 -12.295 1.00 95.94 353 SER A CA 1
ATOM 2746 C C . SER A 1 353 ? 5.083 -2.438 -11.956 1.00 95.94 353 SER A C 1
ATOM 2748 O O . SER A 1 353 ? 5.203 -1.978 -10.817 1.00 95.94 353 SER A O 1
ATOM 2750 N N . LEU A 1 354 ? 5.809 -2.032 -12.993 1.00 96.69 354 LEU A N 1
ATOM 2751 C CA . LEU A 1 354 ? 6.829 -0.995 -12.962 1.00 96.69 354 LEU A CA 1
ATOM 2752 C C . LEU A 1 354 ? 6.368 0.184 -13.814 1.00 96.69 354 LEU A C 1
ATOM 2754 O O . LEU A 1 354 ? 6.083 0.012 -15.000 1.00 96.69 354 LEU A O 1
ATOM 2758 N N . SER A 1 355 ? 6.255 1.365 -13.218 1.00 96.19 355 SER A N 1
ATOM 2759 C CA . SER A 1 355 ? 5.928 2.594 -13.943 1.00 96.19 355 SER A CA 1
ATOM 2760 C C . SER A 1 355 ? 7.165 3.214 -14.603 1.00 96.19 355 SER A C 1
ATOM 2762 O O . SER A 1 355 ? 8.297 2.968 -14.185 1.00 96.19 355 SER A O 1
ATOM 2764 N N . LYS A 1 356 ? 6.955 4.084 -15.604 1.00 96.69 356 LYS A N 1
ATOM 2765 C CA . LYS A 1 356 ? 8.037 4.903 -16.181 1.00 96.69 356 LYS A CA 1
ATOM 2766 C C . LYS A 1 356 ? 8.731 5.740 -15.105 1.00 96.69 356 LYS A C 1
ATOM 2768 O O . LYS A 1 356 ? 9.951 5.810 -15.099 1.00 96.69 356 LYS A O 1
ATOM 2773 N N . GLY A 1 357 ? 7.938 6.316 -14.196 1.00 97.12 357 GLY A N 1
ATOM 2774 C CA . GLY A 1 357 ? 8.414 7.120 -13.072 1.00 97.12 357 GLY A CA 1
ATOM 2775 C C . GLY A 1 357 ? 9.453 6.395 -12.225 1.00 97.12 357 GLY A C 1
ATOM 2776 O O . GLY A 1 357 ? 10.566 6.872 -12.040 1.00 97.12 357 GLY A O 1
ATOM 2777 N N . GLU A 1 358 ? 9.092 5.200 -11.765 1.00 97.06 358 GLU A N 1
ATOM 2778 C CA . GLU A 1 358 ? 9.962 4.365 -10.933 1.00 97.06 358 GLU A CA 1
ATOM 2779 C C . GLU A 1 358 ? 11.225 3.924 -11.673 1.00 97.06 358 GLU A C 1
ATOM 2781 O O . GLU A 1 358 ? 12.306 3.909 -11.087 1.00 97.06 358 GLU A O 1
ATOM 2786 N N . LEU A 1 359 ? 11.110 3.585 -12.961 1.00 97.81 359 LEU A N 1
ATOM 2787 C CA . LEU A 1 359 ? 12.260 3.184 -13.767 1.00 97.81 359 LEU A CA 1
ATOM 2788 C C . LEU A 1 359 ? 13.262 4.334 -13.938 1.00 97.81 359 LEU A C 1
ATOM 2790 O O . LEU A 1 359 ? 14.454 4.161 -13.691 1.00 97.81 359 LEU A O 1
ATOM 2794 N N . VAL A 1 360 ? 12.773 5.508 -14.341 1.00 98.12 360 VAL A N 1
ATOM 2795 C CA . VAL A 1 360 ? 13.604 6.697 -14.562 1.00 98.12 360 VAL A CA 1
ATOM 2796 C C . VAL A 1 360 ? 14.258 7.150 -13.263 1.00 98.12 360 VAL A C 1
ATOM 2798 O O . VAL A 1 360 ? 15.454 7.425 -13.250 1.00 98.12 360 VAL A O 1
ATOM 2801 N N . GLU A 1 361 ? 13.506 7.183 -12.162 1.00 96.81 361 GLU A N 1
ATOM 2802 C CA . GLU A 1 361 ? 14.050 7.537 -10.853 1.00 96.81 361 GLU A CA 1
ATOM 2803 C C . GLU A 1 361 ? 15.146 6.554 -10.405 1.00 96.81 361 GLU A C 1
ATOM 2805 O O . GLU A 1 361 ? 16.205 6.978 -9.939 1.00 96.81 361 GLU A O 1
ATOM 2810 N N . SER A 1 362 ? 14.923 5.248 -10.578 1.00 96.31 362 SER A N 1
ATOM 2811 C CA . SER A 1 362 ? 15.898 4.213 -10.202 1.00 96.31 362 SER A CA 1
ATOM 2812 C C . SER A 1 362 ? 17.194 4.342 -10.997 1.00 96.31 362 SER A C 1
ATOM 2814 O O . SER A 1 362 ? 18.285 4.287 -10.428 1.00 96.31 362 SER A O 1
ATOM 2816 N N . TYR A 1 363 ? 17.079 4.587 -12.303 1.00 97.69 363 TYR A N 1
ATOM 2817 C CA . TYR A 1 363 ? 18.232 4.843 -13.156 1.00 97.69 363 TYR A CA 1
ATOM 2818 C C . TYR A 1 363 ? 18.981 6.118 -12.741 1.00 97.69 363 TYR A C 1
ATOM 2820 O O . TYR A 1 363 ? 20.198 6.081 -12.553 1.00 97.69 363 TYR A O 1
ATOM 2828 N N . ALA A 1 364 ? 18.264 7.228 -12.528 1.00 96.69 364 ALA A N 1
ATOM 2829 C CA . ALA A 1 364 ? 18.855 8.503 -12.123 1.00 96.69 364 ALA A CA 1
ATOM 2830 C C . ALA A 1 364 ? 19.631 8.388 -10.795 1.00 96.69 364 ALA A C 1
ATOM 2832 O O . ALA A 1 364 ? 20.733 8.931 -10.657 1.00 96.69 364 ALA A O 1
ATOM 2833 N N . LYS A 1 365 ? 19.099 7.631 -9.826 1.00 95.12 365 LYS A N 1
ATOM 2834 C CA . LYS A 1 365 ? 19.785 7.336 -8.557 1.00 95.12 365 LYS A CA 1
ATOM 2835 C C . LYS A 1 365 ? 21.069 6.531 -8.773 1.00 95.12 365 LYS A C 1
ATOM 2837 O O . LYS A 1 365 ? 22.109 6.899 -8.227 1.00 95.12 365 LYS A O 1
ATOM 2842 N N . ALA A 1 366 ? 21.032 5.492 -9.609 1.00 94.50 366 ALA A N 1
ATOM 2843 C CA . ALA A 1 366 ? 22.200 4.652 -9.875 1.00 94.50 366 ALA A CA 1
ATOM 2844 C C . ALA A 1 366 ? 23.361 5.424 -10.521 1.00 94.50 366 ALA A C 1
ATOM 2846 O O . ALA A 1 366 ? 24.510 5.283 -10.094 1.00 94.50 366 ALA A O 1
ATOM 2847 N N . ILE A 1 367 ? 23.085 6.288 -11.502 1.00 93.75 367 ILE A N 1
ATOM 2848 C CA . ILE A 1 367 ? 24.142 7.088 -12.143 1.00 93.75 367 ILE A CA 1
ATOM 2849 C C . ILE A 1 367 ? 24.691 8.182 -11.221 1.00 93.75 367 ILE A C 1
ATOM 2851 O O . ILE A 1 367 ? 25.876 8.508 -11.294 1.00 93.75 367 ILE A O 1
ATOM 2855 N N . SER A 1 368 ? 23.862 8.721 -10.324 1.00 88.31 368 SER A N 1
ATOM 2856 C CA . SER A 1 368 ? 24.290 9.726 -9.347 1.00 88.31 368 SER A CA 1
ATOM 2857 C C . SER A 1 368 ? 25.223 9.106 -8.302 1.00 88.31 368 SER A C 1
ATOM 2859 O O . SER A 1 368 ? 26.280 9.664 -8.018 1.00 88.31 368 SER A O 1
ATOM 2861 N N . GLY A 1 369 ? 24.900 7.902 -7.813 1.00 78.69 369 GLY A N 1
ATOM 2862 C CA . GLY A 1 369 ? 25.769 7.138 -6.911 1.00 78.69 369 GLY A CA 1
ATOM 2863 C C . GLY A 1 369 ? 27.124 6.784 -7.537 1.00 78.69 369 GLY A C 1
ATOM 2864 O O . GLY A 1 369 ? 28.167 6.977 -6.908 1.00 78.69 369 GLY A O 1
ATOM 2865 N N . LYS A 1 370 ? 27.139 6.353 -8.808 1.00 68.81 370 LYS A N 1
ATOM 2866 C CA . LYS A 1 370 ? 28.385 6.045 -9.536 1.00 68.81 370 LYS A CA 1
ATOM 2867 C C . LYS A 1 370 ? 29.251 7.292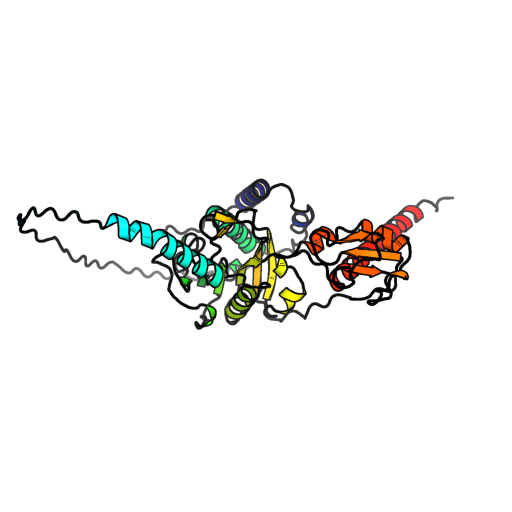 -9.772 1.00 68.81 370 LYS A C 1
ATOM 2869 O O . LYS A 1 370 ? 30.466 7.226 -9.602 1.00 68.81 370 LYS A O 1
ATOM 2874 N N . ARG A 1 371 ? 28.655 8.450 -10.091 1.00 63.16 371 ARG A N 1
ATOM 2875 C CA . ARG A 1 371 ? 29.394 9.722 -10.261 1.00 63.16 371 ARG A CA 1
ATOM 2876 C C . ARG A 1 371 ? 30.040 10.211 -8.962 1.00 63.16 371 ARG A C 1
ATOM 2878 O O . ARG A 1 371 ? 31.169 10.700 -9.003 1.00 63.16 371 ARG A O 1
ATOM 2885 N N . SER A 1 372 ? 29.369 10.043 -7.823 1.00 60.16 372 SER A N 1
ATOM 2886 C CA . SER A 1 372 ? 29.935 10.370 -6.506 1.00 60.16 372 SER A CA 1
ATOM 2887 C C . SER A 1 372 ? 31.094 9.441 -6.128 1.00 60.16 372 SER A C 1
ATOM 2889 O O . SER A 1 372 ? 32.109 9.907 -5.619 1.00 60.16 372 SER A O 1
ATOM 2891 N N . SER A 1 373 ? 30.995 8.146 -6.450 1.00 56.34 373 SER A N 1
ATOM 2892 C CA . SER A 1 373 ? 32.082 7.177 -6.241 1.00 56.34 373 SER A CA 1
ATOM 2893 C C . SER A 1 373 ? 33.321 7.497 -7.091 1.00 56.34 373 SER A C 1
ATOM 2895 O O . SER A 1 373 ? 34.431 7.509 -6.563 1.00 56.34 373 SER A O 1
ATOM 2897 N N . ILE A 1 374 ? 33.140 7.863 -8.367 1.00 58.56 374 ILE A N 1
ATOM 2898 C CA . ILE A 1 374 ? 34.245 8.237 -9.268 1.00 58.56 374 ILE A CA 1
ATOM 2899 C C . ILE A 1 374 ? 34.919 9.544 -8.824 1.00 58.56 374 ILE A C 1
ATOM 2901 O O . ILE A 1 374 ? 36.145 9.615 -8.826 1.00 58.56 374 ILE A O 1
ATOM 2905 N N . ARG A 1 375 ? 34.158 10.564 -8.391 1.00 49.62 375 ARG A N 1
ATOM 2906 C CA . ARG A 1 375 ? 34.745 11.801 -7.833 1.00 49.62 375 ARG A CA 1
ATOM 2907 C C . ARG A 1 375 ? 35.570 11.533 -6.576 1.00 49.62 375 ARG A C 1
ATOM 2909 O O . ARG A 1 375 ? 36.668 12.066 -6.461 1.00 49.62 375 ARG A O 1
ATOM 2916 N N . ASN A 1 376 ? 35.080 10.690 -5.670 1.00 49.56 376 ASN A N 1
ATOM 2917 C CA . ASN A 1 376 ? 35.811 10.343 -4.449 1.00 49.56 376 ASN A CA 1
ATOM 2918 C C . ASN A 1 376 ? 37.073 9.521 -4.748 1.00 49.56 376 ASN A C 1
ATOM 2920 O O . ASN A 1 376 ? 38.090 9.695 -4.081 1.00 49.56 376 ASN A O 1
ATOM 2924 N N . HIS A 1 377 ? 37.041 8.669 -5.777 1.00 47.09 377 HIS A N 1
ATOM 2925 C CA . HIS A 1 377 ? 38.223 7.929 -6.214 1.00 47.09 377 HIS A CA 1
ATOM 2926 C C . HIS A 1 377 ? 39.260 8.848 -6.876 1.00 47.09 377 HIS A C 1
ATOM 2928 O O . HIS A 1 377 ? 40.429 8.782 -6.513 1.00 47.09 377 HIS A O 1
ATOM 2934 N N . ALA A 1 378 ? 38.826 9.772 -7.743 1.00 51.75 378 ALA A N 1
ATOM 2935 C CA . ALA A 1 378 ? 39.693 10.752 -8.402 1.00 51.75 378 ALA A CA 1
ATOM 2936 C C . ALA A 1 378 ? 40.375 11.720 -7.411 1.00 51.75 378 ALA A C 1
ATOM 2938 O O . ALA A 1 378 ? 41.548 12.051 -7.579 1.00 51.75 378 ALA A O 1
ATOM 2939 N N . LEU A 1 379 ? 39.666 12.137 -6.354 1.00 51.97 379 LEU A N 1
ATOM 2940 C CA . LEU A 1 379 ? 40.217 12.983 -5.286 1.00 51.97 379 LEU A CA 1
ATOM 2941 C C . LEU A 1 379 ? 41.238 12.243 -4.406 1.00 51.97 379 LEU A C 1
ATOM 2943 O O . LEU A 1 379 ? 42.207 12.854 -3.962 1.00 51.97 379 LEU A O 1
ATOM 2947 N N . ASN A 1 380 ? 41.061 10.936 -4.186 1.00 49.28 380 ASN A N 1
ATOM 2948 C CA . ASN A 1 380 ? 42.015 10.124 -3.423 1.00 49.28 380 ASN A CA 1
ATOM 2949 C C . ASN A 1 380 ? 43.253 9.733 -4.244 1.00 49.28 380 ASN A C 1
ATOM 2951 O O . ASN A 1 380 ? 44.344 9.654 -3.686 1.00 49.28 380 ASN A O 1
ATOM 2955 N N . SER A 1 381 ? 43.125 9.547 -5.561 1.00 52.22 381 SER A N 1
ATOM 2956 C CA . SER A 1 381 ? 44.271 9.305 -6.451 1.00 52.22 381 SER A CA 1
ATOM 2957 C C . SER A 1 381 ? 45.086 10.568 -6.762 1.00 52.22 381 SER A C 1
ATOM 2959 O O . SER A 1 381 ? 46.240 10.458 -7.158 1.00 52.22 381 SER A O 1
ATOM 2961 N N . GLY A 1 382 ? 44.522 11.765 -6.558 1.00 44.16 382 GLY A N 1
ATOM 2962 C CA . GLY A 1 382 ? 45.205 13.048 -6.770 1.00 44.16 382 GLY A CA 1
ATOM 2963 C C . GLY A 1 382 ? 46.109 13.517 -5.620 1.00 44.16 382 GLY A C 1
ATOM 2964 O O . GLY A 1 382 ? 46.758 14.545 -5.761 1.00 44.16 382 GLY A O 1
ATOM 2965 N N . ARG A 1 383 ? 46.173 12.797 -4.487 1.00 48.03 383 ARG A N 1
ATOM 2966 C CA . ARG A 1 383 ? 47.041 13.136 -3.334 1.00 48.03 383 ARG A CA 1
ATOM 2967 C C . ARG A 1 383 ? 48.391 12.407 -3.304 1.00 48.03 383 ARG A C 1
ATOM 2969 O O . ARG A 1 383 ? 49.135 12.575 -2.346 1.00 48.03 383 ARG A O 1
ATOM 2976 N N . LEU A 1 384 ? 48.717 11.607 -4.321 1.00 43.69 384 LEU A N 1
ATOM 2977 C CA . LEU A 1 384 ? 49.970 10.835 -4.386 1.00 43.69 384 LEU A CA 1
ATOM 2978 C C . LEU A 1 384 ? 50.996 11.384 -5.393 1.00 43.69 384 LEU A C 1
ATOM 2980 O O . LEU A 1 384 ? 52.028 10.756 -5.611 1.00 43.69 384 LEU A O 1
ATOM 2984 N N . CYS A 1 385 ? 50.753 12.554 -5.985 1.00 45.69 385 CYS A N 1
ATOM 2985 C CA . CYS A 1 385 ? 51.669 13.176 -6.943 1.00 45.69 385 CYS A CA 1
ATOM 2986 C C . CYS A 1 385 ? 51.936 14.636 -6.571 1.00 45.69 385 CYS A C 1
ATOM 2988 O O . CYS A 1 385 ? 51.562 15.527 -7.319 1.00 45.69 385 CYS A O 1
ATOM 2990 N N . ASP A 1 386 ? 52.527 14.875 -5.400 1.00 45.00 386 ASP A N 1
ATOM 2991 C CA . ASP A 1 386 ? 53.190 16.153 -5.113 1.00 45.00 386 ASP A CA 1
ATOM 2992 C C . ASP A 1 386 ? 54.190 15.978 -3.961 1.00 45.00 386 ASP A C 1
ATOM 2994 O O . ASP A 1 386 ? 53.963 16.420 -2.843 1.00 45.00 386 ASP A O 1
ATOM 2998 N N . HIS A 1 387 ? 55.276 15.250 -4.227 1.00 45.47 387 HIS A N 1
ATOM 2999 C CA . HIS A 1 387 ? 56.558 15.345 -3.517 1.00 45.47 387 HIS A CA 1
ATOM 3000 C C . HIS A 1 387 ? 57.648 14.872 -4.486 1.00 45.47 387 HIS A C 1
ATOM 3002 O O . HIS A 1 387 ? 57.967 13.684 -4.554 1.00 45.47 387 HIS A O 1
ATOM 3008 N N . GLY A 1 388 ? 58.150 15.817 -5.278 1.00 37.06 388 GLY A N 1
ATOM 3009 C CA . GLY A 1 388 ? 59.355 15.705 -6.094 1.00 37.06 388 GLY A CA 1
ATOM 3010 C C . GLY A 1 388 ? 60.216 16.930 -5.865 1.00 37.06 388 GLY A C 1
ATOM 3011 O O . GLY A 1 388 ? 59.626 18.034 -5.857 1.00 37.06 388 GLY A O 1
#

Solvent-accessible surface area (backbone atoms only — not comparable to full-atom values): 23187 Å² total; per-residue (Å²): 138,91,85,76,76,79,71,77,76,49,68,68,58,50,51,55,49,51,54,51,47,52,65,72,64,48,98,74,76,69,77,72,75,70,70,67,76,76,78,77,82,77,86,79,84,86,87,83,92,78,87,80,81,92,80,88,80,89,80,82,88,87,86,83,86,81,89,80,82,84,86,85,84,82,88,84,90,85,81,95,73,92,76,89,72,70,65,65,67,55,53,66,63,45,48,62,54,56,52,49,52,52,45,54,48,35,64,75,62,44,52,62,43,61,38,54,70,54,43,49,54,52,52,54,52,46,54,48,52,31,58,79,67,58,54,59,82,51,78,70,51,48,39,35,23,61,44,32,41,72,34,48,55,60,76,74,46,64,90,85,53,46,26,24,10,83,72,49,66,40,93,86,37,44,74,38,57,57,89,76,53,88,73,70,76,90,48,47,20,36,39,40,43,54,51,40,38,56,78,92,43,50,39,34,45,51,54,50,42,54,45,61,74,39,36,42,32,40,38,36,44,39,46,27,34,60,76,31,62,79,46,48,64,69,42,56,43,39,49,43,83,73,51,72,46,80,50,56,81,57,40,25,35,42,92,90,36,79,35,75,67,52,30,29,35,36,35,32,35,57,47,96,65,61,59,79,82,80,80,64,51,72,71,53,97,76,45,44,80,51,58,84,92,42,39,88,70,34,67,36,28,33,31,24,45,36,96,59,12,39,42,72,46,79,72,58,92,62,60,62,93,36,30,46,26,30,36,52,53,72,68,55,53,54,54,58,65,73,47,69,38,40,63,62,5,50,45,30,56,62,73,20,44,46,54,60,28,60,52,38,46,53,51,54,51,53,54,51,53,51,53,52,51,51,52,56,48,52,58,62,64,63,72,79,77,84,87,131

Radius of gyration: 29.18 Å; Cα contacts (8 Å, |Δi|>4): 523; chains: 1; bounding box: 104×65×85 Å

Mean predicted aligned error: 14.31 Å

Secondary structure (DSSP, 8-state):
----------HHHHHHHHHHHHHHS-S-S-GGGTTTSSS---PPPP----------------------PPPP--------------SHHHHHHHHHHHHHHHHHHHHHTT--EEPHHHHHHHHHHHHHHHHHTTGGG-TT-EEEETT-TTTTTGGGSPTT-EEEESS-SSTTSEES-TTTSPPP-SS-EEEEE-----GGGHHHHHHHHHHTTT-SEEEEEEEGGGGSHHHHTTS-TTEEEEEEEEPPTT-EEETTEEE---EEEEEEEE-SSPPPPP-----BTTEEEEPTT-GGG-SEEEE-BSTTTT-EE---SS-TTTEEEEEE-HHHHHHHHHS-HHHHHT-SSSS-B--HHHHHHHHHHHHHHHHHHHHHHHHHHTTSS---